Protein AF-0000000077038949 (afdb_homodimer)

Nearest PDB structures (foldseek):
  8rvp-assembly1_C  TM=6.797E-01  e=8.687E-08  Saccharomyces cerevisiae
  8rvl-assembly1_Q  TM=6.737E-01  e=1.239E-07  Saccharomyces cerevisiae
  8g6e-assembly1_S  TM=6.887E-01  e=6.904E-07  Plasmodium falciparum NF54
  8azk-assembly1_S  TM=6.247E-01  e=1.395E-07  Bos taurus
  2j86-assembly2_B  TM=4.706E-01  e=1.847E-01  Synechococcus elongatus

Foldseek 3Di:
DPPDQPCLVQFQQFWKKKWFWADDPPDPPFIWIKIKIFLWAHAPDTDRQHFFKDDALLAFKIKGKTFHPVLQVVLVVQLNVVQVVDVCSNVVVDWVVVSVVVSQVSSLVVLVVPDPPPPDSNPLPRWMKMKMWGAGPVVLGIWIWIWIQDSVVSGTDIDTDPFRMDMDTDPVCRVVLVVQLVVVQVVVVHDSVNHHCSSVLSLVVVQVVCPRVSYHADMWMKMRGSVRHIATAFEFDADPVGDTATHDSRHGDAPVDDDPHAYAYSVVRDRHDDGDDHDD/DPPDQPCLVQFQQFWKKKWFWADDPPDPPFIWIKIKIFLWAHAPDTDRQHFFKDDALLAFKIKGKTFHPVLQVVLVVQLNCVQVVDVCSNVVVDWPVVSVVVSQVSSLVVLVVPDPPPPDSNPPPGWMKMKMWGQGPVVLGIWIWIWIQDSVVSGTDIDTDPFRMDMDTDPVCRVVLVVQLVVVCVVVVHDSVNHHCSSVLSLVVVQVVCPRVSYHADMWMKMRGSVRHIATAFEFDADPVGDTATHDSRHGDAPVDDDPHAYAYSVVRDRHDDGDDHDD

Solvent-accessible surface area (backbone atoms only — not comparable to full-atom values): 29540 Å² total; per-residue (Å²): 132,81,76,75,68,76,77,45,78,79,68,41,50,9,20,44,32,36,42,33,46,21,43,44,80,98,40,87,89,39,60,35,36,39,39,36,27,36,4,22,33,23,57,94,48,48,28,32,44,24,70,36,71,43,70,42,72,53,37,28,33,38,34,34,58,18,16,30,40,63,52,38,48,41,50,51,50,48,41,42,46,57,42,58,37,16,58,60,50,47,62,60,69,49,57,57,66,57,54,52,50,49,42,29,50,51,50,30,57,52,52,71,52,44,46,71,67,79,77,75,62,69,61,76,78,66,52,37,32,35,42,36,38,29,50,27,76,88,74,70,40,78,47,40,36,35,36,38,59,34,76,91,69,65,33,30,53,79,39,80,46,91,54,52,56,50,77,48,45,26,75,81,52,47,62,52,48,54,50,49,38,52,52,52,30,55,75,67,74,44,53,72,88,58,25,50,63,55,68,54,52,40,53,50,50,50,36,70,66,54,80,44,94,37,36,24,60,35,64,30,44,33,36,33,38,83,86,41,39,61,46,62,38,19,27,48,41,78,40,94,88,72,46,56,34,41,18,55,46,32,36,74,48,50,59,84,56,67,61,71,50,43,27,24,30,78,86,80,69,38,65,75,40,77,81,62,88,50,82,117,132,80,77,73,69,75,78,46,80,78,68,42,48,9,19,44,32,36,42,34,43,21,43,44,81,97,41,86,89,40,61,36,37,39,39,35,25,35,4,22,33,23,56,94,49,48,28,32,44,23,72,37,71,44,70,40,72,54,37,28,33,39,33,35,57,18,16,28,41,64,52,38,49,41,50,51,49,49,43,42,47,57,41,58,36,17,59,61,51,47,65,61,71,51,56,57,65,57,54,54,50,49,43,29,51,49,50,30,55,52,53,72,53,44,46,71,66,77,73,78,62,69,62,77,77,64,53,36,34,35,42,36,38,28,49,27,76,87,72,71,40,77,48,40,35,36,35,38,59,34,77,90,70,65,33,29,54,76,39,80,46,91,56,54,55,50,77,49,44,25,76,81,51,47,61,52,48,53,50,48,38,52,51,52,30,54,75,66,75,42,54,72,87,58,27,50,62,54,66,52,51,42,53,50,49,50,36,71,65,53,80,44,93,37,35,24,61,34,63,33,44,34,38,32,37,82,87,41,39,60,47,61,37,19,27,48,42,78,42,95,89,71,45,58,33,41,16,55,46,33,36,74,48,49,59,84,55,66,59,72,50,42,27,22,30,77,86,80,68,39,66,77,40,79,80,62,88,49,83,120

Sequence (560 aa):
MLKKRPDVPRGICMTLAAVFIRRVPNRQNRDELVVVADTTLTGGQRFDQGTKILQLPRGDALFCFAGLTYYAYPLAMQLASAIGSYNRSVEQRHPLRRVVQHASRIFAQSFKLIHHTPSDGLPVDMPASFLFGGFSWHDNDFKIWKIAMDRQGRRFPLEDINRRYAFIGTAEALPEAEERLAAMLNARGKTEQDLDMEPFEVIRDIIRAGKYDDIGGVPQIAKVFRYMTTHFYATLWPCPDGRTRPHAFGRPLHGWEKTSWTMFDPDTLHFNAVRPPDPAMLKKRPDVPRGICMTLAAVFIRRVPNRQNRDELVVVADTTLTGGQRFDQGTKILQLPRGDALFCFAGLTYYAYPLAMQLASAIGSYNRSVEQRHPLRRVVQHASRIFAQSFKLIHHTPSDGLPVDMPASFLFGGFSWHDNDFKIWKIAMDRQGRRFPLEDINRRYAFIGTAEALPEAEERLAAMLNARGKTEQDLDMEPFEVIRDIIRAGKYDDIGGVPQIAKVFRYMTTHFYATLWPCPDGRTRPHAFGRPLHGWEKTSWTMFDPDTLHFNAVRPPDPA

Organism: Burkholderia multivorans (strain ATCC 17616 / 249) (NCBI:txid395019)

Radius of gyration: 23.39 Å; Cα contacts (8 Å, |Δi|>4): 1296; chains: 2; bounding box: 55×74×75 Å

pLDDT: mean 80.93, std 18.29, range [19.62, 98.56]

Structure (mmCIF, N/CA/C/O backbone):
data_AF-0000000077038949-model_v1
#
loop_
_entity.id
_entity.type
_entity.pdbx_description
1 polymer 'Uncharacterized protein'
#
loop_
_atom_site.group_PDB
_atom_site.id
_atom_site.type_symbol
_atom_site.label_atom_id
_atom_site.label_alt_id
_atom_site.label_comp_id
_atom_site.label_asym_id
_atom_site.label_entity_id
_atom_site.label_seq_id
_atom_site.pdbx_PDB_ins_code
_atom_site.Cartn_x
_atom_site.Cartn_y
_atom_site.Cartn_z
_atom_site.occupancy
_atom_site.B_iso_or_equiv
_atom_site.auth_seq_id
_atom_site.auth_comp_id
_atom_site.auth_asym_id
_atom_site.auth_atom_id
_atom_site.pdbx_PDB_model_num
ATOM 1 N N . MET A 1 1 ? 26.031 -23.047 30.188 1 19.62 1 MET A N 1
ATOM 2 C CA . MET A 1 1 ? 24.578 -23 30.297 1 19.62 1 MET A CA 1
ATOM 3 C C . MET A 1 1 ? 24 -22.031 29.266 1 19.62 1 MET A C 1
ATOM 5 O O . MET A 1 1 ? 24.25 -20.828 29.312 1 19.62 1 MET A O 1
ATOM 9 N N . LEU A 1 2 ? 23.828 -22.484 28.062 1 20.73 2 LEU A N 1
ATOM 10 C CA . LEU A 1 2 ? 23.656 -21.734 26.812 1 20.73 2 LEU A CA 1
ATOM 11 C C . LEU A 1 2 ? 22.344 -20.969 26.812 1 20.73 2 LEU A C 1
ATOM 13 O O . LEU A 1 2 ? 21.281 -21.547 26.984 1 20.73 2 LEU A O 1
ATOM 17 N N . LYS A 1 3 ? 22.391 -19.734 27.344 1 23.78 3 LYS A N 1
ATOM 18 C CA . LYS A 1 3 ? 21.219 -18.891 27.547 1 23.78 3 LYS A CA 1
ATOM 19 C C . LYS A 1 3 ? 20.266 -18.969 26.344 1 23.78 3 LYS A C 1
ATOM 21 O O . LYS A 1 3 ? 20.688 -18.797 25.203 1 23.78 3 LYS A O 1
ATOM 26 N N . LYS A 1 4 ? 19.172 -19.672 26.484 1 22.14 4 LYS A N 1
ATOM 27 C CA . LYS A 1 4 ? 18.078 -19.953 25.547 1 22.14 4 LYS A CA 1
ATOM 28 C C . LYS A 1 4 ? 17.625 -18.688 24.828 1 22.14 4 LYS A C 1
ATOM 30 O O . LYS A 1 4 ? 17.328 -17.688 25.469 1 22.14 4 LYS A O 1
ATOM 35 N N . ARG A 1 5 ? 18.188 -18.5 23.734 1 26.69 5 ARG A N 1
ATOM 36 C CA . ARG A 1 5 ? 17.922 -17.375 22.844 1 26.69 5 ARG A CA 1
ATOM 37 C C . ARG A 1 5 ? 16.438 -17.031 22.828 1 26.69 5 ARG A C 1
ATOM 39 O O . ARG A 1 5 ? 15.586 -17.938 22.812 1 26.69 5 ARG A O 1
ATOM 46 N N . PRO A 1 6 ? 16.094 -15.938 23.438 1 29.83 6 PRO A N 1
ATOM 47 C CA . PRO A 1 6 ? 14.656 -15.68 23.547 1 29.83 6 PRO A CA 1
ATOM 48 C C . PRO A 1 6 ? 13.898 -16.031 22.281 1 29.83 6 PRO A C 1
ATOM 50 O O . PRO A 1 6 ? 14.461 -15.992 21.188 1 29.83 6 PRO A O 1
ATOM 53 N N . ASP A 1 7 ? 12.953 -16.969 22.281 1 27.67 7 ASP A N 1
ATOM 54 C CA . ASP A 1 7 ? 12.055 -17.484 21.25 1 27.67 7 ASP A CA 1
ATOM 55 C C . ASP A 1 7 ? 11.609 -16.375 20.312 1 27.67 7 ASP A C 1
ATOM 57 O O . ASP A 1 7 ? 10.938 -15.43 20.734 1 27.67 7 ASP A O 1
ATOM 61 N N . VAL A 1 8 ? 12.516 -15.891 19.594 1 31.3 8 VAL A N 1
ATOM 62 C CA . VAL A 1 8 ? 12.031 -15.094 18.484 1 31.3 8 VAL A CA 1
ATOM 63 C C . VAL A 1 8 ? 10.711 -15.656 17.969 1 31.3 8 VAL A C 1
ATOM 65 O O . VAL A 1 8 ? 10.57 -16.875 17.797 1 31.3 8 VAL A O 1
ATOM 68 N N . PRO A 1 9 ? 9.664 -15.047 18.25 1 33.69 9 PRO A N 1
ATOM 69 C CA . PRO A 1 9 ? 8.484 -15.75 17.734 1 33.69 9 PRO A CA 1
ATOM 70 C C . PRO A 1 9 ? 8.695 -16.312 16.328 1 33.69 9 PRO A C 1
ATOM 72 O O . PRO A 1 9 ? 9.141 -15.594 15.438 1 33.69 9 PRO A O 1
ATOM 75 N N . ARG A 1 10 ? 9.195 -17.469 16.094 1 37.31 10 ARG A N 1
ATOM 76 C CA . ARG A 1 10 ? 9.492 -18.234 14.891 1 37.31 10 ARG A CA 1
ATOM 77 C C . ARG A 1 10 ? 8.734 -17.688 13.68 1 37.31 10 ARG A C 1
ATOM 79 O O . ARG A 1 10 ? 9.219 -17.766 12.555 1 37.31 10 ARG A O 1
ATOM 86 N N . GLY A 1 11 ? 7.457 -17.656 13.492 1 37.97 11 GLY A N 1
ATOM 87 C CA . GLY A 1 11 ? 6.52 -17.734 12.383 1 37.97 11 GLY A CA 1
ATOM 88 C C . GLY A 1 11 ? 6.352 -16.406 11.664 1 37.97 11 GLY A C 1
ATOM 89 O O . GLY A 1 11 ? 5.309 -16.156 11.055 1 37.97 11 GLY A O 1
ATOM 90 N N . ILE A 1 12 ? 7.273 -15.484 11.922 1 40.62 12 ILE A N 1
ATOM 91 C CA . ILE A 1 12 ? 6.746 -14.195 11.461 1 40.62 12 ILE A CA 1
ATOM 92 C C . ILE A 1 12 ? 6.895 -14.094 9.945 1 40.62 12 ILE A C 1
ATOM 94 O O . ILE A 1 12 ? 6.5 -13.086 9.352 1 40.62 12 ILE A O 1
ATOM 98 N N . CYS A 1 13 ? 7.988 -14.836 9.258 1 46.66 13 CYS A N 1
ATOM 99 C CA . CYS A 1 13 ? 8.07 -14.695 7.809 1 46.66 13 CYS A CA 1
ATOM 100 C C . CYS A 1 13 ? 6.855 -15.312 7.129 1 46.66 13 CYS A C 1
ATOM 102 O O . CYS A 1 13 ? 6.555 -16.484 7.344 1 46.66 13 CYS A O 1
ATOM 104 N N . MET A 1 14 ? 5.59 -14.555 6.711 1 57.34 14 MET A N 1
ATOM 105 C CA . MET A 1 14 ? 4.219 -15.047 6.617 1 57.34 14 MET A CA 1
ATOM 106 C C . MET A 1 14 ? 3.713 -14.977 5.18 1 57.34 14 MET A C 1
ATOM 108 O O . MET A 1 14 ? 3.557 -13.883 4.625 1 57.34 14 MET A O 1
ATOM 112 N N . THR A 1 15 ? 4.301 -16.031 4.184 1 80.75 15 THR A N 1
ATOM 113 C CA . THR A 1 15 ? 3.59 -15.945 2.91 1 80.75 15 THR A CA 1
ATOM 114 C C . THR A 1 15 ? 4.18 -16.922 1.895 1 80.75 15 THR A C 1
ATOM 116 O O . THR A 1 15 ? 5.203 -17.547 2.154 1 80.75 15 THR A O 1
ATOM 119 N N . LEU A 1 16 ? 3.494 -17.406 1.03 1 93 16 LEU A N 1
ATOM 120 C CA . LEU A 1 16 ? 3.934 -18.109 -0.168 1 93 16 LEU A CA 1
ATOM 121 C C . LEU A 1 16 ? 3.465 -17.391 -1.428 1 93 16 LEU A C 1
ATOM 123 O O . LEU A 1 16 ? 2.289 -17.047 -1.546 1 93 16 LEU A O 1
ATOM 127 N N . ALA A 1 17 ? 4.402 -17.078 -2.277 1 96 17 ALA A N 1
ATOM 128 C CA . ALA A 1 17 ? 4.117 -16.406 -3.543 1 96 17 ALA A CA 1
ATOM 129 C C . ALA A 1 17 ? 4.977 -16.969 -4.672 1 96 17 ALA A C 1
ATOM 131 O O . ALA A 1 17 ? 5.98 -17.641 -4.418 1 96 17 ALA A O 1
ATOM 132 N N . ALA A 1 18 ? 4.559 -16.75 -5.906 1 98 18 ALA A N 1
ATOM 133 C CA . ALA A 1 18 ? 5.316 -17.203 -7.07 1 98 18 ALA A CA 1
ATOM 134 C C . ALA A 1 18 ? 5.105 -16.281 -8.266 1 98 18 ALA A C 1
ATOM 136 O O . ALA A 1 18 ? 4.051 -15.656 -8.391 1 98 18 ALA A O 1
ATOM 137 N N . VAL A 1 19 ? 6.066 -16.141 -8.984 1 98.38 19 VAL A N 1
ATOM 138 C CA . VAL A 1 19 ? 6.008 -15.562 -10.32 1 98.38 19 VAL A CA 1
ATOM 139 C C . VAL A 1 19 ? 6.43 -16.609 -11.352 1 98.38 19 VAL A C 1
ATOM 141 O O . VAL A 1 19 ? 7.402 -17.328 -11.148 1 98.38 19 VAL A O 1
ATOM 144 N N . PHE A 1 20 ? 5.676 -16.719 -12.445 1 98.5 20 PHE A N 1
ATOM 145 C CA . PHE A 1 20 ? 6.062 -17.703 -13.445 1 98.5 20 PHE A CA 1
ATOM 146 C C . PHE A 1 20 ? 5.59 -17.281 -14.836 1 98.5 20 PHE A C 1
ATOM 148 O O . PHE A 1 20 ? 4.637 -16.5 -14.961 1 98.5 20 PHE A O 1
ATOM 155 N N . ILE A 1 21 ? 6.27 -17.766 -15.766 1 97.12 21 ILE A N 1
ATOM 156 C CA . ILE A 1 21 ? 5.949 -17.547 -17.172 1 97.12 21 ILE A CA 1
ATOM 157 C C . ILE A 1 21 ? 5.277 -18.781 -17.75 1 97.12 21 ILE A C 1
ATOM 159 O O . ILE A 1 21 ? 5.91 -19.844 -17.891 1 97.12 21 ILE A O 1
ATOM 163 N N . ARG A 1 22 ? 4.062 -18.641 -18.031 1 95.75 22 ARG A N 1
ATOM 164 C CA . ARG A 1 22 ? 3.344 -19.812 -18.516 1 95.75 22 ARG A CA 1
ATOM 165 C C . ARG A 1 22 ? 3.271 -19.812 -20.031 1 95.75 22 ARG A C 1
ATOM 167 O O . ARG A 1 22 ? 3.256 -18.75 -20.672 1 95.75 22 ARG A O 1
ATOM 174 N N . ARG A 1 23 ? 3.232 -20.969 -20.578 1 91 23 ARG A N 1
ATOM 175 C CA . ARG A 1 23 ? 2.93 -21.203 -21.984 1 91 23 ARG A CA 1
ATOM 176 C C . ARG A 1 23 ? 1.458 -21.547 -22.172 1 91 23 ARG A C 1
ATOM 178 O O . ARG A 1 23 ? 1.005 -22.609 -21.734 1 91 23 ARG A O 1
ATOM 185 N N . VAL A 1 24 ? 0.749 -20.562 -22.781 1 86.88 24 VAL A N 1
ATOM 186 C CA . VAL A 1 24 ? -0.67 -20.812 -23.016 1 86.88 24 VAL A CA 1
ATOM 187 C C . VAL A 1 24 ? -0.837 -21.938 -24.031 1 86.88 24 VAL A C 1
ATOM 189 O O . VAL A 1 24 ? -0.283 -21.875 -25.141 1 86.88 24 VAL A O 1
ATOM 192 N N . PRO A 1 25 ? -1.621 -22.906 -23.609 1 79 25 PRO A N 1
ATOM 193 C CA . PRO A 1 25 ? -1.766 -24.031 -24.531 1 79 25 PRO A CA 1
ATOM 194 C C . PRO A 1 25 ? -2.42 -23.609 -25.859 1 79 25 PRO A C 1
ATOM 196 O O . PRO A 1 25 ? -3.326 -22.781 -25.859 1 79 25 PRO A O 1
ATOM 199 N N . ASN A 1 26 ? -2.045 -24.219 -26.906 1 70.62 26 ASN A N 1
ATOM 200 C CA . ASN A 1 26 ? -2.625 -24.156 -28.234 1 70.62 26 ASN A CA 1
ATOM 201 C C . ASN A 1 26 ? -2.475 -22.75 -28.844 1 70.62 26 ASN A C 1
ATOM 203 O O . ASN A 1 26 ? -3.223 -22.375 -29.734 1 70.62 26 ASN A O 1
ATOM 207 N N . ARG A 1 27 ? -1.896 -21.922 -28.188 1 67.88 27 ARG A N 1
ATOM 208 C CA . ARG A 1 27 ? -1.625 -20.625 -28.781 1 67.88 27 ARG A CA 1
ATOM 209 C C . ARG A 1 27 ? -0.126 -20.406 -28.969 1 67.88 27 ARG A C 1
ATOM 211 O O . ARG A 1 27 ? 0.65 -20.562 -28.031 1 67.88 27 ARG A O 1
ATOM 218 N N . GLN A 1 28 ? 0.227 -20.328 -30.203 1 62.62 28 GLN A N 1
ATOM 219 C CA . GLN A 1 28 ? 1.638 -20.141 -30.531 1 62.62 28 GLN A CA 1
ATOM 220 C C . GLN A 1 28 ? 2.131 -18.781 -30.031 1 62.62 28 GLN A C 1
ATOM 222 O O . GLN A 1 28 ? 1.454 -17.766 -30.203 1 62.62 28 GLN A O 1
ATOM 227 N N . ASN A 1 29 ? 3.203 -18.734 -29.297 1 62.91 29 ASN A N 1
ATOM 228 C CA . ASN A 1 29 ? 3.979 -17.578 -28.875 1 62.91 29 ASN A CA 1
ATOM 229 C C . ASN A 1 29 ? 3.199 -16.703 -27.891 1 62.91 29 ASN A C 1
ATOM 231 O O . ASN A 1 29 ? 3.242 -15.477 -27.969 1 62.91 29 ASN A O 1
ATOM 235 N N . ARG A 1 30 ? 2.393 -17.516 -27.156 1 82.69 30 ARG A N 1
ATOM 236 C CA . ARG A 1 30 ? 1.665 -16.641 -26.25 1 82.69 30 ARG A CA 1
ATOM 237 C C . ARG A 1 30 ? 2.043 -16.938 -24.797 1 82.69 30 ARG A C 1
ATOM 239 O O . ARG A 1 30 ? 1.381 -17.719 -24.125 1 82.69 30 ARG A O 1
ATOM 246 N N . ASP A 1 31 ? 3.178 -16.484 -24.469 1 90.94 31 ASP A N 1
ATOM 247 C CA . ASP A 1 31 ? 3.59 -16.5 -23.062 1 90.94 31 ASP A CA 1
ATOM 248 C C . ASP A 1 31 ? 2.918 -15.375 -22.281 1 90.94 31 ASP A C 1
ATOM 250 O O . ASP A 1 31 ? 2.58 -14.328 -22.844 1 90.94 31 ASP A O 1
ATOM 254 N N . GLU A 1 32 ? 2.607 -15.734 -21.109 1 93.5 32 GLU A N 1
ATOM 255 C CA . GLU A 1 32 ? 2.123 -14.766 -20.141 1 93.5 32 GLU A CA 1
ATOM 256 C C . GLU A 1 32 ? 2.869 -14.906 -18.812 1 93.5 32 GLU A C 1
ATOM 258 O O . GLU A 1 32 ? 3.369 -15.984 -18.484 1 93.5 32 GLU A O 1
ATOM 263 N N . LEU A 1 33 ? 3.029 -13.828 -18.25 1 97.06 33 LEU A N 1
ATOM 264 C CA . LEU A 1 33 ? 3.59 -13.875 -16.906 1 97.06 33 LEU A CA 1
ATOM 265 C C . LEU A 1 33 ? 2.484 -13.828 -15.852 1 97.06 33 LEU A C 1
ATOM 267 O O . LEU A 1 33 ? 1.565 -13.008 -15.953 1 97.06 33 LEU A O 1
ATOM 271 N N . VAL A 1 34 ? 2.555 -14.758 -14.906 1 97.94 34 VAL A N 1
ATOM 272 C CA . VAL A 1 34 ? 1.533 -14.875 -13.875 1 97.94 34 VAL A CA 1
ATOM 273 C C . VAL A 1 34 ? 2.168 -14.688 -12.5 1 97.94 34 VAL A C 1
ATOM 275 O O . VAL A 1 34 ? 3.256 -15.203 -12.234 1 97.94 34 VAL A O 1
ATOM 278 N N . VAL A 1 35 ? 1.562 -13.875 -11.68 1 97.94 35 VAL A N 1
ATOM 279 C CA . VAL A 1 35 ? 1.938 -13.703 -10.281 1 97.94 35 VAL A CA 1
ATOM 280 C C . VAL A 1 35 ? 0.831 -14.242 -9.375 1 97.94 35 VAL A C 1
ATOM 282 O O . VAL A 1 35 ? -0.349 -13.953 -9.586 1 97.94 35 VAL A O 1
ATOM 285 N N . VAL A 1 36 ? 1.241 -15.078 -8.43 1 98 36 VAL A N 1
ATOM 286 C CA . VAL A 1 36 ? 0.285 -15.648 -7.484 1 98 36 VAL A CA 1
ATOM 287 C C . VAL A 1 36 ? 0.824 -15.516 -6.062 1 98 36 VAL A C 1
ATOM 289 O O . VAL A 1 36 ? 2.033 -15.617 -5.836 1 98 36 VAL A O 1
ATOM 292 N N . ALA A 1 37 ? -0.059 -15.242 -5.129 1 96.19 37 ALA A N 1
ATOM 293 C CA . ALA A 1 37 ? 0.32 -15.148 -3.723 1 96.19 37 ALA A CA 1
ATOM 294 C C . ALA A 1 37 ? -0.858 -15.492 -2.814 1 96.19 37 ALA A C 1
ATOM 296 O O . ALA A 1 37 ? -2.018 -15.32 -3.199 1 96.19 37 ALA A O 1
ATOM 297 N N . ASP A 1 38 ? -0.554 -16.062 -1.716 1 94.44 38 ASP A N 1
ATOM 298 C CA . ASP A 1 38 ? -1.595 -16.172 -0.699 1 94.44 38 ASP A CA 1
ATOM 299 C C . ASP A 1 38 ? -1.956 -14.805 -0.125 1 94.44 38 ASP A C 1
ATOM 301 O O . ASP A 1 38 ? -1.354 -13.797 -0.492 1 94.44 38 ASP A O 1
ATOM 305 N N . THR A 1 39 ? -2.994 -14.734 0.731 1 89.81 39 THR A N 1
ATOM 306 C CA . THR A 1 39 ? -3.428 -13.422 1.205 1 89.81 39 THR A CA 1
ATOM 307 C C . THR A 1 39 ? -3.262 -13.312 2.719 1 89.81 39 THR A C 1
ATOM 309 O O . THR A 1 39 ? -3.705 -12.336 3.328 1 89.81 39 THR A O 1
ATOM 312 N N . THR A 1 40 ? -2.596 -14.25 3.311 1 86.06 40 THR A N 1
ATOM 313 C CA . THR A 1 40 ? -2.426 -14.219 4.758 1 86.06 40 THR A CA 1
ATOM 314 C C . THR A 1 40 ? -1.263 -13.312 5.148 1 86.06 40 THR A C 1
ATOM 316 O O . THR A 1 40 ? -0.167 -13.422 4.598 1 86.06 40 THR A O 1
ATOM 319 N N . LEU A 1 41 ? -1.561 -12.352 5.969 1 77.69 41 LEU A N 1
ATOM 320 C CA . LEU A 1 41 ? -0.532 -11.523 6.598 1 77.69 41 LEU A CA 1
ATOM 321 C C . LEU A 1 41 ? -0.347 -11.914 8.062 1 77.69 41 LEU A C 1
ATOM 323 O O . LEU A 1 41 ? -1.313 -12.266 8.742 1 77.69 41 LEU A O 1
ATOM 327 N N . THR A 1 42 ? 0.977 -11.875 8.398 1 66.69 42 THR A N 1
ATOM 328 C CA . THR A 1 42 ? 1.247 -12.141 9.805 1 66.69 42 THR A CA 1
ATOM 329 C C . THR A 1 42 ? 2.098 -11.031 10.414 1 66.69 42 THR A C 1
ATOM 331 O O . THR A 1 42 ? 2.875 -10.383 9.711 1 66.69 42 THR A O 1
ATOM 334 N N . GLY A 1 43 ? 1.824 -10.336 11.359 1 59.44 43 GLY A N 1
ATOM 335 C CA . GLY A 1 43 ? 2.541 -9.281 12.062 1 59.44 43 GLY A CA 1
ATOM 336 C C . GLY A 1 43 ? 1.991 -9.008 13.445 1 59.44 43 GLY A C 1
ATOM 337 O O . GLY A 1 43 ? 1.821 -7.848 13.836 1 59.44 43 GLY A O 1
ATOM 338 N N . GLY A 1 44 ? 1.805 -10 14.109 1 56.03 44 GLY A N 1
ATOM 339 C CA . GLY A 1 44 ? 1.154 -9.984 15.414 1 56.03 44 GLY A CA 1
ATOM 340 C C . GLY A 1 44 ? -0.169 -10.727 15.422 1 56.03 44 GLY A C 1
ATOM 341 O O . GLY A 1 44 ? -0.46 -11.469 16.359 1 56.03 44 GLY A O 1
ATOM 342 N N . GLN A 1 45 ? -0.918 -10.414 14.266 1 62.66 45 GLN A N 1
ATOM 343 C CA . GLN A 1 45 ? -2.166 -11.141 14.047 1 62.66 45 GLN A CA 1
ATOM 344 C C . GLN A 1 45 ? -2.242 -11.68 12.617 1 62.66 45 GLN A C 1
ATOM 346 O O . GLN A 1 45 ? -1.526 -11.211 11.734 1 62.66 45 GLN A O 1
ATOM 351 N N . ARG A 1 46 ? -3.033 -12.727 12.664 1 71.44 46 ARG A N 1
ATOM 352 C CA . ARG A 1 46 ? -3.27 -13.297 11.344 1 71.44 46 ARG A CA 1
ATOM 353 C C . ARG A 1 46 ? -4.387 -12.555 10.617 1 71.44 46 ARG A C 1
ATOM 355 O O . ARG A 1 46 ? -5.434 -12.266 11.211 1 71.44 46 ARG A O 1
ATOM 362 N N . PHE A 1 47 ? -4.078 -12.109 9.438 1 77.44 47 PHE A N 1
ATOM 363 C CA . PHE A 1 47 ? -5.023 -11.43 8.555 1 77.44 47 PHE A CA 1
ATOM 364 C C . PHE A 1 47 ? -5.027 -12.078 7.176 1 77.44 47 PHE A C 1
ATOM 366 O O . PHE A 1 47 ? -4.023 -12.031 6.461 1 77.44 47 PHE A O 1
ATOM 373 N N . ASP A 1 48 ? -6.18 -12.648 6.738 1 81.19 48 ASP A N 1
ATOM 374 C CA . ASP A 1 48 ? -6.223 -13.453 5.523 1 81.19 48 ASP A CA 1
ATOM 375 C C . ASP A 1 48 ? -6.641 -12.609 4.32 1 81.19 48 ASP A C 1
ATOM 377 O O . ASP A 1 48 ? -6.961 -13.148 3.258 1 81.19 48 ASP A O 1
ATOM 381 N N . GLN A 1 49 ? -6.605 -11.289 4.465 1 82.88 49 GLN A N 1
ATOM 382 C CA . GLN A 1 49 ? -7.027 -10.43 3.367 1 82.88 49 GLN A CA 1
ATOM 383 C C . GLN A 1 49 ? -5.945 -9.406 3.023 1 82.88 49 GLN A C 1
ATOM 385 O O . GLN A 1 49 ? -6.242 -8.234 2.801 1 82.88 49 GLN A O 1
ATOM 390 N N . GLY A 1 50 ? -4.797 -9.898 3.025 1 83.5 50 GLY A N 1
ATOM 391 C CA . GLY A 1 50 ? -3.672 -9.023 2.717 1 83.5 50 GLY A CA 1
ATOM 392 C C . GLY A 1 50 ? -3.328 -8.992 1.24 1 83.5 50 GLY A C 1
ATOM 393 O O . GLY A 1 50 ? -3.307 -10.039 0.581 1 83.5 50 GLY A O 1
ATOM 394 N N . THR A 1 51 ? -3.184 -7.797 0.737 1 85.31 51 THR A N 1
ATOM 395 C CA . THR A 1 51 ? -2.682 -7.637 -0.623 1 85.31 51 THR A CA 1
ATOM 396 C C . THR A 1 51 ? -1.189 -7.949 -0.69 1 85.31 51 THR A C 1
ATOM 398 O O . THR A 1 51 ? -0.391 -7.348 0.03 1 85.31 51 THR A O 1
ATOM 401 N N . LYS A 1 52 ? -0.86 -8.875 -1.573 1 89.19 52 LYS A N 1
ATOM 402 C CA . LYS A 1 52 ? 0.55 -9.242 -1.66 1 89.19 52 LYS A CA 1
ATOM 403 C C . LYS A 1 52 ? 1.076 -9.07 -3.082 1 89.19 52 LYS A C 1
ATOM 405 O O . LYS A 1 52 ? 2.27 -9.25 -3.334 1 89.19 52 LYS A O 1
ATOM 410 N N . ILE A 1 53 ? 0.215 -8.852 -3.971 1 91.88 53 ILE A N 1
ATOM 411 C CA . ILE A 1 53 ? 0.599 -8.555 -5.348 1 91.88 53 ILE A CA 1
ATOM 412 C C . ILE A 1 53 ? 0.336 -7.078 -5.648 1 91.88 53 ILE A C 1
ATOM 414 O O . ILE A 1 53 ? -0.766 -6.574 -5.41 1 91.88 53 ILE A O 1
ATOM 418 N N . LEU A 1 54 ? 1.321 -6.469 -6.117 1 88.88 54 LEU A N 1
ATOM 419 C CA . LEU A 1 54 ? 1.191 -5.047 -6.43 1 88.88 54 LEU A CA 1
ATOM 420 C C . LEU A 1 54 ? 1.688 -4.754 -7.84 1 88.88 54 LEU A C 1
ATOM 422 O O . LEU A 1 54 ? 2.568 -5.449 -8.352 1 88.88 54 LEU A O 1
ATOM 426 N N . GLN A 1 55 ? 1.091 -3.748 -8.367 1 87.44 55 GLN A N 1
ATOM 427 C CA . GLN A 1 55 ? 1.505 -3.281 -9.688 1 87.44 55 GLN A CA 1
ATOM 428 C C . GLN A 1 55 ? 2.514 -2.141 -9.57 1 87.44 55 GLN A C 1
ATOM 430 O O . GLN A 1 55 ? 2.361 -1.251 -8.734 1 87.44 55 GLN A O 1
ATOM 435 N N . LEU A 1 56 ? 3.518 -2.244 -10.352 1 81.94 56 LEU A N 1
ATOM 436 C CA . LEU A 1 56 ? 4.379 -1.072 -10.477 1 81.94 56 LEU A CA 1
ATOM 437 C C . LEU A 1 56 ? 3.654 0.057 -11.203 1 81.94 56 LEU A C 1
ATOM 439 O O . LEU A 1 56 ? 2.91 -0.187 -12.156 1 81.94 56 LEU A O 1
ATOM 443 N N . PRO A 1 57 ? 3.91 1.274 -10.781 1 74.88 57 PRO A N 1
ATOM 444 C CA . PRO A 1 57 ? 3.188 2.408 -11.367 1 74.88 57 PRO A CA 1
ATOM 445 C C . PRO A 1 57 ? 3.381 2.52 -12.875 1 74.88 57 PRO A C 1
ATOM 447 O O . PRO A 1 57 ? 2.59 3.176 -13.555 1 74.88 57 PRO A O 1
ATOM 450 N N . ARG A 1 58 ? 4.215 1.887 -13.477 1 75 58 ARG A N 1
ATOM 451 C CA . ARG A 1 58 ? 4.43 1.961 -14.914 1 75 58 ARG A CA 1
ATOM 452 C C . ARG A 1 58 ? 3.516 0.994 -15.656 1 75 58 ARG A C 1
ATOM 454 O O . ARG A 1 58 ? 3.422 1.038 -16.891 1 75 58 ARG A O 1
ATOM 461 N N . GLY A 1 59 ? 2.9 0.016 -15.062 1 76.19 59 GLY A N 1
ATOM 462 C CA . GLY A 1 59 ? 1.814 -0.791 -15.594 1 76.19 59 GLY A CA 1
ATOM 463 C C . GLY A 1 59 ? 2.293 -2.059 -16.281 1 76.19 59 GLY A C 1
ATOM 464 O O . GLY A 1 59 ? 1.487 -2.92 -16.641 1 76.19 59 GLY A O 1
ATOM 465 N N . ASP A 1 60 ? 3.578 -2.25 -16.484 1 83.25 60 ASP A N 1
ATOM 466 C CA . ASP A 1 60 ? 4.066 -3.385 -17.266 1 83.25 60 ASP A CA 1
ATOM 467 C C . ASP A 1 60 ? 4.746 -4.414 -16.375 1 83.25 60 ASP A C 1
ATOM 469 O O . ASP A 1 60 ? 5.426 -5.32 -16.859 1 83.25 60 ASP A O 1
ATOM 473 N N . ALA A 1 61 ? 4.594 -4.215 -15.078 1 90.75 61 ALA A N 1
ATOM 474 C CA . ALA A 1 61 ? 5.254 -5.145 -14.164 1 90.75 61 ALA A CA 1
ATOM 475 C C . ALA A 1 61 ? 4.469 -5.293 -12.867 1 90.75 61 ALA A C 1
ATOM 477 O O . ALA A 1 61 ? 3.758 -4.375 -12.453 1 90.75 61 ALA A O 1
ATOM 478 N N . LEU A 1 62 ? 4.562 -6.422 -12.367 1 94 62 LEU A N 1
ATOM 479 C CA . LEU A 1 62 ? 3.996 -6.758 -11.062 1 94 62 LEU A CA 1
ATOM 480 C C . LEU A 1 62 ? 5.09 -7.207 -10.102 1 94 62 LEU A C 1
ATOM 482 O O . LEU A 1 62 ? 6.156 -7.648 -10.523 1 94 62 LEU A O 1
ATOM 486 N N . PHE A 1 63 ? 4.84 -7.07 -8.875 1 92.44 63 PHE A N 1
ATOM 487 C CA . PHE A 1 63 ? 5.723 -7.676 -7.883 1 92.44 63 PHE A CA 1
ATOM 488 C C . PHE A 1 63 ? 4.926 -8.203 -6.695 1 92.44 63 PHE A C 1
ATOM 490 O O . PHE A 1 63 ? 3.787 -7.781 -6.473 1 92.44 63 PHE A O 1
ATOM 497 N N . CYS A 1 64 ? 5.414 -9.156 -6.066 1 92.81 64 CYS A N 1
ATOM 498 C CA . CYS A 1 64 ? 4.867 -9.727 -4.84 1 92.81 64 CYS A CA 1
ATOM 499 C C . CYS A 1 64 ? 5.941 -9.844 -3.766 1 92.81 64 CYS A C 1
ATOM 501 O O . CYS A 1 64 ? 7.133 -9.719 -4.055 1 92.81 64 CYS A O 1
ATOM 503 N N . PHE A 1 65 ? 5.469 -9.953 -2.562 1 89.19 65 PHE A N 1
ATOM 504 C CA . PHE A 1 65 ? 6.445 -9.969 -1.479 1 89.19 65 PHE A CA 1
ATOM 505 C C . PHE A 1 65 ? 6.098 -11.031 -0.448 1 89.19 65 PHE A C 1
ATOM 507 O O . PHE A 1 65 ? 4.961 -11.508 -0.397 1 89.19 65 PHE A O 1
ATOM 514 N N . ALA A 1 66 ? 7.109 -11.461 0.186 1 85.12 66 ALA A N 1
ATOM 515 C CA . ALA A 1 66 ? 7.031 -12.328 1.359 1 85.12 66 ALA A CA 1
ATOM 516 C C . ALA A 1 66 ? 7.867 -11.773 2.508 1 85.12 66 ALA A C 1
ATOM 518 O O . ALA A 1 66 ? 8.953 -11.234 2.287 1 85.12 66 ALA A O 1
ATOM 519 N N . GLY A 1 67 ? 7.316 -11.836 3.645 1 77.75 67 GLY A N 1
ATOM 520 C CA . GLY A 1 67 ? 8.031 -11.352 4.812 1 77.75 67 GLY A CA 1
ATOM 521 C C . GLY A 1 67 ? 7.121 -10.742 5.859 1 77.75 67 GLY A C 1
ATOM 522 O O . GLY A 1 67 ? 5.898 -10.828 5.754 1 77.75 67 GLY A O 1
ATOM 523 N N . LEU A 1 68 ? 7.707 -10.148 6.77 1 71.25 68 LEU A N 1
ATOM 524 C CA . LEU A 1 68 ? 6.945 -9.516 7.844 1 71.25 68 LEU A CA 1
ATOM 525 C C . LEU A 1 68 ? 6.238 -8.258 7.348 1 71.25 68 LEU A C 1
ATOM 527 O O . LEU A 1 68 ? 6.855 -7.41 6.695 1 71.25 68 LEU A O 1
ATOM 531 N N . THR A 1 69 ? 4.969 -8.258 7.695 1 69.25 69 THR A N 1
ATOM 532 C CA . THR A 1 69 ? 4.098 -7.195 7.199 1 69.25 69 THR A CA 1
ATOM 533 C C . THR A 1 69 ? 4.672 -5.824 7.539 1 69.25 69 THR A C 1
ATOM 535 O O . THR A 1 69 ? 4.641 -4.91 6.711 1 69.25 69 THR A O 1
ATOM 538 N N . TYR A 1 70 ? 5.242 -5.719 8.68 1 67.81 70 TYR A N 1
ATOM 539 C CA . TYR A 1 70 ? 5.676 -4.406 9.141 1 67.81 70 TYR A CA 1
ATOM 540 C C . TYR A 1 70 ? 6.895 -3.928 8.367 1 67.81 70 TYR A C 1
ATOM 542 O O . TYR A 1 70 ? 7.246 -2.746 8.414 1 67.81 70 TYR A O 1
ATOM 550 N N . TYR A 1 71 ? 7.496 -4.836 7.578 1 71.44 71 TYR A N 1
ATOM 551 C CA . TYR A 1 71 ? 8.633 -4.461 6.742 1 71.44 71 TYR A CA 1
ATOM 552 C C . TYR A 1 71 ? 8.234 -4.426 5.27 1 71.44 71 TYR A C 1
ATOM 554 O O . TYR A 1 71 ? 8.562 -3.473 4.559 1 71.44 71 TYR A O 1
ATOM 562 N N . ALA A 1 72 ? 7.543 -5.398 4.977 1 76.31 72 ALA A N 1
ATOM 563 C CA . ALA A 1 72 ? 7.285 -5.602 3.551 1 76.31 72 ALA A CA 1
ATOM 564 C C . ALA A 1 72 ? 6.387 -4.504 2.992 1 76.31 72 ALA A C 1
ATOM 566 O O . ALA A 1 72 ? 6.641 -3.98 1.905 1 76.31 72 ALA A O 1
ATOM 567 N N . TYR A 1 73 ? 5.395 -4.102 3.77 1 77.69 73 TYR A N 1
ATOM 568 C CA . TYR A 1 73 ? 4.445 -3.119 3.254 1 77.69 73 TYR A CA 1
ATOM 569 C C . TYR A 1 73 ? 5.09 -1.744 3.141 1 77.69 73 TYR A C 1
ATOM 571 O O . TYR A 1 73 ? 5.004 -1.094 2.098 1 77.69 73 TYR A O 1
ATOM 579 N N . PRO A 1 74 ? 5.754 -1.34 4.191 1 77.88 74 PRO A N 1
ATOM 580 C CA . PRO A 1 74 ? 6.418 -0.043 4.039 1 77.88 74 PRO A CA 1
ATOM 581 C C . PRO A 1 74 ? 7.406 -0.016 2.875 1 77.88 74 PRO A C 1
ATOM 583 O O . PRO A 1 74 ? 7.473 0.973 2.143 1 77.88 74 PRO A O 1
ATOM 586 N N . LEU A 1 75 ? 8.125 -1.09 2.674 1 79.75 75 LEU A N 1
ATOM 587 C CA . LEU A 1 75 ? 9.078 -1.157 1.57 1 79.75 75 LEU A CA 1
ATOM 588 C C . LEU A 1 75 ? 8.359 -1.149 0.227 1 79.75 75 LEU A C 1
ATOM 590 O O . LEU A 1 75 ? 8.789 -0.469 -0.708 1 79.75 75 LEU A O 1
ATOM 594 N N . ALA A 1 76 ? 7.285 -1.894 0.233 1 80.44 76 ALA A N 1
ATOM 595 C CA . ALA A 1 76 ? 6.492 -1.929 -0.995 1 80.44 76 ALA A CA 1
ATOM 596 C C . ALA A 1 76 ? 5.941 -0.547 -1.332 1 80.44 76 ALA A C 1
ATOM 598 O O . ALA A 1 76 ? 5.949 -0.134 -2.494 1 80.44 76 ALA A O 1
ATOM 599 N N . MET A 1 77 ? 5.52 0.121 -0.349 1 78.75 77 MET A N 1
ATOM 600 C CA . MET A 1 77 ? 4.965 1.456 -0.55 1 78.75 77 MET A CA 1
ATOM 601 C C . MET A 1 77 ? 6.055 2.443 -0.957 1 78.75 77 MET A C 1
ATOM 603 O O . MET A 1 77 ? 5.824 3.316 -1.795 1 78.75 77 MET A O 1
ATOM 607 N N . GLN A 1 78 ? 7.191 2.301 -0.391 1 78.06 78 GLN A N 1
ATOM 608 C CA . GLN A 1 78 ? 8.32 3.143 -0.773 1 78.06 78 GLN A CA 1
ATOM 609 C C . GLN A 1 78 ? 8.695 2.926 -2.236 1 78.06 78 GLN A C 1
ATOM 611 O O . GLN A 1 78 ? 8.984 3.885 -2.955 1 78.06 78 GLN A O 1
ATOM 616 N N . LEU A 1 79 ? 8.641 1.731 -2.553 1 80.5 79 LEU A N 1
ATOM 617 C CA . LEU A 1 79 ? 8.938 1.401 -3.941 1 80.5 79 LEU A CA 1
ATOM 618 C C . LEU A 1 79 ? 7.926 2.041 -4.883 1 80.5 79 LEU A C 1
ATOM 620 O O . LEU A 1 79 ? 8.305 2.664 -5.879 1 80.5 79 LEU A O 1
ATOM 624 N N . ALA A 1 80 ? 6.723 1.858 -4.562 1 73.38 80 ALA A N 1
ATOM 625 C CA . ALA A 1 80 ? 5.66 2.432 -5.387 1 73.38 80 ALA A CA 1
ATOM 626 C C . ALA A 1 80 ? 5.812 3.945 -5.5 1 73.38 80 ALA A C 1
ATOM 628 O O . ALA A 1 80 ? 5.656 4.512 -6.586 1 73.38 80 ALA A O 1
ATOM 629 N N . SER A 1 81 ? 6.148 4.508 -4.469 1 70.31 81 SER A N 1
ATOM 630 C CA . SER A 1 81 ? 6.324 5.953 -4.438 1 70.31 81 SER A CA 1
ATOM 631 C C . SER A 1 81 ? 7.543 6.387 -5.246 1 70.31 81 SER A C 1
ATOM 633 O O . SER A 1 81 ? 7.48 7.363 -5.996 1 70.31 81 SER A O 1
ATOM 635 N N . ALA A 1 82 ? 8.586 5.707 -5.07 1 72.56 82 ALA A N 1
ATOM 636 C CA . ALA A 1 82 ? 9.836 6.039 -5.754 1 72.56 82 ALA A CA 1
ATOM 637 C C . ALA A 1 82 ? 9.68 5.922 -7.27 1 72.56 82 ALA A C 1
ATOM 639 O O . ALA A 1 82 ? 10.18 6.766 -8.016 1 72.56 82 ALA A O 1
ATOM 640 N N . ILE A 1 83 ? 8.969 4.98 -7.609 1 74.12 83 ILE A N 1
ATOM 641 C CA . ILE A 1 83 ? 8.758 4.773 -9.039 1 74.12 83 ILE A CA 1
ATOM 642 C C . ILE A 1 83 ? 7.738 5.785 -9.562 1 74.12 83 ILE A C 1
ATOM 644 O O . ILE A 1 83 ? 7.906 6.34 -10.648 1 74.12 83 ILE A O 1
ATOM 648 N N . GLY A 1 84 ? 6.746 6.035 -8.766 1 70.88 84 GLY A N 1
ATOM 649 C CA . GLY A 1 84 ? 5.691 6.953 -9.172 1 70.88 84 GLY A CA 1
ATOM 650 C C . GLY A 1 84 ? 6.152 8.398 -9.242 1 70.88 84 GLY A C 1
ATOM 651 O O . GLY A 1 84 ? 5.59 9.195 -9.992 1 70.88 84 GLY A O 1
ATOM 652 N N . SER A 1 85 ? 7.086 8.719 -8.453 1 66.69 85 SER A N 1
ATOM 653 C CA . SER A 1 85 ? 7.555 10.102 -8.406 1 66.69 85 SER A CA 1
ATOM 654 C C . SER A 1 85 ? 8.617 10.359 -9.461 1 66.69 85 SER A C 1
ATOM 656 O O . SER A 1 85 ? 9.055 11.5 -9.641 1 66.69 85 SER A O 1
ATOM 658 N N . TYR A 1 86 ? 9.039 9.32 -10 1 61.31 86 TYR A N 1
ATOM 659 C CA . TYR A 1 86 ? 10.078 9.445 -11.016 1 61.31 86 TYR A CA 1
ATOM 660 C C . TYR A 1 86 ? 9.477 9.461 -12.414 1 61.31 86 TYR A C 1
ATOM 662 O O . TYR A 1 86 ? 9.047 8.422 -12.93 1 61.31 86 TYR A O 1
ATOM 670 N N . ASN A 1 87 ? 9.266 10.648 -12.961 1 55.41 87 ASN A N 1
ATOM 671 C CA . ASN A 1 87 ? 8.641 10.805 -14.273 1 55.41 87 ASN A CA 1
ATOM 672 C C . ASN A 1 87 ? 9.219 9.836 -15.297 1 55.41 87 ASN A C 1
ATOM 674 O O . ASN A 1 87 ? 8.484 9.242 -16.078 1 55.41 87 ASN A O 1
ATOM 678 N N . ARG A 1 88 ? 10.516 9.773 -15.352 1 47.75 88 ARG A N 1
ATOM 679 C CA . ARG A 1 88 ? 11.133 8.977 -16.406 1 47.75 88 ARG A CA 1
ATOM 680 C C . ARG A 1 88 ? 10.758 7.504 -16.266 1 47.75 88 ARG A C 1
ATOM 682 O O . ARG A 1 88 ? 10.711 6.773 -17.25 1 47.75 88 ARG A O 1
ATOM 689 N N . SER A 1 89 ? 10.523 7.109 -15.055 1 47.91 89 SER A N 1
ATOM 690 C CA . SER A 1 89 ? 10.164 5.715 -14.812 1 47.91 89 SER A CA 1
ATOM 691 C C . SER A 1 89 ? 8.727 5.434 -15.242 1 47.91 89 SER A C 1
ATOM 693 O O . SER A 1 89 ? 8.438 4.387 -15.828 1 47.91 89 SER A O 1
ATOM 695 N N . VAL A 1 90 ? 7.887 6.422 -15.133 1 51.59 90 VAL A N 1
ATOM 696 C CA . VAL A 1 90 ? 6.477 6.254 -15.461 1 51.59 90 VAL A CA 1
ATOM 697 C C . VAL A 1 90 ? 6.297 6.188 -16.969 1 51.59 90 VAL A C 1
ATOM 699 O O . VAL A 1 90 ? 5.434 5.465 -17.469 1 51.59 90 VAL A O 1
ATOM 702 N N . GLU A 1 91 ? 7.242 6.812 -17.625 1 54.16 91 GLU A N 1
ATOM 703 C CA . GLU A 1 91 ? 7.066 6.859 -19.078 1 54.16 91 GLU A CA 1
ATOM 704 C C . GLU A 1 91 ? 7.711 5.656 -19.75 1 54.16 91 GLU A C 1
ATOM 706 O O . GLU A 1 91 ? 7.887 5.641 -20.969 1 54.16 91 GLU A O 1
ATOM 711 N N . GLN A 1 92 ? 7.938 4.648 -19.125 1 55.81 92 GLN A N 1
ATOM 712 C CA . GLN A 1 92 ? 8.453 3.391 -19.656 1 55.81 92 GLN A CA 1
ATOM 713 C C . GLN A 1 92 ? 9.719 3.617 -20.484 1 55.81 92 GLN A C 1
ATOM 715 O O . GLN A 1 92 ? 10.031 2.834 -21.375 1 55.81 92 GLN A O 1
ATOM 720 N N . ARG A 1 93 ? 10.305 4.684 -20.219 1 60.22 93 ARG A N 1
ATOM 721 C CA . ARG A 1 93 ? 11.492 4.949 -21.031 1 60.22 93 ARG A CA 1
ATOM 722 C C . ARG A 1 93 ? 12.695 4.156 -20.516 1 60.22 93 ARG A C 1
ATOM 724 O O . ARG A 1 93 ? 13.625 3.873 -21.266 1 60.22 93 ARG A O 1
ATOM 731 N N . HIS A 1 94 ? 12.555 3.742 -19.391 1 72.5 94 HIS A N 1
ATOM 732 C CA . HIS A 1 94 ? 13.641 2.953 -18.828 1 72.5 94 HIS A CA 1
ATOM 733 C C . HIS A 1 94 ? 13.32 1.462 -18.875 1 72.5 94 HIS A C 1
ATOM 735 O O . HIS A 1 94 ? 12.18 1.059 -18.656 1 72.5 94 HIS A O 1
ATOM 741 N N . PRO A 1 95 ? 14.406 0.725 -19.312 1 82.81 95 PRO A N 1
ATOM 742 C CA . PRO A 1 95 ? 14.219 -0.725 -19.219 1 82.81 95 PRO A CA 1
ATOM 743 C C . PRO A 1 95 ? 13.797 -1.172 -17.812 1 82.81 95 PRO A C 1
ATOM 745 O O . PRO A 1 95 ? 14.203 -0.563 -16.828 1 82.81 95 PRO A O 1
ATOM 748 N N . LEU A 1 96 ? 12.961 -2.139 -17.781 1 85.06 96 LEU A N 1
ATOM 749 C CA . LEU A 1 96 ? 12.398 -2.639 -16.531 1 85.06 96 LEU A CA 1
ATOM 750 C C . LEU A 1 96 ? 13.5 -3.025 -15.555 1 85.06 96 LEU A C 1
ATOM 752 O O . LEU A 1 96 ? 13.367 -2.824 -14.344 1 85.06 96 LEU A O 1
ATOM 756 N N . ARG A 1 97 ? 14.57 -3.523 -16.078 1 87.38 97 ARG A N 1
ATOM 757 C CA . ARG A 1 97 ? 15.672 -3.93 -15.203 1 87.38 97 ARG A CA 1
ATOM 758 C C . ARG A 1 97 ? 16.203 -2.744 -14.406 1 87.38 97 ARG A C 1
ATOM 760 O O . ARG A 1 97 ? 16.578 -2.891 -13.242 1 87.38 97 ARG A O 1
ATOM 767 N N . ARG A 1 98 ? 16.266 -1.671 -15.016 1 85.19 98 ARG A N 1
ATOM 768 C CA . ARG A 1 98 ? 16.75 -0.469 -14.344 1 85.19 98 ARG A CA 1
ATOM 769 C C . ARG A 1 98 ? 15.797 -0.05 -13.227 1 85.19 98 ARG A C 1
ATOM 771 O O . ARG A 1 98 ? 16.234 0.443 -12.18 1 85.19 98 ARG A O 1
ATOM 778 N N . VAL A 1 99 ? 14.578 -0.245 -13.5 1 83.12 99 VAL A N 1
ATOM 779 C CA . VAL A 1 99 ? 13.57 0.086 -12.5 1 83.12 99 VAL A CA 1
ATOM 780 C C . VAL A 1 99 ? 13.727 -0.834 -11.289 1 83.12 99 VAL A C 1
ATOM 782 O O . VAL A 1 99 ? 13.688 -0.377 -10.141 1 83.12 99 VAL A O 1
ATOM 785 N N . VAL A 1 100 ? 13.906 -2.049 -11.547 1 88.12 100 VAL A N 1
ATOM 786 C CA . VAL A 1 100 ? 14.062 -3.02 -10.469 1 88.12 100 VAL A CA 1
ATOM 787 C C . VAL A 1 100 ? 15.375 -2.758 -9.727 1 88.12 100 VAL A C 1
ATOM 789 O O . VAL A 1 100 ? 15.445 -2.928 -8.508 1 88.12 100 VAL A O 1
ATOM 792 N N . GLN A 1 101 ? 16.344 -2.383 -10.438 1 87.44 101 GLN A N 1
ATOM 793 C CA . GLN A 1 101 ? 17.609 -2.008 -9.812 1 87.44 101 GLN A CA 1
ATOM 794 C C . GLN A 1 101 ? 17.438 -0.811 -8.883 1 87.44 101 GLN A C 1
ATOM 796 O O . GLN A 1 101 ? 18.031 -0.759 -7.805 1 87.44 101 GLN A O 1
ATOM 801 N N . HIS A 1 102 ? 16.719 0.049 -9.391 1 82.62 102 HIS A N 1
ATOM 802 C CA . HIS A 1 102 ? 16.406 1.206 -8.57 1 82.62 102 HIS A CA 1
ATOM 803 C C . HIS A 1 102 ? 15.672 0.789 -7.297 1 82.62 102 HIS A C 1
ATOM 805 O O . HIS A 1 102 ? 15.922 1.331 -6.219 1 82.62 102 HIS A O 1
ATOM 811 N N . ALA A 1 103 ? 14.758 -0.115 -7.426 1 84.06 103 ALA A N 1
ATOM 812 C CA . ALA A 1 103 ? 14.047 -0.647 -6.27 1 84.06 103 ALA A CA 1
ATOM 813 C C . ALA A 1 103 ? 15.016 -1.224 -5.242 1 84.06 103 ALA A C 1
ATOM 815 O O . ALA A 1 103 ? 14.875 -0.976 -4.043 1 84.06 103 ALA A O 1
ATOM 816 N N . SER A 1 104 ? 15.938 -1.944 -5.699 1 86.25 104 SER A N 1
ATOM 817 C CA . SER A 1 104 ? 16.938 -2.541 -4.828 1 86.25 104 SER A CA 1
ATOM 818 C C . SER A 1 104 ? 17.688 -1.473 -4.039 1 86.25 104 SER A C 1
ATOM 820 O O . SER A 1 104 ? 17.938 -1.637 -2.84 1 86.25 104 SER A O 1
ATOM 822 N N . ARG A 1 105 ? 17.969 -0.439 -4.68 1 82.06 105 ARG A N 1
ATOM 823 C CA . ARG A 1 105 ? 18.688 0.657 -4.035 1 82.06 105 ARG A CA 1
ATOM 824 C C . ARG A 1 105 ? 17.812 1.338 -2.984 1 82.06 105 ARG A C 1
ATOM 826 O O . ARG A 1 105 ? 18.297 1.672 -1.896 1 82.06 105 ARG A O 1
ATOM 833 N N . ILE A 1 106 ? 16.656 1.533 -3.381 1 79.81 106 ILE A N 1
ATOM 834 C CA . ILE A 1 106 ? 15.703 2.164 -2.471 1 79.81 106 ILE A CA 1
ATOM 835 C C . ILE A 1 106 ? 15.539 1.307 -1.217 1 79.81 106 ILE A C 1
ATOM 837 O O . ILE A 1 106 ? 15.516 1.827 -0.099 1 79.81 106 ILE A O 1
ATOM 841 N N . PHE A 1 107 ? 15.422 0.026 -1.407 1 81.44 107 PHE A N 1
ATOM 842 C CA . PHE A 1 107 ? 15.273 -0.875 -0.269 1 81.44 107 PHE A CA 1
ATOM 843 C C . PHE A 1 107 ? 16.5 -0.798 0.637 1 81.44 107 PHE A C 1
ATOM 845 O O . PHE A 1 107 ? 16.375 -0.746 1.861 1 81.44 107 PHE A O 1
ATOM 852 N N . ALA A 1 108 ? 17.578 -0.762 0.032 1 79.31 108 ALA A N 1
ATOM 853 C CA . ALA A 1 108 ? 18.828 -0.695 0.792 1 79.31 108 ALA A CA 1
ATOM 854 C C . ALA A 1 108 ? 18.906 0.591 1.61 1 79.31 108 ALA A C 1
ATOM 856 O O . ALA A 1 108 ? 19.312 0.569 2.777 1 79.31 108 ALA A O 1
ATOM 857 N N . GLN A 1 109 ? 18.516 1.665 1.029 1 76.12 109 GLN A N 1
ATOM 858 C CA . GLN A 1 109 ? 18.531 2.957 1.705 1 76.12 109 GLN A CA 1
ATOM 859 C C . GLN A 1 109 ? 17.516 3.002 2.844 1 76.12 109 GLN A C 1
ATOM 861 O O . GLN A 1 109 ? 17.812 3.529 3.92 1 76.12 109 GLN A O 1
ATOM 866 N N . SER A 1 110 ? 16.359 2.521 2.561 1 74.19 110 SER A N 1
ATOM 867 C CA . SER A 1 110 ? 15.289 2.529 3.561 1 74.19 110 SER A CA 1
ATOM 868 C C . SER A 1 110 ? 15.648 1.65 4.754 1 74.19 110 SER A C 1
ATOM 870 O O . SER A 1 110 ? 15.312 1.977 5.895 1 74.19 110 SER A O 1
ATOM 872 N N . PHE A 1 111 ? 16.297 0.633 4.477 1 68.75 111 PHE A N 1
ATOM 873 C CA . PHE A 1 111 ? 16.672 -0.301 5.535 1 68.75 111 PHE A CA 1
ATOM 874 C C . PHE A 1 111 ? 17.656 0.34 6.5 1 68.75 111 PHE A C 1
ATOM 876 O O . PHE A 1 111 ? 17.641 0.051 7.699 1 68.75 111 PHE A O 1
ATOM 883 N N . LYS A 1 112 ? 18.484 1.125 5.941 1 67.69 112 LYS A N 1
ATOM 884 C CA . LYS A 1 112 ? 19.453 1.81 6.785 1 67.69 112 LYS A CA 1
ATOM 885 C C . LYS A 1 112 ? 18.75 2.717 7.797 1 67.69 112 LYS A C 1
ATOM 887 O O . LYS A 1 112 ? 19.312 3.029 8.852 1 67.69 112 LYS A O 1
ATOM 892 N N . LEU A 1 113 ? 17.562 3.039 7.453 1 62.09 113 LEU A N 1
ATOM 893 C CA . LEU A 1 113 ? 16.859 4.008 8.281 1 62.09 113 LEU A CA 1
ATOM 894 C C . LEU A 1 113 ? 15.914 3.303 9.25 1 62.09 113 LEU A C 1
ATOM 896 O O . LEU A 1 113 ? 15.266 3.951 10.07 1 62.09 113 LEU A O 1
ATOM 900 N N . ILE A 1 114 ? 15.734 2.031 8.969 1 59.19 114 ILE A N 1
ATOM 901 C CA . ILE A 1 114 ? 14.969 1.271 9.945 1 59.19 114 ILE A CA 1
ATOM 902 C C . ILE A 1 114 ? 15.766 1.145 11.242 1 59.19 114 ILE A C 1
ATOM 904 O O . ILE A 1 114 ? 16.875 0.616 11.242 1 59.19 114 ILE A O 1
ATOM 908 N N . HIS A 1 115 ? 15.602 2.094 12.242 1 53.53 115 HIS A N 1
ATOM 909 C CA . HIS A 1 115 ? 16.312 2.104 13.523 1 53.53 115 HIS A CA 1
ATOM 910 C C . HIS A 1 115 ? 15.75 1.044 14.469 1 53.53 115 HIS A C 1
ATOM 912 O O . HIS A 1 115 ? 14.531 0.879 14.578 1 53.53 115 HIS A O 1
ATOM 918 N N . HIS A 1 116 ? 16.578 -0.036 14.617 1 47.09 116 HIS A N 1
ATOM 919 C CA . HIS A 1 116 ? 16.297 -1.007 15.664 1 47.09 116 HIS A CA 1
ATOM 920 C C . HIS A 1 116 ? 16.25 -0.34 17.031 1 47.09 116 HIS A C 1
ATOM 922 O O . HIS A 1 116 ? 17.062 0.547 17.328 1 47.09 116 HIS A O 1
ATOM 928 N N . THR A 1 117 ? 15.195 -0.013 17.531 1 41.31 117 THR A N 1
ATOM 929 C CA . THR A 1 117 ? 15.43 0.097 18.953 1 41.31 117 THR A CA 1
ATOM 930 C C . THR A 1 117 ? 16.125 -1.154 19.484 1 41.31 117 THR A C 1
ATOM 932 O O . THR A 1 117 ? 15.695 -2.275 19.203 1 41.31 117 THR A O 1
ATOM 935 N N . PRO A 1 118 ? 17.312 -1.027 19.969 1 37.12 118 PRO A N 1
ATOM 936 C CA . PRO A 1 118 ? 18.078 -2.086 20.625 1 37.12 118 PRO A CA 1
ATOM 937 C C . PRO A 1 118 ? 17.203 -3.098 21.344 1 37.12 118 PRO A C 1
ATOM 939 O O . PRO A 1 118 ? 17.562 -4.273 21.453 1 37.12 118 PRO A O 1
ATOM 942 N N . SER A 1 119 ? 16.344 -2.598 22.203 1 34.25 119 SER A N 1
ATOM 943 C CA . SER A 1 119 ? 16.016 -3.488 23.312 1 34.25 119 SER A CA 1
ATOM 944 C C . SER A 1 119 ? 15.453 -4.816 22.812 1 34.25 119 SER A C 1
ATOM 946 O O . SER A 1 119 ? 15.586 -5.844 23.484 1 34.25 119 SER A O 1
ATOM 948 N N . ASP A 1 120 ? 14.289 -4.801 22.266 1 36.34 120 ASP A N 1
ATOM 949 C CA . ASP A 1 120 ? 13.453 -5.969 22.5 1 36.34 120 ASP A CA 1
ATOM 950 C C . ASP A 1 120 ? 13.711 -7.055 21.453 1 36.34 120 ASP A C 1
ATOM 952 O O . ASP A 1 120 ? 12.922 -7.996 21.328 1 36.34 120 ASP A O 1
ATOM 956 N N . GLY A 1 121 ? 15 -7.445 21.203 1 36.44 121 GLY A N 1
ATOM 957 C CA . GLY A 1 121 ? 15.273 -8.742 20.609 1 36.44 121 GLY A CA 1
ATOM 958 C C . GLY A 1 121 ? 14.586 -8.945 19.281 1 36.44 121 GLY A C 1
ATOM 959 O O . GLY A 1 121 ? 14.297 -10.078 18.891 1 36.44 121 GLY A O 1
ATOM 960 N N . LEU A 1 122 ? 13.953 -8.023 18.906 1 41.19 122 LEU A N 1
ATOM 961 C CA . LEU A 1 122 ? 13.227 -8.414 17.703 1 41.19 122 LEU A CA 1
ATOM 962 C C . LEU A 1 122 ? 14.156 -9.047 16.688 1 41.19 122 LEU A C 1
ATOM 964 O O . LEU A 1 122 ? 15.273 -8.555 16.469 1 41.19 122 LEU A O 1
ATOM 968 N N . PRO A 1 123 ? 13.992 -10.273 16.484 1 39.62 123 PRO A N 1
ATOM 969 C CA . PRO A 1 123 ? 14.766 -11.086 15.547 1 39.62 123 PRO A CA 1
ATOM 970 C C . PRO A 1 123 ? 15.078 -10.352 14.242 1 39.62 123 PRO A C 1
ATOM 972 O O . PRO A 1 123 ? 14.203 -9.688 13.68 1 39.62 123 PRO A O 1
ATOM 975 N N . VAL A 1 124 ? 16.234 -9.703 14.086 1 42.72 124 VAL A N 1
ATOM 976 C CA . VAL A 1 124 ? 16.938 -9.305 12.867 1 42.72 124 VAL A CA 1
ATOM 977 C C . VAL A 1 124 ? 16.406 -10.102 11.68 1 42.72 124 VAL A C 1
ATOM 979 O O . VAL A 1 124 ? 16.75 -9.82 10.531 1 42.72 124 VAL A O 1
ATOM 982 N N . ASP A 1 125 ? 16.031 -11.203 11.938 1 44.62 125 ASP A N 1
ATOM 983 C CA . ASP A 1 125 ? 15.781 -11.984 10.734 1 44.62 125 ASP A CA 1
ATOM 984 C C . ASP A 1 125 ? 14.555 -11.461 9.992 1 44.62 125 ASP A C 1
ATOM 986 O O . ASP A 1 125 ? 13.43 -11.891 10.258 1 44.62 125 ASP A O 1
ATOM 990 N N . MET A 1 126 ? 14.547 -10.125 9.773 1 50.62 126 MET A N 1
ATOM 991 C CA . MET A 1 126 ? 13.461 -9.438 9.086 1 50.62 126 MET A CA 1
ATOM 992 C C . MET A 1 126 ? 13.383 -9.867 7.629 1 50.62 126 MET A C 1
ATOM 994 O O . MET A 1 126 ? 13.969 -9.227 6.758 1 50.62 126 MET A O 1
ATOM 998 N N . PRO A 1 127 ? 13.078 -11.156 7.277 1 59.84 127 PRO A N 1
ATOM 999 C CA . PRO A 1 127 ? 13.219 -11.578 5.883 1 59.84 127 PRO A CA 1
ATOM 1000 C C . PRO A 1 127 ? 12.109 -11.039 4.988 1 59.84 127 PRO A C 1
ATOM 1002 O O . PRO A 1 127 ? 10.922 -11.211 5.297 1 59.84 127 PRO A O 1
ATOM 1005 N N . ALA A 1 128 ? 12.32 -9.711 4.316 1 76.94 128 ALA A N 1
ATOM 1006 C CA . ALA A 1 128 ? 11.406 -9.422 3.211 1 76.94 128 ALA A CA 1
ATOM 1007 C C . ALA A 1 128 ? 12.039 -9.781 1.87 1 76.94 128 ALA A C 1
ATOM 1009 O O . ALA A 1 128 ? 13.234 -9.562 1.66 1 76.94 128 ALA A O 1
ATOM 1010 N N . SER A 1 129 ? 11.352 -10.562 1.166 1 87.19 129 SER A N 1
ATOM 1011 C CA . SER A 1 129 ? 11.758 -10.891 -0.198 1 87.19 129 SER A CA 1
ATOM 1012 C C . SER A 1 129 ? 10.695 -10.453 -1.205 1 87.19 129 SER A C 1
ATOM 1014 O O . SER A 1 129 ? 9.5 -10.469 -0.904 1 87.19 129 SER A O 1
ATOM 1016 N N . PHE A 1 130 ? 11.219 -10.094 -2.336 1 91.5 130 PHE A N 1
ATOM 1017 C CA . PHE A 1 130 ? 10.336 -9.602 -3.383 1 91.5 130 PHE A CA 1
ATOM 1018 C C . PHE A 1 130 ? 10.617 -10.305 -4.703 1 91.5 130 PHE A C 1
ATOM 1020 O O . PHE A 1 130 ? 11.773 -10.555 -5.051 1 91.5 130 PHE A O 1
ATOM 1027 N N . LEU A 1 131 ? 9.594 -10.656 -5.355 1 95.06 131 LEU A N 1
ATOM 1028 C CA . LEU A 1 131 ? 9.688 -11.102 -6.742 1 95.06 131 LEU A CA 1
ATOM 1029 C C . LEU A 1 131 ? 9.078 -10.062 -7.688 1 95.06 131 LEU A C 1
ATOM 1031 O O . LEU A 1 131 ? 7.98 -9.562 -7.441 1 95.06 131 LEU A O 1
ATOM 1035 N N . PHE A 1 132 ? 9.836 -9.781 -8.672 1 94.94 132 PHE A N 1
ATOM 1036 C CA . PHE A 1 132 ? 9.367 -8.906 -9.734 1 94.94 132 PHE A CA 1
ATOM 1037 C C . PHE A 1 132 ? 9.203 -9.672 -11.039 1 94.94 132 PHE A C 1
ATOM 1039 O O . PHE A 1 132 ? 10.016 -10.539 -11.359 1 94.94 132 PHE A O 1
ATOM 1046 N N . GLY A 1 133 ? 8.195 -9.352 -11.742 1 95.94 133 GLY A N 1
ATOM 1047 C CA . GLY A 1 133 ? 7.973 -9.906 -13.07 1 95.94 133 GLY A CA 1
ATOM 1048 C C . GLY A 1 133 ? 7.359 -8.914 -14.031 1 95.94 133 GLY A C 1
ATOM 1049 O O . GLY A 1 133 ? 6.473 -8.141 -13.664 1 95.94 133 GLY A O 1
ATOM 1050 N N . GLY A 1 134 ? 7.863 -8.914 -15.188 1 94.38 134 GLY A N 1
ATOM 1051 C CA . GLY A 1 134 ? 7.336 -8.016 -16.203 1 94.38 134 GLY A CA 1
ATOM 1052 C C . GLY A 1 134 ? 7.844 -8.336 -17.594 1 94.38 134 GLY A C 1
ATOM 1053 O O . GLY A 1 134 ? 8.602 -9.289 -17.781 1 94.38 134 GLY A O 1
ATOM 1054 N N . PHE A 1 135 ? 7.273 -7.582 -18.531 1 91.31 135 PHE A N 1
ATOM 1055 C CA . PHE A 1 135 ? 7.699 -7.711 -19.906 1 91.31 135 PHE A CA 1
ATOM 1056 C C . PHE A 1 135 ? 8.734 -6.652 -20.266 1 91.31 135 PHE A C 1
ATOM 1058 O O . PHE A 1 135 ? 8.461 -5.453 -20.172 1 91.31 135 PHE A O 1
ATOM 1065 N N . SER A 1 136 ? 9.914 -7.113 -20.594 1 88.44 136 SER A N 1
ATOM 1066 C CA . SER A 1 136 ? 10.977 -6.219 -21.047 1 88.44 136 SER A CA 1
ATOM 1067 C C . SER A 1 136 ? 10.898 -5.98 -22.547 1 88.44 136 SER A C 1
ATOM 1069 O O . SER A 1 136 ? 11.234 -6.863 -23.344 1 88.44 136 SER A O 1
ATOM 1071 N N . TRP A 1 137 ? 10.5 -4.832 -22.844 1 83.56 137 TRP A N 1
ATOM 1072 C CA . TRP A 1 137 ? 10.453 -4.523 -24.281 1 83.56 137 TRP A CA 1
ATOM 1073 C C . TRP A 1 137 ? 11.859 -4.527 -24.875 1 83.56 137 TRP A C 1
ATOM 1075 O O . TRP A 1 137 ? 12.031 -4.824 -26.062 1 83.56 137 TRP A O 1
ATOM 1085 N N . HIS A 1 138 ? 12.859 -4.188 -24.078 1 83.88 138 HIS A N 1
ATOM 1086 C CA . HIS A 1 138 ? 14.258 -4.191 -24.516 1 83.88 138 HIS A CA 1
ATOM 1087 C C . HIS A 1 138 ? 14.703 -5.598 -24.906 1 83.88 138 HIS A C 1
ATOM 1089 O O . HIS A 1 138 ? 15.398 -5.773 -25.906 1 83.88 138 HIS A O 1
ATOM 1095 N N . ASP A 1 139 ? 14.281 -6.527 -24.188 1 86.75 139 ASP A N 1
ATOM 1096 C CA . ASP A 1 139 ? 14.672 -7.914 -24.438 1 86.75 139 ASP A CA 1
ATOM 1097 C C . ASP A 1 139 ? 13.57 -8.672 -25.172 1 86.75 139 ASP A C 1
ATOM 1099 O O . ASP A 1 139 ? 13.773 -9.812 -25.594 1 86.75 139 ASP A O 1
ATOM 1103 N N . ASN A 1 140 ? 12.438 -8.039 -25.344 1 88.81 140 ASN A N 1
ATOM 1104 C CA . ASN A 1 140 ? 11.258 -8.641 -25.938 1 88.81 140 ASN A CA 1
ATOM 1105 C C . ASN A 1 140 ? 10.922 -9.984 -25.297 1 88.81 140 ASN A C 1
ATOM 1107 O O . ASN A 1 140 ? 10.742 -10.984 -25.984 1 88.81 140 ASN A O 1
ATOM 1111 N N . ASP A 1 141 ? 10.984 -9.938 -24 1 91.69 141 ASP A N 1
ATOM 1112 C CA . ASP A 1 141 ? 10.734 -11.164 -23.25 1 91.69 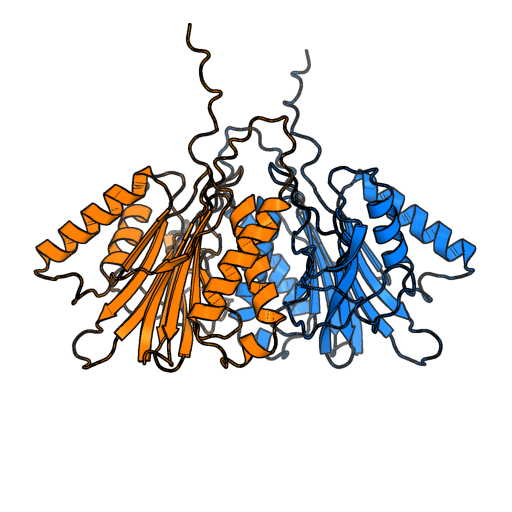141 ASP A CA 1
ATOM 1113 C C . ASP A 1 141 ? 10.289 -10.852 -21.828 1 91.69 141 ASP A C 1
ATOM 1115 O O . ASP A 1 141 ? 10.484 -9.734 -21.344 1 91.69 141 ASP A O 1
ATOM 1119 N N . PHE A 1 142 ? 9.633 -11.883 -21.266 1 94.5 142 PHE A N 1
ATOM 1120 C CA . PHE A 1 142 ? 9.297 -11.773 -19.844 1 94.5 142 PHE A CA 1
ATOM 1121 C C . PHE A 1 142 ? 10.523 -12.031 -18.984 1 94.5 142 PHE A C 1
ATOM 1123 O O . PHE A 1 142 ? 11.352 -12.883 -19.312 1 94.5 142 PHE A O 1
ATOM 1130 N N . LYS A 1 143 ? 10.625 -11.258 -17.938 1 95.75 143 LYS A N 1
ATOM 1131 C CA . LYS A 1 143 ? 11.742 -11.406 -17 1 95.75 143 LYS A CA 1
ATOM 1132 C C . LYS A 1 143 ? 11.234 -11.484 -15.57 1 95.75 143 LYS A C 1
ATOM 1134 O O . LYS A 1 143 ? 10.219 -10.883 -15.227 1 95.75 143 LYS A O 1
ATOM 1139 N N . ILE A 1 144 ? 11.961 -12.258 -14.797 1 97.25 144 ILE A N 1
ATOM 1140 C CA . ILE A 1 144 ? 11.703 -12.383 -13.367 1 97.25 144 ILE A CA 1
ATOM 1141 C C . ILE A 1 144 ? 12.945 -11.969 -12.578 1 97.25 144 ILE A C 1
ATOM 1143 O O . ILE A 1 144 ? 14.062 -12.344 -12.922 1 97.25 144 ILE A O 1
ATOM 1147 N N . TRP A 1 145 ? 12.758 -11.172 -11.57 1 96.75 145 TRP A N 1
ATOM 1148 C CA . TRP A 1 145 ? 13.828 -10.758 -10.672 1 96.75 145 TRP A CA 1
ATOM 1149 C C . TRP A 1 145 ? 13.453 -11.008 -9.219 1 96.75 145 TRP A C 1
ATOM 1151 O O . TRP A 1 145 ? 12.273 -11 -8.867 1 96.75 145 TRP A O 1
ATOM 1161 N N . LYS A 1 146 ? 14.477 -11.234 -8.484 1 94.88 146 LYS A N 1
ATOM 1162 C CA . LYS A 1 146 ? 14.297 -11.406 -7.047 1 94.88 146 LYS A CA 1
ATOM 1163 C C . LYS A 1 146 ? 15.172 -10.43 -6.266 1 94.88 146 LYS A C 1
ATOM 1165 O O . LYS A 1 146 ? 16.328 -10.188 -6.629 1 94.88 146 LYS A O 1
ATOM 1170 N N . ILE A 1 147 ? 14.555 -9.75 -5.344 1 91.12 147 ILE A N 1
ATOM 1171 C CA . ILE A 1 147 ? 15.281 -8.945 -4.363 1 91.12 147 ILE A CA 1
ATOM 1172 C C . ILE A 1 147 ? 15.047 -9.508 -2.961 1 91.12 147 ILE A C 1
ATOM 1174 O O . ILE A 1 147 ? 13.906 -9.594 -2.502 1 91.12 147 ILE A O 1
ATOM 1178 N N . ALA A 1 148 ? 16.047 -9.953 -2.354 1 85.06 148 ALA A N 1
ATOM 1179 C CA . ALA A 1 148 ? 15.953 -10.469 -0.989 1 85.06 148 ALA A CA 1
ATOM 1180 C C . ALA A 1 148 ? 17 -9.828 -0.091 1 85.06 148 ALA A C 1
ATOM 1182 O O . ALA A 1 148 ? 18.141 -9.617 -0.513 1 85.06 148 ALA A O 1
ATOM 1183 N N . MET A 1 149 ? 16.531 -9.562 1.024 1 76.44 149 MET A N 1
ATOM 1184 C CA . MET A 1 149 ? 17.438 -8.945 1.981 1 76.44 149 MET A CA 1
ATOM 1185 C C . MET A 1 149 ? 18.594 -9.883 2.326 1 76.44 149 MET A C 1
ATOM 1187 O O . MET A 1 149 ? 18.375 -11.07 2.58 1 76.44 149 MET A O 1
ATOM 1191 N N . ASP A 1 150 ? 19.812 -9.328 2.158 1 72.75 150 ASP A N 1
ATOM 1192 C CA . ASP A 1 150 ? 21 -9.969 2.693 1 72.75 150 ASP A CA 1
ATOM 1193 C C . ASP A 1 150 ? 21.328 -9.445 4.094 1 72.75 150 ASP A C 1
ATOM 1195 O O . ASP A 1 150 ? 21.828 -8.336 4.246 1 72.75 150 ASP A O 1
ATOM 1199 N N . ARG A 1 151 ? 21.078 -10.203 5.055 1 63.84 151 ARG A N 1
ATOM 1200 C CA . ARG A 1 151 ? 21.188 -9.781 6.449 1 63.84 151 ARG A CA 1
ATOM 1201 C C . ARG A 1 151 ? 22.609 -9.352 6.797 1 63.84 151 ARG A C 1
ATOM 1203 O O . ARG A 1 151 ? 22.797 -8.352 7.488 1 63.84 151 ARG A O 1
ATOM 1210 N N . GLN A 1 152 ? 23.438 -10.188 6.402 1 62.56 152 GLN A N 1
ATOM 1211 C CA . GLN A 1 152 ? 24.828 -9.953 6.77 1 62.56 152 GLN A CA 1
ATOM 1212 C C . GLN A 1 152 ? 25.344 -8.664 6.129 1 62.56 152 GLN A C 1
ATOM 1214 O O . GLN A 1 152 ? 26.062 -7.898 6.77 1 62.56 152 GLN A O 1
ATOM 1219 N N . GLY A 1 153 ? 24.875 -8.43 4.996 1 61.41 153 GLY A N 1
ATOM 1220 C CA . GLY A 1 153 ? 25.406 -7.309 4.246 1 61.41 153 GLY A CA 1
ATOM 1221 C C . GLY A 1 153 ? 24.531 -6.078 4.297 1 61.41 153 GLY A C 1
ATOM 1222 O O . GLY A 1 153 ? 24.891 -5.023 3.775 1 61.41 153 GLY A O 1
ATOM 1223 N N . ARG A 1 154 ? 23.375 -6.234 5.004 1 65.25 154 ARG A N 1
ATOM 1224 C CA . ARG A 1 154 ? 22.406 -5.133 5.031 1 65.25 154 ARG A CA 1
ATOM 1225 C C . ARG A 1 154 ? 22.141 -4.613 3.623 1 65.25 154 ARG A C 1
ATOM 1227 O O . ARG A 1 154 ? 22.141 -3.4 3.395 1 65.25 154 ARG A O 1
ATOM 1234 N N . ARG A 1 155 ? 22.109 -5.555 2.738 1 75.06 155 ARG A N 1
ATOM 1235 C CA . ARG A 1 155 ? 21.906 -5.227 1.33 1 75.06 155 ARG A CA 1
ATOM 1236 C C . ARG A 1 155 ? 20.703 -5.961 0.766 1 75.06 155 ARG A C 1
ATOM 1238 O O . ARG A 1 155 ? 20.203 -6.918 1.37 1 75.06 155 ARG A O 1
ATOM 1245 N N . PHE A 1 156 ? 20.219 -5.391 -0.331 1 83.88 156 PHE A N 1
ATOM 1246 C CA . PHE A 1 156 ? 19.141 -5.996 -1.098 1 83.88 156 PHE A CA 1
ATOM 1247 C C . PHE A 1 156 ? 19.578 -6.305 -2.521 1 83.88 156 PHE A C 1
ATOM 1249 O O . PHE A 1 156 ? 19.188 -5.613 -3.463 1 83.88 156 PHE A O 1
ATOM 1256 N N . PRO A 1 157 ? 20.312 -7.391 -2.576 1 87.81 157 PRO A N 1
ATOM 1257 C CA . PRO A 1 157 ? 20.812 -7.691 -3.916 1 87.81 157 PRO A CA 1
ATOM 1258 C C . PRO A 1 157 ? 19.719 -8.07 -4.895 1 87.81 157 PRO A C 1
ATOM 1260 O O . PRO A 1 157 ? 18.75 -8.75 -4.516 1 87.81 157 PRO A O 1
ATOM 1263 N N . LEU A 1 158 ? 19.969 -7.613 -6.094 1 92.56 158 LEU A N 1
ATOM 1264 C CA . LEU A 1 158 ? 19.094 -7.992 -7.203 1 92.56 158 LEU A CA 1
ATOM 1265 C C . LEU A 1 158 ? 19.594 -9.273 -7.867 1 92.56 158 LEU A C 1
ATOM 1267 O O . LEU A 1 158 ? 20.766 -9.375 -8.242 1 92.56 158 LEU A O 1
ATOM 1271 N N . GLU A 1 159 ? 18.734 -10.211 -7.945 1 94.62 159 GLU A N 1
ATOM 1272 C CA . GLU A 1 159 ? 19.047 -11.477 -8.594 1 94.62 159 GLU A CA 1
ATOM 1273 C C . GLU A 1 159 ? 18.203 -11.68 -9.852 1 94.62 159 GLU A C 1
ATOM 1275 O O . GLU A 1 159 ? 16.984 -11.555 -9.797 1 94.62 159 GLU A O 1
ATOM 1280 N N . ASP A 1 160 ? 18.859 -11.961 -10.906 1 95.19 160 ASP A N 1
ATOM 1281 C CA . ASP A 1 160 ? 18.156 -12.367 -12.117 1 95.19 160 ASP A CA 1
ATOM 1282 C C . ASP A 1 160 ? 17.734 -13.836 -12.031 1 95.19 160 ASP A C 1
ATOM 1284 O O . ASP A 1 160 ? 18.562 -14.711 -11.797 1 95.19 160 ASP A O 1
ATOM 1288 N N . ILE A 1 161 ? 16.453 -14.031 -12.234 1 96.81 161 ILE A N 1
ATOM 1289 C CA . ILE A 1 161 ? 15.969 -15.406 -12.234 1 96.81 161 ILE A CA 1
ATOM 1290 C C . ILE A 1 161 ? 15.961 -15.953 -13.656 1 96.81 161 ILE A C 1
ATOM 1292 O O . ILE A 1 161 ? 15.203 -15.484 -14.508 1 96.81 161 ILE A O 1
ATOM 1296 N N . ASN A 1 162 ? 16.812 -16.891 -13.906 1 93.69 162 ASN A N 1
ATOM 1297 C CA . ASN A 1 162 ? 16.922 -17.469 -15.242 1 93.69 162 ASN A CA 1
ATOM 1298 C C . ASN A 1 162 ? 16.016 -18.688 -15.414 1 93.69 162 ASN A C 1
ATOM 1300 O O . ASN A 1 162 ? 16.156 -19.453 -16.359 1 93.69 162 ASN A O 1
ATOM 1304 N N . ARG A 1 163 ? 15.133 -18.875 -14.578 1 95.44 163 ARG A N 1
ATOM 1305 C CA . ARG A 1 163 ? 14.086 -19.891 -14.641 1 95.44 163 ARG A CA 1
ATOM 1306 C C . ARG A 1 163 ? 12.75 -19.266 -15.031 1 95.44 163 ARG A C 1
ATOM 1308 O O . ARG A 1 163 ? 12.617 -18.047 -15.086 1 95.44 163 ARG A O 1
ATOM 1315 N N . ARG A 1 164 ? 11.844 -20.156 -15.391 1 96.94 164 ARG A N 1
ATOM 1316 C CA . ARG A 1 164 ? 10.531 -19.672 -15.805 1 96.94 164 ARG A CA 1
ATOM 1317 C C . ARG A 1 164 ? 9.625 -19.438 -14.602 1 96.94 164 ARG A C 1
ATOM 1319 O O . ARG A 1 164 ? 8.477 -19.031 -14.758 1 96.94 164 ARG A O 1
ATOM 1326 N N . TYR A 1 165 ? 10.188 -19.75 -13.43 1 98.06 165 TYR A N 1
ATOM 1327 C CA . TYR A 1 165 ? 9.398 -19.5 -12.219 1 98.06 165 TYR A CA 1
ATOM 1328 C C . TYR A 1 165 ? 10.305 -19.25 -11.023 1 98.06 165 TYR A C 1
ATOM 1330 O O . TYR A 1 165 ? 11.5 -19.562 -11.055 1 98.06 165 TYR A O 1
ATOM 1338 N N . ALA A 1 166 ? 9.758 -18.656 -10.008 1 97.75 166 ALA A N 1
ATOM 1339 C CA . ALA A 1 166 ? 10.406 -18.484 -8.711 1 97.75 166 ALA A CA 1
ATOM 1340 C C . ALA A 1 166 ? 9.367 -18.453 -7.586 1 97.75 166 ALA A C 1
ATOM 1342 O O . ALA A 1 166 ? 8.289 -17.875 -7.754 1 97.75 166 ALA A O 1
ATOM 1343 N N . PHE A 1 167 ? 9.734 -19.125 -6.496 1 96.88 167 PHE A N 1
ATOM 1344 C CA . PHE A 1 167 ? 8.93 -19.078 -5.281 1 96.88 167 PHE A CA 1
ATOM 1345 C C . PHE A 1 167 ? 9.625 -18.234 -4.211 1 96.88 167 PHE A C 1
ATOM 1347 O O . PHE A 1 167 ? 10.852 -18.234 -4.113 1 96.88 167 PHE A O 1
ATOM 1354 N N . ILE A 1 168 ? 8.82 -17.484 -3.434 1 93.06 168 ILE A N 1
ATOM 1355 C CA . ILE A 1 168 ? 9.289 -16.875 -2.193 1 93.06 168 ILE A CA 1
ATOM 1356 C C . ILE A 1 168 ? 8.273 -17.125 -1.079 1 93.06 168 ILE A C 1
ATOM 1358 O O . ILE A 1 168 ? 7.098 -17.391 -1.346 1 93.06 168 ILE A O 1
ATOM 1362 N N . GLY A 1 169 ? 8.758 -17.109 0.11 1 89.62 169 GLY A N 1
ATOM 1363 C CA . GLY A 1 169 ? 7.84 -17.328 1.22 1 89.62 169 GLY A CA 1
ATOM 1364 C C . GLY A 1 169 ? 8.508 -17.938 2.434 1 89.62 169 GLY A C 1
ATOM 1365 O O . GLY A 1 169 ? 9.711 -17.766 2.646 1 89.62 169 GLY A O 1
ATOM 1366 N N . THR A 1 170 ? 7.641 -18.547 3.211 1 84.94 170 THR A N 1
ATOM 1367 C CA . THR A 1 170 ? 8.07 -19.234 4.426 1 84.94 170 THR A CA 1
ATOM 1368 C C . THR A 1 170 ? 9.094 -20.312 4.109 1 84.94 170 THR A C 1
ATOM 1370 O O . THR A 1 170 ? 8.875 -21.141 3.221 1 84.94 170 THR A O 1
ATOM 1373 N N . ALA A 1 171 ? 10.117 -20.312 4.863 1 84.31 171 ALA A N 1
ATOM 1374 C CA . ALA A 1 171 ? 11.258 -21.188 4.602 1 84.31 171 ALA A CA 1
ATOM 1375 C C . ALA A 1 171 ? 10.836 -22.656 4.613 1 84.31 171 ALA A C 1
ATOM 1377 O O . ALA A 1 171 ? 11.312 -23.453 3.805 1 84.31 171 ALA A O 1
ATOM 1378 N N . GLU A 1 172 ? 9.938 -23.016 5.426 1 87.81 172 GLU A N 1
ATOM 1379 C CA . GLU A 1 172 ? 9.508 -24.406 5.574 1 87.81 172 GLU A CA 1
ATOM 1380 C C . GLU A 1 172 ? 8.625 -24.828 4.406 1 87.81 172 GLU A C 1
ATOM 1382 O O . GLU A 1 172 ? 8.547 -26.016 4.082 1 87.81 172 GLU A O 1
ATOM 1387 N N . ALA A 1 173 ? 8.016 -23.875 3.822 1 92.56 173 ALA A N 1
ATOM 1388 C CA . ALA A 1 173 ? 7.051 -24.203 2.775 1 92.56 173 ALA A CA 1
ATOM 1389 C C . ALA A 1 173 ? 7.723 -24.25 1.404 1 92.56 173 ALA A C 1
ATOM 1391 O O . ALA A 1 173 ? 7.203 -24.875 0.475 1 92.56 173 ALA A O 1
ATOM 1392 N N . LEU A 1 174 ? 8.852 -23.641 1.286 1 94.06 174 LEU A N 1
ATOM 1393 C CA . LEU A 1 174 ? 9.484 -23.469 -0.017 1 94.06 174 LEU A CA 1
ATOM 1394 C C . LEU A 1 174 ? 9.938 -24.797 -0.589 1 94.06 174 LEU A C 1
ATOM 1396 O O . LEU A 1 174 ? 9.656 -25.109 -1.75 1 94.06 174 LEU A O 1
ATOM 1400 N N . PRO A 1 175 ? 10.586 -25.641 0.22 1 95.94 175 PRO A N 1
ATOM 1401 C CA . PRO A 1 175 ? 10.953 -26.938 -0.323 1 95.94 175 PRO A CA 1
ATOM 1402 C C . PRO A 1 175 ? 9.742 -27.766 -0.756 1 95.94 175 PRO A C 1
ATOM 1404 O O . PRO A 1 175 ? 9.789 -28.438 -1.786 1 95.94 175 PRO A O 1
ATOM 1407 N N . GLU A 1 176 ? 8.742 -27.672 -0.011 1 96.69 176 GLU A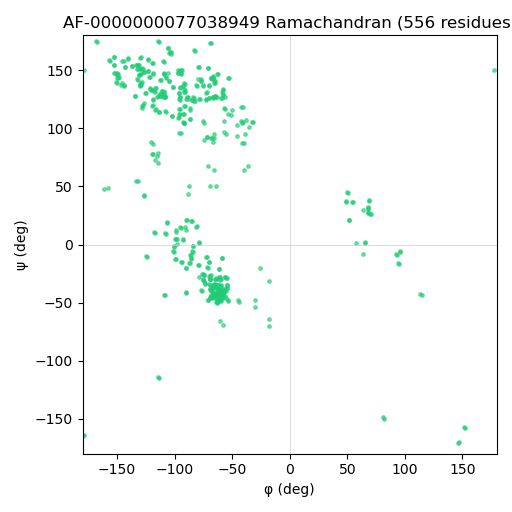 N 1
ATOM 1408 C CA . GLU A 1 176 ? 7.527 -28.391 -0.376 1 96.69 176 GLU A CA 1
ATOM 1409 C C . GLU A 1 176 ? 6.957 -27.891 -1.696 1 96.69 176 GLU A C 1
ATOM 1411 O O . GLU A 1 176 ? 6.512 -28.672 -2.533 1 96.69 176 GLU A O 1
ATOM 1416 N N . ALA A 1 177 ? 6.926 -26.609 -1.877 1 97.62 177 ALA A N 1
ATOM 1417 C CA . ALA A 1 177 ? 6.422 -26.031 -3.113 1 97.62 177 ALA A CA 1
ATOM 1418 C C . ALA A 1 177 ? 7.219 -26.516 -4.32 1 97.62 177 ALA A C 1
ATOM 1420 O O . ALA A 1 177 ? 6.641 -26.891 -5.34 1 97.62 177 ALA A O 1
ATOM 1421 N N . GLU A 1 178 ? 8.508 -26.531 -4.148 1 97.75 178 GLU A N 1
ATOM 1422 C CA . GLU A 1 178 ? 9.383 -26.984 -5.223 1 97.75 178 GLU A CA 1
ATOM 1423 C C . GLU A 1 178 ? 9.148 -28.453 -5.539 1 97.75 178 GLU A C 1
ATOM 1425 O O . GLU A 1 178 ? 9.078 -28.844 -6.707 1 97.75 178 GLU A O 1
ATOM 1430 N N . GLU A 1 179 ? 9.023 -29.203 -4.52 1 98.19 179 GLU A N 1
ATOM 1431 C CA . GLU A 1 179 ? 8.812 -30.641 -4.68 1 98.19 179 GLU A CA 1
ATOM 1432 C C . GLU A 1 179 ? 7.469 -30.938 -5.34 1 98.19 179 GLU A C 1
ATOM 1434 O O . GLU A 1 179 ? 7.379 -31.766 -6.234 1 98.19 179 GLU A O 1
ATOM 1439 N N . ARG A 1 180 ? 6.496 -30.281 -4.898 1 98.19 180 ARG A N 1
ATOM 1440 C CA . ARG A 1 180 ? 5.164 -30.469 -5.473 1 98.19 180 ARG A CA 1
ATOM 1441 C C . ARG A 1 180 ? 5.148 -30.062 -6.945 1 98.19 180 ARG A C 1
ATOM 1443 O O . ARG A 1 180 ? 4.516 -30.734 -7.766 1 98.19 180 ARG A O 1
ATOM 1450 N N . LEU A 1 181 ? 5.809 -28.984 -7.238 1 98.44 181 LEU A N 1
ATOM 1451 C CA . LEU A 1 181 ? 5.848 -28.547 -8.625 1 98.44 181 LEU A CA 1
ATOM 1452 C C . LEU A 1 181 ? 6.555 -29.578 -9.508 1 98.44 181 LEU A C 1
ATOM 1454 O O . LEU A 1 181 ? 6.047 -29.938 -10.57 1 98.44 181 LEU A O 1
ATOM 1458 N N . ALA A 1 182 ? 7.68 -30.016 -9.047 1 97.94 182 ALA A N 1
ATOM 1459 C CA . ALA A 1 182 ? 8.438 -31.016 -9.789 1 97.94 182 ALA A CA 1
ATOM 1460 C C . ALA A 1 182 ? 7.617 -32.281 -10.016 1 97.94 182 ALA A C 1
ATOM 1462 O O . ALA A 1 182 ? 7.598 -32.844 -11.117 1 97.94 182 ALA A O 1
ATOM 1463 N N . ALA A 1 183 ? 7.004 -32.688 -8.945 1 98.31 183 ALA A N 1
ATOM 1464 C CA . ALA A 1 183 ? 6.176 -33.906 -9.023 1 98.31 183 ALA A CA 1
ATOM 1465 C C . ALA A 1 183 ? 5.031 -33.719 -10.016 1 98.31 183 ALA A C 1
ATOM 1467 O O . ALA A 1 183 ? 4.707 -34.625 -10.781 1 98.31 183 ALA A O 1
ATOM 1468 N N . MET A 1 184 ? 4.414 -32.594 -9.961 1 98.06 184 MET A N 1
ATOM 1469 C CA . MET A 1 184 ? 3.291 -32.281 -10.844 1 98.06 184 MET A CA 1
ATOM 1470 C C . MET A 1 184 ? 3.734 -32.25 -12.305 1 98.06 184 MET A C 1
ATOM 1472 O O . MET A 1 184 ? 3.051 -32.781 -13.172 1 98.06 184 MET A O 1
ATOM 1476 N N . LEU A 1 185 ? 4.816 -31.625 -12.57 1 97.5 185 LEU A N 1
ATOM 1477 C CA . LEU A 1 185 ? 5.344 -31.562 -13.93 1 97.5 185 LEU A CA 1
ATOM 1478 C C . LEU A 1 185 ? 5.699 -32.938 -14.438 1 97.5 185 LEU A C 1
ATOM 1480 O O . LEU A 1 185 ? 5.352 -33.312 -15.57 1 97.5 185 LEU A O 1
ATOM 1484 N N . ASN A 1 186 ? 6.348 -33.719 -13.633 1 97.69 186 ASN A N 1
ATOM 1485 C CA . ASN A 1 186 ? 6.719 -35.062 -14.008 1 97.69 186 ASN A CA 1
ATOM 1486 C C . ASN A 1 186 ? 5.488 -35.906 -14.32 1 97.69 186 ASN A C 1
ATOM 1488 O O . ASN A 1 186 ? 5.469 -36.656 -15.32 1 97.69 186 ASN A O 1
ATOM 1492 N N . ALA A 1 187 ? 4.57 -35.812 -13.477 1 98.06 187 ALA A N 1
ATOM 1493 C CA . ALA A 1 187 ? 3.346 -36.594 -13.664 1 98.06 187 ALA A CA 1
ATOM 1494 C C . ALA A 1 187 ? 2.65 -36.219 -14.969 1 98.06 187 ALA A C 1
ATOM 1496 O O . ALA A 1 187 ? 1.982 -37.062 -15.578 1 98.06 187 ALA A O 1
ATOM 1497 N N . ARG A 1 188 ? 2.846 -35.031 -15.367 1 96.75 188 ARG A N 1
ATOM 1498 C CA . ARG A 1 188 ? 2.168 -34.531 -16.562 1 96.75 188 ARG A CA 1
ATOM 1499 C C . ARG A 1 188 ? 3.086 -34.625 -17.781 1 96.75 188 ARG A C 1
ATOM 1501 O O . ARG A 1 188 ? 2.723 -34.156 -18.875 1 96.75 188 ARG A O 1
ATOM 1508 N N . GLY A 1 189 ? 4.25 -35.094 -17.641 1 96.38 189 GLY A N 1
ATOM 1509 C CA . GLY A 1 189 ? 5.219 -35.219 -18.719 1 96.38 189 GLY A CA 1
ATOM 1510 C C . GLY A 1 189 ? 5.691 -33.844 -19.219 1 96.38 189 GLY A C 1
ATOM 1511 O O . GLY A 1 189 ? 5.922 -33.688 -20.422 1 96.38 189 GLY A O 1
ATOM 1512 N N . LYS A 1 190 ? 5.703 -32.906 -18.328 1 95.06 190 LYS A N 1
ATOM 1513 C CA . LYS A 1 190 ? 6.09 -31.547 -18.688 1 95.06 190 LYS A CA 1
ATOM 1514 C C . LYS A 1 190 ? 7.438 -31.172 -18.078 1 95.06 190 LYS A C 1
ATOM 1516 O O . LYS A 1 190 ? 7.902 -31.828 -17.141 1 95.06 190 LYS A O 1
ATOM 1521 N N . THR A 1 191 ? 8.016 -30.203 -18.719 1 94.25 191 THR A N 1
ATOM 1522 C CA . THR A 1 191 ? 9.203 -29.562 -18.172 1 94.25 191 THR A CA 1
ATOM 1523 C C . THR A 1 191 ? 8.922 -28.109 -17.812 1 94.25 191 THR A C 1
ATOM 1525 O O . THR A 1 191 ? 7.809 -27.625 -18.031 1 94.25 191 THR A O 1
ATOM 1528 N N . GLU A 1 192 ? 9.867 -27.453 -17.219 1 93.38 192 GLU A N 1
ATOM 1529 C CA . GLU A 1 192 ? 9.75 -26.031 -16.875 1 93.38 192 GLU A CA 1
ATOM 1530 C C . GLU A 1 192 ? 9.43 -25.188 -18.109 1 93.38 192 GLU A C 1
ATOM 1532 O O . GLU A 1 192 ? 8.758 -24.172 -18 1 93.38 192 GLU A O 1
ATOM 1537 N N . GLN A 1 193 ? 9.852 -25.641 -19.297 1 90.88 193 GLN A N 1
ATOM 1538 C CA . GLN A 1 193 ? 9.633 -24.906 -20.547 1 90.88 193 GLN A CA 1
ATOM 1539 C C . GLN A 1 193 ? 8.164 -24.938 -20.969 1 90.88 193 GLN A C 1
ATOM 1541 O O . GLN A 1 193 ? 7.707 -24.094 -21.719 1 90.88 193 GLN A O 1
ATOM 1546 N N . ASP A 1 194 ? 7.465 -25.922 -20.406 1 90.88 194 ASP A N 1
ATOM 1547 C CA . ASP A 1 194 ? 6.062 -26.109 -20.75 1 90.88 194 ASP A CA 1
ATOM 1548 C C . ASP A 1 194 ? 5.141 -25.656 -19.625 1 90.88 194 ASP A C 1
ATOM 1550 O O . ASP A 1 194 ? 3.963 -26.016 -19.594 1 90.88 194 ASP A O 1
ATOM 1554 N N . LEU A 1 195 ? 5.66 -24.891 -18.812 1 95.31 195 LEU A N 1
ATOM 1555 C CA . LEU A 1 195 ? 4.965 -24.484 -17.594 1 95.31 195 LEU A CA 1
ATOM 1556 C C . LEU A 1 195 ? 3.65 -23.781 -17.922 1 95.31 195 LEU A C 1
ATOM 1558 O O . LEU A 1 195 ? 3.611 -22.906 -18.781 1 95.31 195 LEU A O 1
ATOM 1562 N N . ASP A 1 196 ? 2.639 -24.234 -17.391 1 95.69 196 ASP A N 1
ATOM 1563 C CA . ASP A 1 196 ? 1.345 -23.562 -17.438 1 95.69 196 ASP A CA 1
ATOM 1564 C C . ASP A 1 196 ? 0.913 -23.109 -16.047 1 95.69 196 ASP A C 1
ATOM 1566 O O . ASP A 1 196 ? 1.609 -22.312 -15.406 1 95.69 196 ASP A O 1
ATOM 1570 N N . MET A 1 197 ? -0.122 -23.641 -15.5 1 97.31 197 MET A N 1
ATOM 1571 C CA . MET A 1 197 ? -0.676 -23.125 -14.25 1 97.31 197 MET A CA 1
ATOM 1572 C C . MET A 1 197 ? -0.212 -23.953 -13.062 1 97.31 197 MET A C 1
ATOM 1574 O O . MET A 1 197 ? -0.683 -23.766 -11.945 1 97.31 197 MET A O 1
ATOM 1578 N N . GLU A 1 198 ? 0.753 -24.828 -13.25 1 98 198 GLU A N 1
ATOM 1579 C CA . GLU A 1 198 ? 1.191 -25.75 -12.211 1 98 198 GLU A CA 1
ATOM 1580 C C . GLU A 1 198 ? 1.656 -25 -10.969 1 98 198 GLU A C 1
ATOM 1582 O O . GLU A 1 198 ? 1.311 -25.375 -9.844 1 98 198 GLU A O 1
ATOM 1587 N N . PRO A 1 199 ? 2.418 -23.891 -11.094 1 98.19 199 PRO A N 1
ATOM 1588 C CA . PRO A 1 199 ? 2.807 -23.172 -9.875 1 98.19 199 PRO A CA 1
ATOM 1589 C C . PRO A 1 199 ? 1.607 -22.641 -9.102 1 98.19 199 PRO A C 1
ATOM 1591 O O . PRO A 1 199 ? 1.619 -22.641 -7.863 1 98.19 199 PRO A O 1
ATOM 1594 N N . PHE A 1 200 ? 0.616 -22.25 -9.82 1 98.5 200 PHE A N 1
ATOM 1595 C CA . PHE A 1 200 ? -0.604 -21.812 -9.148 1 98.5 200 PHE A CA 1
ATOM 1596 C C . PHE A 1 200 ? -1.232 -22.969 -8.375 1 98.5 200 PHE A C 1
ATOM 1598 O O . PHE A 1 200 ? -1.641 -22.797 -7.223 1 98.5 200 PHE A O 1
ATOM 1605 N N . GLU A 1 201 ? -1.356 -24.016 -9.062 1 98.56 201 GLU A N 1
ATOM 1606 C CA . GLU A 1 201 ? -1.962 -25.188 -8.438 1 98.56 201 GLU A CA 1
ATOM 1607 C C . GLU A 1 201 ? -1.216 -25.578 -7.164 1 98.56 201 GLU A C 1
ATOM 1609 O O . GLU A 1 201 ? -1.832 -26 -6.176 1 98.56 201 GLU A O 1
ATOM 1614 N N . VAL A 1 202 ? 0.043 -25.484 -7.219 1 98.44 202 VAL A N 1
ATOM 1615 C CA . VAL A 1 202 ? 0.859 -25.797 -6.055 1 98.44 202 VAL A CA 1
ATOM 1616 C C . VAL A 1 202 ? 0.484 -24.891 -4.891 1 98.44 202 VAL A C 1
ATOM 1618 O O . VAL A 1 202 ? 0.225 -25.359 -3.781 1 98.44 202 VAL A O 1
ATOM 1621 N N . ILE A 1 203 ? 0.404 -23.609 -5.125 1 97.81 203 ILE A N 1
ATOM 1622 C CA . ILE A 1 203 ? 0.092 -22.641 -4.078 1 97.81 203 ILE A CA 1
ATOM 1623 C C . ILE A 1 203 ? -1.335 -22.859 -3.582 1 97.81 203 ILE A C 1
ATOM 1625 O O . ILE A 1 203 ? -1.583 -22.875 -2.375 1 97.81 203 ILE A O 1
ATOM 1629 N N . ARG A 1 204 ? -2.225 -23.031 -4.516 1 97.94 204 ARG A N 1
ATOM 1630 C CA . ARG A 1 204 ? -3.613 -23.312 -4.168 1 97.94 204 ARG A CA 1
ATOM 1631 C C . ARG A 1 204 ? -3.713 -24.516 -3.23 1 97.94 204 ARG A C 1
ATOM 1633 O O . ARG A 1 204 ? -4.395 -24.453 -2.203 1 97.94 204 ARG A O 1
ATOM 1640 N N . ASP A 1 205 ? -3.039 -25.562 -3.588 1 98 205 ASP A N 1
ATOM 1641 C CA . ASP A 1 205 ? -3.135 -26.812 -2.834 1 98 205 ASP A CA 1
ATOM 1642 C C . ASP A 1 205 ? -2.508 -26.672 -1.45 1 98 205 ASP A C 1
ATOM 1644 O O . ASP A 1 205 ? -3 -27.234 -0.476 1 98 205 ASP A O 1
ATOM 1648 N N . ILE A 1 206 ? -1.457 -25.969 -1.37 1 97.12 206 ILE A N 1
ATOM 1649 C CA . ILE A 1 206 ? -0.822 -25.734 -0.079 1 97.12 206 ILE A CA 1
ATOM 1650 C C . ILE A 1 206 ? -1.753 -24.906 0.812 1 97.12 206 ILE A C 1
ATOM 1652 O O . ILE A 1 206 ? -1.896 -25.203 2.002 1 97.12 206 ILE A O 1
ATOM 1656 N N . ILE A 1 207 ? -2.367 -23.906 0.275 1 95.31 207 ILE A N 1
ATOM 1657 C CA . ILE A 1 207 ? -3.332 -23.109 1.017 1 95.31 207 ILE A CA 1
ATOM 1658 C C . ILE A 1 207 ? -4.461 -24 1.53 1 95.31 207 ILE A C 1
ATOM 1660 O O . ILE A 1 207 ? -4.82 -23.938 2.709 1 95.31 207 ILE A O 1
ATOM 1664 N N . ARG A 1 208 ? -4.941 -24.859 0.699 1 96.12 208 ARG A N 1
ATOM 1665 C CA . ARG A 1 208 ? -6.074 -25.703 1.041 1 96.12 208 ARG A CA 1
ATOM 1666 C C . ARG A 1 208 ? -5.68 -26.75 2.088 1 96.12 208 ARG A C 1
ATOM 1668 O O . ARG A 1 208 ? -6.492 -27.125 2.936 1 96.12 208 ARG A O 1
ATOM 1675 N N . ALA A 1 209 ? -4.473 -27.188 1.998 1 95.69 209 ALA A N 1
ATOM 1676 C CA . ALA A 1 209 ? -3.996 -28.172 2.963 1 95.69 209 ALA A CA 1
ATOM 1677 C C . ALA A 1 209 ? -3.939 -27.594 4.371 1 95.69 209 ALA A C 1
ATOM 1679 O O . ALA A 1 209 ? -4.086 -28.312 5.359 1 95.69 209 ALA A O 1
ATOM 1680 N N . GLY A 1 210 ? -3.625 -26.312 4.504 1 91.5 210 GLY A N 1
ATOM 1681 C CA . GLY A 1 210 ? -3.635 -25.641 5.793 1 91.5 210 GLY A CA 1
ATOM 1682 C C . GLY A 1 210 ? -2.527 -26.094 6.719 1 91.5 210 GLY A C 1
ATOM 1683 O O . GLY A 1 210 ? -2.693 -26.094 7.941 1 91.5 210 GLY A O 1
ATOM 1684 N N . LYS A 1 211 ? -1.505 -26.531 6.18 1 91.25 211 LYS A N 1
ATOM 1685 C CA . LYS A 1 211 ? -0.395 -27.078 6.953 1 91.25 211 LYS A CA 1
ATOM 1686 C C . LYS A 1 211 ? 0.394 -25.969 7.645 1 91.25 211 LYS A C 1
ATOM 1688 O O . LYS A 1 211 ? 0.95 -26.188 8.727 1 91.25 211 LYS A O 1
ATOM 1693 N N . TYR A 1 212 ? 0.462 -24.844 7 1 88.38 212 TYR A N 1
ATOM 1694 C CA . TYR A 1 212 ? 1.263 -23.734 7.504 1 88.38 212 TYR A CA 1
ATOM 1695 C C . TYR A 1 212 ? 0.372 -22.609 8.016 1 88.38 212 TYR A C 1
ATOM 1697 O O . TYR A 1 212 ? -0.49 -22.109 7.293 1 88.38 212 TYR A O 1
ATOM 1705 N N . ASP A 1 213 ? 0.579 -22.141 9.18 1 81.44 213 ASP A N 1
ATOM 1706 C CA . ASP A 1 213 ? -0.26 -21.125 9.82 1 81.44 213 ASP A CA 1
ATOM 1707 C C . ASP A 1 213 ? -0.109 -19.781 9.125 1 81.44 213 ASP A C 1
ATOM 1709 O O . ASP A 1 213 ? -1.026 -18.953 9.156 1 81.44 213 ASP A O 1
ATOM 1713 N N . ASP A 1 214 ? 1.06 -19.594 8.516 1 83.69 214 ASP A N 1
ATOM 1714 C CA . ASP A 1 214 ? 1.342 -18.281 7.945 1 83.69 214 ASP A CA 1
ATOM 1715 C C . ASP A 1 214 ? 1.063 -18.25 6.441 1 83.69 214 ASP A C 1
ATOM 1717 O O . ASP A 1 214 ? 1.396 -17.281 5.758 1 83.69 214 ASP A O 1
ATOM 1721 N N . ILE A 1 215 ? 0.531 -19.344 5.934 1 90.38 215 ILE A N 1
ATOM 1722 C CA . ILE A 1 215 ? 0.094 -19.438 4.543 1 90.38 215 ILE A CA 1
ATOM 1723 C C . ILE A 1 215 ? -1.402 -19.734 4.488 1 90.38 215 ILE A C 1
ATOM 1725 O O . ILE A 1 215 ? -1.87 -20.703 5.078 1 90.38 215 ILE A O 1
ATOM 1729 N N . GLY A 1 216 ? -2.098 -18.828 3.896 1 91.06 216 GLY A N 1
ATOM 1730 C CA . GLY A 1 216 ? -3.537 -19.047 3.881 1 91.06 216 GLY A CA 1
ATOM 1731 C C . GLY A 1 216 ? -4.297 -17.953 3.152 1 91.06 216 GLY A C 1
ATOM 1732 O O . GLY A 1 216 ? -3.732 -17.25 2.303 1 91.06 216 GLY A O 1
ATOM 1733 N N . GLY A 1 217 ? -5.578 -17.969 3.41 1 91.12 217 GLY A N 1
ATOM 1734 C CA . GLY A 1 217 ? -6.449 -17.031 2.709 1 91.12 217 GLY A CA 1
ATOM 1735 C C . GLY A 1 217 ? -6.836 -17.5 1.321 1 91.12 217 GLY A C 1
ATOM 1736 O O . GLY A 1 217 ? -7.027 -18.703 1.102 1 91.12 217 GLY A O 1
ATOM 1737 N N . VAL A 1 218 ? -7.055 -16.5 0.45 1 94 218 VAL A N 1
ATOM 1738 C CA . VAL A 1 218 ? -7.469 -16.766 -0.922 1 94 218 VAL A CA 1
ATOM 1739 C C . VAL A 1 218 ? -6.316 -16.469 -1.879 1 94 218 VAL A C 1
ATOM 1741 O O . VAL A 1 218 ? -5.715 -15.398 -1.821 1 94 218 VAL A O 1
ATOM 1744 N N . PRO A 1 219 ? -6 -17.469 -2.705 1 96.56 219 PRO A N 1
ATOM 1745 C CA . PRO A 1 219 ? -4.93 -17.156 -3.652 1 96.56 219 PRO A CA 1
ATOM 1746 C C . PRO A 1 219 ? -5.258 -15.953 -4.535 1 96.56 219 PRO A C 1
ATOM 1748 O O . PRO A 1 219 ? -6.348 -15.883 -5.109 1 96.56 219 PRO A O 1
ATOM 1751 N N . GLN A 1 220 ? -4.355 -15.047 -4.594 1 94.88 220 GLN A N 1
ATOM 1752 C CA . GLN A 1 220 ? -4.457 -13.922 -5.52 1 94.88 220 GLN A CA 1
ATOM 1753 C C . GLN A 1 220 ? -3.662 -14.188 -6.793 1 94.88 220 GLN A C 1
ATOM 1755 O O . GLN A 1 220 ? -2.604 -14.82 -6.754 1 94.88 220 GLN A O 1
ATOM 1760 N N . ILE A 1 221 ? -4.191 -13.641 -7.855 1 97.19 221 ILE A N 1
ATOM 1761 C CA . ILE A 1 221 ? -3.537 -13.93 -9.125 1 97.19 221 ILE A CA 1
ATOM 1762 C C . ILE A 1 221 ? -3.641 -12.711 -10.047 1 97.19 221 ILE A C 1
ATOM 1764 O O . ILE A 1 221 ? -4.656 -12.008 -10.047 1 97.19 221 ILE A O 1
ATOM 1768 N N . ALA A 1 222 ? -2.609 -12.422 -10.719 1 96.06 222 ALA A N 1
ATOM 1769 C CA . ALA A 1 222 ? -2.539 -11.359 -11.719 1 96.06 222 ALA A CA 1
ATOM 1770 C C . ALA A 1 222 ? -1.608 -11.75 -12.867 1 96.06 222 ALA A C 1
ATOM 1772 O O . ALA A 1 222 ? -0.788 -12.664 -12.719 1 96.06 222 ALA A O 1
ATOM 1773 N N . LYS A 1 223 ? -1.809 -11.125 -13.969 1 95.94 223 LYS A N 1
ATOM 1774 C CA . LYS A 1 223 ? -1.02 -11.43 -15.164 1 95.94 223 LYS A CA 1
ATOM 1775 C C . LYS A 1 223 ? -0.38 -10.164 -15.734 1 95.94 223 LYS A C 1
ATOM 1777 O O . LYS A 1 223 ? -0.882 -9.062 -15.531 1 95.94 223 LYS A O 1
ATOM 1782 N N . VAL A 1 224 ? 0.735 -10.398 -16.297 1 94.5 224 VAL A N 1
ATOM 1783 C CA . VAL A 1 224 ? 1.356 -9.414 -17.172 1 94.5 224 VAL A CA 1
ATOM 1784 C C . VAL A 1 224 ? 1.322 -9.906 -18.609 1 94.5 224 VAL A C 1
ATOM 1786 O O . VAL A 1 224 ? 1.668 -11.062 -18.891 1 94.5 224 VAL A O 1
ATOM 1789 N N . PHE A 1 225 ? 0.908 -9.039 -19.484 1 90.25 225 PHE A N 1
ATOM 1790 C CA . PHE A 1 225 ? 0.801 -9.406 -20.891 1 90.25 225 PHE A CA 1
ATOM 1791 C C . PHE A 1 225 ? 1.926 -8.781 -21.703 1 90.25 225 PHE A C 1
ATOM 1793 O O . PHE A 1 225 ? 2.574 -7.832 -21.25 1 90.25 225 PHE A O 1
ATOM 1800 N N . ARG A 1 226 ? 2.084 -9.195 -22.906 1 86.75 226 ARG A N 1
ATOM 1801 C CA . ARG A 1 226 ? 3.141 -8.719 -23.797 1 86.75 226 ARG A CA 1
ATOM 1802 C C . ARG A 1 226 ? 2.895 -7.27 -24.203 1 86.75 226 ARG A C 1
ATOM 1804 O O . ARG A 1 226 ? 3.834 -6.543 -24.547 1 86.75 226 ARG A O 1
ATOM 1811 N N . TYR A 1 227 ? 1.671 -6.895 -24.25 1 79.25 227 TYR A N 1
ATOM 1812 C CA . TYR A 1 227 ? 1.388 -5.516 -24.625 1 79.25 227 TYR A CA 1
ATOM 1813 C C . TYR A 1 227 ? 1.474 -4.59 -23.422 1 79.25 227 TYR A C 1
ATOM 1815 O O . TYR A 1 227 ? 0.825 -3.541 -23.391 1 79.25 227 TYR A O 1
ATOM 1823 N N . MET A 1 228 ? 2.168 -5.066 -22.391 1 77.5 228 MET A N 1
ATOM 1824 C CA . MET A 1 228 ? 2.664 -4.289 -21.266 1 77.5 228 MET A CA 1
ATOM 1825 C C . MET A 1 228 ? 1.512 -3.791 -20.391 1 77.5 228 MET A C 1
ATOM 1827 O O . MET A 1 228 ? 1.479 -2.619 -20.016 1 77.5 228 MET A O 1
ATOM 1831 N N . THR A 1 229 ? 0.583 -4.609 -20.25 1 83.19 229 THR A N 1
ATOM 1832 C CA . THR A 1 229 ? -0.513 -4.328 -19.328 1 83.19 229 THR A CA 1
ATOM 1833 C C . THR A 1 229 ? -0.65 -5.441 -18.297 1 83.19 229 THR A C 1
ATOM 1835 O O . THR A 1 229 ? -0.246 -6.578 -18.547 1 83.19 229 THR A O 1
ATOM 1838 N N . THR A 1 230 ? -1.082 -5.008 -17.203 1 90 230 THR A N 1
ATOM 1839 C CA . THR A 1 230 ? -1.319 -5.965 -16.125 1 90 230 THR A CA 1
ATOM 1840 C C . THR A 1 230 ? -2.814 -6.133 -15.875 1 90 230 THR A C 1
ATOM 1842 O O . THR A 1 230 ? -3.6 -5.219 -16.125 1 90 230 THR A O 1
ATOM 1845 N N . HIS A 1 231 ? -3.162 -7.316 -15.5 1 90.88 231 HIS A N 1
ATOM 1846 C CA . HIS A 1 231 ? -4.559 -7.594 -15.172 1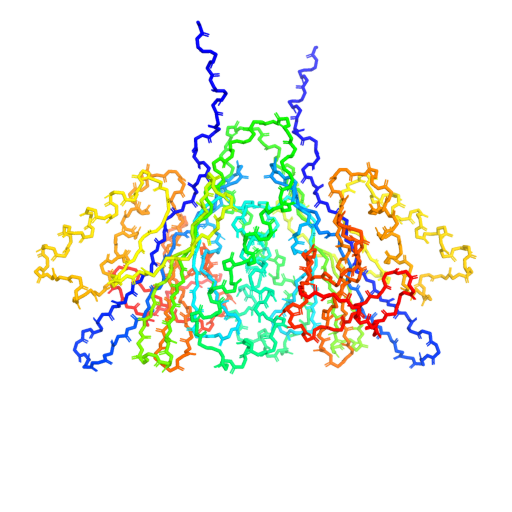 90.88 231 HIS A CA 1
ATOM 1847 C C . HIS A 1 231 ? -4.676 -8.391 -13.883 1 90.88 231 HIS A C 1
ATOM 1849 O O . HIS A 1 231 ? -4.004 -9.414 -13.711 1 90.88 231 HIS A O 1
ATOM 1855 N N . PHE A 1 232 ? -5.5 -7.82 -13.031 1 91.81 232 PHE A N 1
ATOM 1856 C CA . PHE A 1 232 ? -5.828 -8.531 -11.797 1 91.81 232 PHE A CA 1
ATOM 1857 C C . PHE A 1 232 ? -7.117 -9.328 -11.961 1 91.81 232 PHE A C 1
ATOM 1859 O O . PHE A 1 232 ? -8.016 -8.914 -12.695 1 91.81 232 PHE A O 1
ATOM 1866 N N . TYR A 1 233 ? -7.176 -10.43 -11.289 1 94.06 233 TYR A N 1
ATOM 1867 C CA . TYR A 1 233 ? -8.367 -11.273 -11.352 1 94.06 233 TYR A CA 1
ATOM 1868 C C . TYR A 1 233 ? -8.953 -11.484 -9.961 1 94.06 233 TYR A C 1
ATOM 1870 O O . TYR A 1 233 ? -8.219 -11.57 -8.977 1 94.06 233 TYR A O 1
ATOM 1878 N N . ALA A 1 234 ? -10.273 -11.539 -9.93 1 93.44 234 ALA A N 1
ATOM 1879 C CA . ALA A 1 234 ? -10.945 -11.969 -8.711 1 93.44 234 ALA A CA 1
ATOM 1880 C C . ALA A 1 234 ? -11.039 -13.492 -8.641 1 93.44 234 ALA A C 1
ATOM 1882 O O . ALA A 1 234 ? -11.539 -14.133 -9.57 1 93.44 234 ALA A O 1
ATOM 1883 N N . THR A 1 235 ? -10.547 -14.031 -7.602 1 96.44 235 THR A N 1
ATOM 1884 C CA . THR A 1 235 ? -10.516 -15.484 -7.48 1 96.44 235 THR A CA 1
ATOM 1885 C C . THR A 1 235 ? -11.805 -16 -6.84 1 96.44 235 THR A C 1
ATOM 1887 O O . THR A 1 235 ? -12.211 -15.523 -5.781 1 96.44 235 THR A O 1
ATOM 1890 N N . LEU A 1 236 ? -12.43 -16.938 -7.512 1 96.62 236 LEU A N 1
ATOM 1891 C CA . LEU A 1 236 ? -13.555 -17.625 -6.887 1 96.62 236 LEU A CA 1
ATOM 1892 C C . LEU A 1 236 ? -13.086 -18.531 -5.754 1 96.62 236 LEU A C 1
ATOM 1894 O O . LEU A 1 236 ? -12.188 -19.344 -5.945 1 96.62 236 LEU A O 1
ATOM 1898 N N . TRP A 1 237 ? -13.68 -18.328 -4.598 1 96.19 237 TRP A N 1
ATOM 1899 C CA . TRP A 1 237 ? -13.234 -19.062 -3.422 1 96.19 237 TRP A CA 1
ATOM 1900 C C . TRP A 1 237 ? -14.383 -19.281 -2.447 1 96.19 237 TRP A C 1
ATOM 1902 O O . TRP A 1 237 ? -15.25 -18.422 -2.299 1 96.19 237 TRP A O 1
ATOM 1912 N N . PRO A 1 238 ? -14.422 -20.406 -1.805 1 93.25 238 PRO A N 1
ATOM 1913 C CA . PRO A 1 238 ? -15.492 -20.656 -0.838 1 93.25 238 PRO A CA 1
ATOM 1914 C C . PRO A 1 238 ? -15.43 -19.734 0.375 1 93.25 238 PRO A C 1
ATOM 1916 O O . PRO A 1 238 ? -14.336 -19.438 0.861 1 93.25 238 PRO A O 1
ATOM 1919 N N . CYS A 1 239 ? -16.594 -19.328 0.825 1 89.38 239 CYS A N 1
ATOM 1920 C CA . CYS A 1 239 ? -16.719 -18.5 2.018 1 89.38 239 CYS A CA 1
ATOM 1921 C C . CYS A 1 239 ? -17.219 -19.312 3.201 1 89.38 239 CYS A C 1
ATOM 1923 O O . CYS A 1 239 ? -17.719 -20.438 3.023 1 89.38 239 CYS A O 1
ATOM 1925 N N . PRO A 1 240 ? -17.062 -18.75 4.359 1 82.12 240 PRO A N 1
ATOM 1926 C CA . PRO A 1 240 ? -17.5 -19.469 5.551 1 82.12 240 PRO A CA 1
ATOM 1927 C C . PRO A 1 240 ? -19 -19.781 5.531 1 82.12 240 PRO A C 1
ATOM 1929 O O . PRO A 1 240 ? -19.453 -20.75 6.137 1 82.12 240 PRO A O 1
ATOM 1932 N N . ASP A 1 241 ? -19.766 -19 4.938 1 83.88 241 ASP A N 1
ATOM 1933 C CA . ASP A 1 241 ? -21.203 -19.203 4.895 1 83.88 241 ASP A CA 1
ATOM 1934 C C . ASP A 1 241 ? -21.594 -20.266 3.861 1 83.88 241 ASP A C 1
ATOM 1936 O O . ASP A 1 241 ? -22.766 -20.484 3.607 1 83.88 241 ASP A O 1
ATOM 1940 N N . GLY A 1 242 ? -20.609 -20.906 3.154 1 85.88 242 GLY A N 1
ATOM 1941 C CA . GLY A 1 242 ? -20.844 -21.984 2.219 1 85.88 242 GLY A CA 1
ATOM 1942 C C . GLY A 1 242 ? -20.953 -21.531 0.779 1 85.88 242 GLY A C 1
ATOM 1943 O O . GLY A 1 242 ? -20.984 -22.344 -0.141 1 85.88 242 GLY A O 1
ATOM 1944 N N . ARG A 1 243 ? -20.953 -20.266 0.634 1 89.88 243 ARG A N 1
ATOM 1945 C CA . ARG A 1 243 ? -21.078 -19.734 -0.723 1 89.88 243 ARG A CA 1
ATOM 1946 C C . ARG A 1 243 ? -19.703 -19.469 -1.328 1 89.88 243 ARG A C 1
ATOM 1948 O O . ARG A 1 243 ? -18.734 -19.234 -0.603 1 89.88 243 ARG A O 1
ATOM 1955 N N . THR A 1 244 ? -19.734 -19.609 -2.648 1 93.12 244 THR A N 1
ATOM 1956 C CA . THR A 1 244 ? -18.547 -19.203 -3.391 1 93.12 244 THR A CA 1
ATOM 1957 C C . THR A 1 244 ? -18.688 -17.781 -3.918 1 93.12 244 THR A C 1
ATOM 1959 O O . THR A 1 244 ? -19.719 -17.438 -4.508 1 93.12 244 THR A O 1
ATOM 1962 N N . ARG A 1 245 ? -17.797 -16.984 -3.645 1 92.38 245 ARG A N 1
ATOM 1963 C CA . ARG A 1 245 ? -17.797 -15.594 -4.098 1 92.38 245 ARG A CA 1
ATOM 1964 C C . ARG A 1 245 ? -16.438 -15.211 -4.699 1 92.38 245 ARG A C 1
ATOM 1966 O O . ARG A 1 245 ? -15.422 -15.836 -4.402 1 92.38 245 ARG A O 1
ATOM 1973 N N . PRO A 1 246 ? -16.5 -14.266 -5.625 1 92.38 246 PRO A N 1
ATOM 1974 C CA . PRO A 1 246 ? -15.211 -13.695 -6.047 1 92.38 246 PRO A CA 1
ATOM 1975 C C . PRO A 1 246 ? -14.508 -12.93 -4.93 1 92.38 246 PRO A C 1
ATOM 1977 O O . PRO A 1 246 ? -15.156 -12.25 -4.133 1 92.38 246 PRO A O 1
ATOM 1980 N N . HIS A 1 247 ? -13.242 -13.117 -4.875 1 91.62 247 HIS A N 1
ATOM 1981 C CA . HIS A 1 247 ? -12.414 -12.43 -3.887 1 91.62 247 HIS A CA 1
ATOM 1982 C C . HIS A 1 247 ? -11.383 -11.523 -4.555 1 91.62 247 HIS A C 1
ATOM 1984 O O . HIS A 1 247 ? -10.734 -11.93 -5.523 1 91.62 247 HIS A O 1
ATOM 1990 N N . ALA A 1 248 ? -11.328 -10.336 -4.066 1 87.06 248 ALA A N 1
ATOM 1991 C CA . ALA A 1 248 ? -10.273 -9.406 -4.449 1 87.06 248 ALA A CA 1
ATOM 1992 C C . ALA A 1 248 ? -9.281 -9.203 -3.305 1 87.06 248 ALA A C 1
ATOM 1994 O O . ALA A 1 248 ? -9.656 -8.719 -2.234 1 87.06 248 ALA A O 1
ATOM 1995 N N . PHE A 1 249 ? -8.039 -9.648 -3.533 1 83.5 249 PHE A N 1
ATOM 1996 C CA . PHE A 1 249 ? -6.988 -9.562 -2.529 1 83.5 249 PHE A CA 1
ATOM 1997 C C . PHE A 1 249 ? -7.438 -10.203 -1.22 1 83.5 249 PHE A C 1
ATOM 1999 O O . PHE A 1 249 ? -7.238 -9.641 -0.145 1 83.5 249 PHE A O 1
ATOM 2006 N N . GLY A 1 250 ? -8.18 -11.258 -1.375 1 86.5 250 GLY A N 1
ATOM 2007 C CA . GLY A 1 250 ? -8.562 -12.047 -0.217 1 86.5 250 GLY A CA 1
ATOM 2008 C C . GLY A 1 250 ? -9.922 -11.664 0.344 1 86.5 250 GLY A C 1
ATOM 2009 O O . GLY A 1 250 ? -10.492 -12.398 1.149 1 86.5 250 GLY A O 1
ATOM 2010 N N . ARG A 1 251 ? -10.406 -10.594 0.014 1 84.81 251 ARG A N 1
ATOM 2011 C CA . ARG A 1 251 ? -11.703 -10.141 0.52 1 84.81 251 ARG A CA 1
ATOM 2012 C C . ARG A 1 251 ? -12.836 -10.578 -0.404 1 84.81 251 ARG A C 1
ATOM 2014 O O . ARG A 1 251 ? -12.781 -10.344 -1.613 1 84.81 251 ARG A O 1
ATOM 2021 N N . PRO A 1 252 ? -13.828 -11.102 0.199 1 87.25 252 PRO A N 1
ATOM 2022 C CA . PRO A 1 252 ? -14.961 -11.469 -0.65 1 87.25 252 PRO A CA 1
ATOM 2023 C C . PRO A 1 252 ? -15.719 -10.258 -1.194 1 87.25 252 PRO A C 1
ATOM 2025 O O . PRO A 1 252 ? -15.891 -9.266 -0.483 1 87.25 252 PRO A O 1
ATOM 2028 N N . LEU A 1 253 ? -16.031 -10.383 -2.445 1 84.94 253 LEU A N 1
ATOM 2029 C CA . LEU A 1 253 ? -16.859 -9.375 -3.078 1 84.94 253 LEU A CA 1
ATOM 2030 C C . LEU A 1 253 ? -18.344 -9.75 -2.988 1 84.94 253 LEU A C 1
ATOM 2032 O O . LEU A 1 253 ? -18.766 -10.75 -3.576 1 84.94 253 LEU A O 1
ATOM 2036 N N . HIS A 1 254 ? -19 -8.875 -2.34 1 78.69 254 HIS A N 1
ATOM 2037 C CA . HIS A 1 254 ? -20.422 -9.156 -2.164 1 78.69 254 HIS A CA 1
ATOM 2038 C C . HIS A 1 254 ? -21.219 -8.742 -3.393 1 78.69 254 HIS A C 1
ATOM 2040 O O . HIS A 1 254 ? -20.688 -8.062 -4.281 1 78.69 254 HIS A O 1
ATOM 2046 N N . GLY A 1 255 ? -22.438 -9.203 -3.438 1 73.75 255 GLY A N 1
ATOM 2047 C CA . GLY A 1 255 ? -23.281 -9.031 -4.602 1 73.75 255 GLY A CA 1
ATOM 2048 C C . GLY A 1 255 ? -23.422 -7.582 -5.031 1 73.75 255 GLY A C 1
ATOM 2049 O O . GLY A 1 255 ? -23.562 -7.293 -6.219 1 73.75 255 GLY A O 1
ATOM 2050 N N . TRP A 1 256 ? -23.328 -6.711 -4.125 1 69.56 256 TRP A N 1
ATOM 2051 C CA . TRP A 1 256 ? -23.531 -5.305 -4.441 1 69.56 256 TRP A CA 1
ATOM 2052 C C . TRP A 1 256 ? -22.25 -4.66 -4.941 1 69.56 256 TRP A C 1
ATOM 2054 O O . TRP A 1 256 ? -22.266 -3.543 -5.461 1 69.56 256 TRP A O 1
ATOM 2064 N N . GLU A 1 257 ? -21.203 -5.406 -4.812 1 73.25 257 GLU A N 1
ATOM 2065 C CA . GLU A 1 257 ? -19.938 -4.875 -5.293 1 73.25 257 GLU A CA 1
ATOM 2066 C C . GLU A 1 257 ? -19.672 -5.273 -6.742 1 73.25 257 GLU A C 1
ATOM 2068 O O . GLU A 1 257 ? -19.391 -6.441 -7.027 1 73.25 257 GLU A O 1
ATOM 2073 N N . LYS A 1 258 ? -19.859 -4.316 -7.617 1 71.25 258 LYS A N 1
ATOM 2074 C CA . LYS A 1 258 ? -19.562 -4.59 -9.023 1 71.25 258 LYS A CA 1
ATOM 2075 C C . LYS A 1 258 ? -18.078 -4.336 -9.328 1 71.25 258 LYS A C 1
ATOM 2077 O O . LYS A 1 258 ? -17.562 -3.258 -9.039 1 71.25 258 LYS A O 1
ATOM 2082 N N . THR A 1 259 ? -17.406 -5.418 -9.68 1 75.56 259 THR A N 1
ATOM 2083 C CA . THR A 1 259 ? -15.992 -5.289 -10.016 1 75.56 259 THR A CA 1
ATOM 2084 C C . THR A 1 259 ? -15.773 -5.406 -11.516 1 75.56 259 THR A C 1
ATOM 2086 O O . THR A 1 259 ? -16.516 -6.113 -12.203 1 75.56 259 THR A O 1
ATOM 2089 N N . SER A 1 260 ? -14.75 -4.676 -11.961 1 78.5 260 SER A N 1
ATOM 2090 C CA . SER A 1 260 ? -14.344 -4.785 -13.359 1 78.5 260 SER A CA 1
ATOM 2091 C C . SER A 1 260 ? -13.383 -5.957 -13.57 1 78.5 260 SER A C 1
ATOM 2093 O O . SER A 1 260 ? -13.078 -6.32 -14.711 1 78.5 260 SER A O 1
ATOM 2095 N N . TRP A 1 261 ? -12.992 -6.574 -12.508 1 85.94 261 TRP A N 1
ATOM 2096 C CA . TRP A 1 261 ? -12.055 -7.684 -12.625 1 85.94 261 TRP A CA 1
ATOM 2097 C C . TRP A 1 261 ? -12.75 -8.938 -13.148 1 85.94 261 TRP A C 1
ATOM 2099 O O . TRP A 1 261 ? -13.875 -9.234 -12.742 1 85.94 261 TRP A O 1
ATOM 2109 N N . THR A 1 262 ? -12.047 -9.547 -14.039 1 90.56 262 THR A N 1
ATOM 2110 C CA . THR A 1 262 ? -12.523 -10.844 -14.484 1 90.56 262 THR A CA 1
ATOM 2111 C C . THR A 1 262 ? -12.352 -11.898 -13.398 1 90.56 262 THR A C 1
ATOM 2113 O O . THR A 1 262 ? -11.438 -11.797 -12.57 1 90.56 262 THR A O 1
ATOM 2116 N N . MET A 1 263 ? -13.219 -12.852 -13.477 1 93.75 263 MET A N 1
ATOM 2117 C CA . MET A 1 263 ? -13.188 -13.875 -12.438 1 93.75 263 MET A CA 1
ATOM 2118 C C . MET A 1 263 ? -12.297 -15.039 -12.852 1 93.75 263 MET A C 1
ATOM 2120 O O . MET A 1 263 ? -12.281 -15.438 -14.016 1 93.75 263 MET A O 1
ATOM 2124 N N . PHE A 1 264 ? -11.555 -15.492 -11.891 1 97.06 264 PHE A N 1
ATOM 2125 C CA . PHE A 1 264 ? -10.695 -16.656 -12.055 1 97.06 264 PHE A CA 1
ATOM 2126 C C . PHE A 1 264 ? -11.195 -17.828 -11.211 1 97.06 264 PHE A C 1
ATOM 2128 O O . PHE A 1 264 ? -11.445 -17.672 -10.016 1 97.06 264 PHE A O 1
ATOM 2135 N N . ASP A 1 265 ? -11.359 -18.938 -11.836 1 97.56 265 ASP A N 1
ATOM 2136 C CA . ASP A 1 265 ? -11.734 -20.156 -11.125 1 97.56 265 ASP A CA 1
ATOM 2137 C C . ASP A 1 265 ? -10.5 -20.984 -10.789 1 97.56 265 ASP A C 1
ATOM 2139 O O . ASP A 1 265 ? -9.875 -21.578 -11.672 1 97.56 265 ASP A O 1
ATOM 2143 N N . PRO A 1 266 ? -10.211 -21.078 -9.531 1 97.62 266 PRO A N 1
ATOM 2144 C CA . PRO A 1 266 ? -8.984 -21.781 -9.141 1 97.62 266 PRO A CA 1
ATOM 2145 C C . PRO A 1 266 ? -9.055 -23.281 -9.375 1 97.62 266 PRO A C 1
ATOM 2147 O O . PRO A 1 266 ? -8.031 -23.969 -9.344 1 97.62 266 PRO A O 1
ATOM 2150 N N . ASP A 1 267 ? -10.219 -23.859 -9.586 1 96.31 267 ASP A N 1
ATOM 2151 C CA . ASP A 1 267 ? -10.367 -25.297 -9.781 1 96.31 267 ASP A CA 1
ATOM 2152 C C . ASP A 1 267 ? -10.258 -25.672 -11.258 1 96.31 267 ASP A C 1
ATOM 2154 O O . ASP A 1 267 ? -9.594 -26.641 -11.609 1 96.31 267 ASP A O 1
ATOM 2158 N N . THR A 1 268 ? -10.867 -24.859 -12.102 1 95.81 268 THR A N 1
ATOM 2159 C CA . THR A 1 268 ? -10.812 -25.141 -13.531 1 95.81 268 THR A CA 1
ATOM 2160 C C . THR A 1 268 ? -9.672 -24.375 -14.188 1 95.81 268 THR A C 1
ATOM 2162 O O . THR A 1 268 ? -9.305 -24.641 -15.328 1 95.81 268 THR A O 1
ATOM 2165 N N . LEU A 1 269 ? -9.117 -23.391 -13.516 1 96.06 269 LEU A N 1
ATOM 2166 C CA . LEU A 1 269 ? -7.996 -22.562 -13.945 1 96.06 269 LEU A CA 1
ATOM 2167 C C . LEU A 1 269 ? -8.398 -21.672 -15.117 1 96.06 269 LEU A C 1
ATOM 2169 O O . LEU A 1 269 ? -7.555 -21.281 -15.93 1 96.06 269 LEU A O 1
ATOM 2173 N N . HIS A 1 270 ? -9.711 -21.359 -15.148 1 94 270 HIS A N 1
ATOM 2174 C CA . HIS A 1 270 ? -10.227 -20.484 -16.188 1 94 270 HIS A CA 1
ATOM 2175 C C . HIS A 1 270 ? -10.234 -19.031 -15.727 1 94 270 HIS A C 1
ATOM 2177 O O . HIS A 1 270 ? -10.688 -18.734 -14.617 1 94 270 HIS A O 1
ATOM 2183 N N . PHE A 1 271 ? -9.797 -18.062 -16.578 1 93.88 271 PHE A N 1
ATOM 2184 C CA . PHE A 1 271 ? -9.688 -16.656 -16.25 1 93.88 271 PHE A CA 1
ATOM 2185 C C . PHE A 1 271 ? -10.953 -15.898 -16.641 1 93.88 271 PHE A C 1
ATOM 2187 O O . PHE A 1 271 ? -11.062 -14.695 -16.406 1 93.88 271 PHE A O 1
ATOM 2194 N N . ASN A 1 272 ? -11.953 -16.453 -17.094 1 91.44 272 ASN A N 1
ATOM 2195 C CA . ASN A 1 272 ? -13.234 -15.852 -17.438 1 91.44 272 ASN A CA 1
ATOM 2196 C C . ASN A 1 272 ? -14.406 -16.656 -16.891 1 91.44 272 ASN A C 1
ATOM 2198 O O . ASN A 1 272 ? -15.328 -17 -17.609 1 91.44 272 ASN A O 1
ATOM 2202 N N . ALA A 1 273 ? -14.273 -16.812 -15.617 1 89.94 273 ALA A N 1
ATOM 2203 C CA . ALA A 1 273 ? -15.336 -17.578 -14.961 1 89.94 273 ALA A CA 1
ATOM 2204 C C . ALA A 1 273 ? -16.562 -16.719 -14.727 1 89.94 273 ALA A C 1
ATOM 2206 O O . ALA A 1 273 ? -16.469 -15.492 -14.641 1 89.94 273 ALA A O 1
ATOM 2207 N N . VAL A 1 274 ? -17.672 -17.391 -14.68 1 83.75 274 VAL A N 1
ATOM 2208 C CA . VAL A 1 274 ? -18.922 -16.688 -14.453 1 83.75 274 VAL A CA 1
ATOM 2209 C C . VAL A 1 274 ? -19.109 -16.406 -12.969 1 83.75 274 VAL A C 1
ATOM 2211 O O . VAL A 1 274 ? -18.812 -17.266 -12.125 1 83.75 274 VAL A O 1
ATOM 2214 N N . ARG A 1 275 ? -19.547 -15.242 -12.711 1 83.69 275 ARG A N 1
ATOM 2215 C CA . ARG A 1 275 ? -19.828 -14.898 -11.32 1 83.69 275 ARG A CA 1
ATOM 2216 C C . ARG A 1 275 ? -21 -15.727 -10.781 1 83.69 275 ARG A C 1
ATOM 2218 O O . ARG A 1 275 ? -22.062 -15.773 -11.391 1 83.69 275 ARG A O 1
ATOM 2225 N N . PRO A 1 276 ? -20.734 -16.375 -9.68 1 83.88 276 PRO A N 1
ATOM 2226 C CA . PRO A 1 276 ? -21.844 -17.109 -9.078 1 83.88 276 PRO A CA 1
ATOM 2227 C C . PRO A 1 276 ? -22.953 -16.188 -8.555 1 83.88 276 PRO A C 1
ATOM 2229 O O . PRO A 1 276 ? -22.672 -15.039 -8.195 1 83.88 276 PRO A O 1
ATOM 2232 N N . PRO A 1 277 ? -24.188 -16.703 -8.688 1 76.62 277 PRO A N 1
ATOM 2233 C CA . PRO A 1 277 ? -25.281 -15.891 -8.141 1 76.62 277 PRO A CA 1
ATOM 2234 C C . PRO A 1 277 ? -25.109 -15.586 -6.652 1 76.62 277 PRO A C 1
ATOM 2236 O O . PRO A 1 277 ? -24.641 -16.438 -5.898 1 76.62 277 PRO A O 1
ATOM 2239 N N . ASP A 1 278 ? -24.969 -14.328 -6.23 1 71.19 278 ASP A N 1
ATOM 2240 C CA . ASP A 1 278 ? -24.875 -13.922 -4.832 1 71.19 278 ASP A CA 1
ATOM 2241 C C . ASP A 1 278 ? -26 -12.961 -4.453 1 71.19 278 ASP A C 1
ATOM 2243 O O . ASP A 1 278 ? -25.922 -11.766 -4.77 1 71.19 278 ASP A O 1
ATOM 2247 N N . PRO A 1 279 ? -27.109 -13.477 -4.027 1 56.81 279 PRO A N 1
ATOM 2248 C CA . PRO A 1 279 ? -28.188 -12.57 -3.652 1 56.81 279 PRO A CA 1
ATOM 2249 C C . PRO A 1 279 ? -27.781 -11.602 -2.541 1 56.81 279 PRO A C 1
ATOM 2251 O O . PRO A 1 279 ? -26.984 -11.953 -1.673 1 56.81 279 PRO A O 1
ATOM 2254 N N . ALA A 1 280 ? -28.031 -10.477 -2.75 1 51.34 280 ALA A N 1
ATOM 2255 C CA . ALA A 1 280 ? -27.812 -9.43 -1.755 1 51.34 280 ALA A CA 1
ATOM 2256 C C . ALA A 1 280 ? -28.531 -9.742 -0.452 1 51.34 280 ALA A C 1
ATOM 2258 O O . ALA A 1 280 ? -29.594 -10.367 -0.464 1 51.34 280 ALA A O 1
ATOM 2259 N N . MET B 1 1 ? -6.996 -8.297 44.969 1 19.81 1 MET B N 1
ATOM 2260 C CA . MET B 1 1 ? -5.664 -8.266 44.375 1 19.81 1 MET B CA 1
ATOM 2261 C C . MET B 1 1 ? -5.75 -8.164 42.875 1 19.81 1 MET B C 1
ATOM 2263 O O . MET B 1 1 ? -6.211 -9.094 42.188 1 19.81 1 MET B O 1
ATOM 2267 N N . LEU B 1 2 ? -5.973 -7.031 42.281 1 20.27 2 LEU B N 1
ATOM 2268 C CA . LEU B 1 2 ? -6.516 -6.738 40.938 1 20.27 2 LEU B CA 1
ATOM 2269 C C . LEU B 1 2 ? -5.508 -7.09 39.875 1 20.27 2 LEU B C 1
ATOM 2271 O O . LEU B 1 2 ? -4.367 -6.629 39.906 1 20.27 2 LEU B O 1
ATOM 2275 N N . LYS B 1 3 ? -5.586 -8.312 39.344 1 23.94 3 LYS B N 1
ATOM 2276 C CA . LYS B 1 3 ? -4.645 -8.891 38.406 1 23.94 3 LYS B CA 1
ATOM 2277 C C . LYS B 1 3 ? -4.242 -7.867 37.344 1 23.94 3 LYS B C 1
ATOM 2279 O O . LYS B 1 3 ? -5.098 -7.254 36.688 1 23.94 3 LYS B O 1
ATOM 2284 N N . LYS B 1 4 ? -3.059 -7.398 37.469 1 25.36 4 LYS B N 1
ATOM 2285 C CA . LYS B 1 4 ? -2.365 -6.375 36.688 1 25.36 4 LYS B CA 1
ATOM 2286 C C . LYS B 1 4 ? -2.553 -6.609 35.188 1 25.36 4 LYS B C 1
ATOM 2288 O O . LYS B 1 4 ? -2.369 -7.723 34.688 1 25.36 4 LYS B O 1
ATOM 2293 N N . ARG B 1 5 ? -3.379 -5.887 34.594 1 26.55 5 ARG B N 1
ATOM 2294 C CA . ARG B 1 5 ? -3.73 -5.918 33.156 1 26.55 5 ARG B CA 1
ATOM 2295 C C . ARG B 1 5 ? -2.494 -6.121 32.312 1 26.55 5 ARG B C 1
ATOM 2297 O O . ARG B 1 5 ? -1.444 -5.527 32.562 1 26.55 5 ARG B O 1
ATOM 2304 N N . PRO B 1 6 ? -2.283 -7.258 31.766 1 29.16 6 PRO B N 1
ATOM 2305 C CA . PRO B 1 6 ? -1.025 -7.477 31.047 1 29.16 6 PRO B CA 1
ATOM 2306 C C . PRO B 1 6 ? -0.624 -6.281 30.188 1 29.16 6 PRO B C 1
ATOM 2308 O O . PRO B 1 6 ? -1.488 -5.531 29.734 1 29.16 6 PRO B O 1
ATOM 2311 N N . ASP B 1 7 ? 0.51 -5.617 30.422 1 27.61 7 ASP B N 1
ATOM 2312 C CA . ASP B 1 7 ? 1.115 -4.461 29.781 1 27.61 7 ASP B CA 1
ATOM 2313 C C . ASP B 1 7 ? 0.93 -4.523 28.266 1 27.61 7 ASP B C 1
ATOM 2315 O O . ASP B 1 7 ? 1.456 -5.426 27.609 1 27.61 7 ASP B O 1
ATOM 2319 N N . VAL B 1 8 ? -0.233 -4.465 27.875 1 31.2 8 VAL B N 1
ATOM 2320 C CA . VAL B 1 8 ? -0.387 -4.191 26.453 1 31.2 8 VAL B CA 1
ATOM 2321 C C . VAL B 1 8 ? 0.755 -3.297 25.969 1 31.2 8 VAL B C 1
ATOM 2323 O O . VAL B 1 8 ? 1.094 -2.307 26.609 1 31.2 8 VAL B O 1
ATOM 2326 N N . PRO B 1 9 ? 1.655 -3.842 25.281 1 33.78 9 PRO B N 1
ATOM 2327 C CA . PRO B 1 9 ? 2.682 -2.852 24.938 1 33.78 9 PRO B CA 1
ATOM 2328 C C . PRO B 1 9 ? 2.092 -1.49 24.578 1 33.78 9 PRO B C 1
ATOM 2330 O O . PRO B 1 9 ? 1.18 -1.408 23.75 1 33.78 9 PRO B O 1
ATOM 2333 N N . ARG B 1 10 ? 1.824 -0.567 25.438 1 37.06 10 ARG B N 1
ATOM 2334 C CA . ARG B 1 10 ? 1.239 0.768 25.375 1 37.06 10 ARG B CA 1
ATOM 2335 C C . ARG B 1 10 ? 1.281 1.316 23.953 1 37.06 10 ARG B C 1
ATOM 2337 O O . ARG B 1 10 ? 0.36 2.012 23.531 1 37.06 10 ARG B O 1
ATOM 2344 N N . GLY B 1 11 ? 2.359 1.698 23.281 1 38.28 11 GLY B N 1
ATOM 2345 C CA . GLY B 1 11 ? 2.705 2.695 22.281 1 38.28 11 GLY B CA 1
ATOM 2346 C C . GLY B 1 11 ? 2.318 2.287 20.875 1 38.28 11 GLY B C 1
ATOM 2347 O O . GLY B 1 11 ? 2.939 2.727 19.891 1 38.28 11 GLY B O 1
ATOM 2348 N N . ILE B 1 12 ? 1.445 1.27 20.781 1 40.41 12 ILE B N 1
ATOM 2349 C CA . ILE B 1 12 ? 1.463 0.767 19.406 1 40.41 12 ILE B CA 1
ATOM 2350 C C . ILE B 1 12 ? 0.714 1.733 18.484 1 40.41 12 ILE B C 1
ATOM 2352 O O . ILE B 1 12 ? 0.666 1.536 17.281 1 40.41 12 ILE B O 1
ATOM 2356 N N . CYS B 1 13 ? -0.406 2.549 19.047 1 46.44 13 CYS B N 1
ATOM 2357 C CA . CYS B 1 13 ? -1.086 3.451 18.125 1 46.44 13 CYS B CA 1
ATOM 2358 C C . CYS B 1 13 ? -0.151 4.559 17.641 1 46.44 13 CYS B C 1
ATOM 2360 O O . CYS B 1 13 ? 0.419 5.285 18.469 1 46.44 13 CYS B O 1
ATOM 2362 N N . MET B 1 14 ? 0.718 4.496 16.359 1 57.44 14 MET B N 1
ATOM 2363 C CA . MET B 1 14 ? 2.004 5.145 16.109 1 57.44 14 MET B CA 1
ATOM 2364 C C . MET B 1 14 ? 1.885 6.191 15.008 1 57.44 14 MET B C 1
ATOM 2366 O O . MET B 1 14 ? 1.695 5.848 13.836 1 57.44 14 MET B O 1
ATOM 2370 N N . THR B 1 15 ? 1.071 7.492 15.383 1 80.25 15 THR B N 1
ATOM 2371 C CA . THR B 1 15 ? 1.173 8.453 14.297 1 80.25 15 THR B CA 1
ATOM 2372 C C . THR B 1 15 ? 0.423 9.742 14.633 1 80.25 15 THR B C 1
ATOM 2374 O O . THR B 1 15 ? -0.251 9.82 15.664 1 80.25 15 THR B O 1
ATOM 2377 N N . LEU B 1 16 ? 0.78 10.805 14.195 1 92.94 16 LEU B N 1
ATOM 2378 C CA . LEU B 1 16 ? 0.032 12.062 14.172 1 92.94 16 LEU B CA 1
ATOM 2379 C C . LEU B 1 16 ? -0.187 12.539 12.742 1 92.94 16 LEU B C 1
ATOM 2381 O O . LEU B 1 16 ? 0.756 12.586 11.945 1 92.94 16 LEU B O 1
ATOM 2385 N N . ALA B 1 17 ? -1.438 12.75 12.406 1 96.06 17 ALA B N 1
ATOM 2386 C CA . ALA B 1 17 ? -1.815 13.227 11.078 1 96.06 17 ALA B CA 1
ATOM 2387 C C . ALA B 1 17 ? -2.939 14.25 11.164 1 96.06 17 ALA B C 1
ATOM 2389 O O . ALA B 1 17 ? -3.619 14.352 12.188 1 96.06 17 ALA B O 1
ATOM 2390 N N . ALA B 1 18 ? -3.094 15.062 10.117 1 98 18 ALA B N 1
ATOM 2391 C CA . ALA B 1 18 ? -4.16 16.062 10.062 1 98 18 ALA B CA 1
ATOM 2392 C C . ALA B 1 18 ? -4.625 16.297 8.633 1 98 18 ALA B C 1
ATOM 2394 O O . ALA B 1 18 ? -3.844 16.141 7.688 1 98 18 ALA B O 1
ATOM 2395 N N . VAL B 1 19 ? -5.805 16.516 8.492 1 98.38 19 VAL B N 1
ATOM 2396 C CA . VAL B 1 19 ? -6.398 17.062 7.281 1 98.38 19 VAL B CA 1
ATOM 2397 C C . VAL B 1 19 ? -7.008 18.438 7.582 1 98.38 19 VAL B C 1
ATOM 2399 O O . VAL B 1 19 ? -7.668 18.625 8.609 1 98.38 19 VAL B O 1
ATOM 2402 N N . PHE B 1 20 ? -6.754 19.406 6.715 1 98.5 20 PHE B N 1
ATOM 2403 C CA . PHE B 1 20 ? -7.324 20.719 6.977 1 98.5 20 PHE B CA 1
ATOM 2404 C C . PHE B 1 20 ? -7.539 21.5 5.68 1 98.5 20 PHE B C 1
ATOM 2406 O O . PHE B 1 20 ? -6.883 21.219 4.672 1 98.5 20 PHE B O 1
ATOM 2413 N N . ILE B 1 21 ? -8.438 22.359 5.742 1 97.19 21 ILE B N 1
ATOM 2414 C CA . ILE B 1 21 ? -8.758 23.25 4.633 1 97.19 21 ILE B CA 1
ATOM 2415 C C . ILE B 1 21 ? -8.164 24.641 4.895 1 97.19 21 ILE B C 1
ATOM 2417 O O . ILE B 1 21 ? -8.602 25.344 5.809 1 97.19 21 ILE B O 1
ATOM 2421 N N . ARG B 1 22 ? -7.219 24.938 4.141 1 95.81 22 ARG B N 1
ATOM 2422 C CA . ARG B 1 22 ? -6.562 26.219 4.383 1 95.81 22 ARG B CA 1
ATOM 2423 C C . ARG B 1 22 ? -7.117 27.312 3.463 1 95.81 22 ARG B C 1
ATOM 2425 O O . ARG B 1 22 ? -7.551 27.016 2.344 1 95.81 22 ARG B O 1
ATOM 2432 N N . ARG B 1 23 ? -7.094 28.484 3.953 1 91.06 23 ARG B N 1
ATOM 2433 C CA . ARG B 1 23 ? -7.355 29.688 3.164 1 91.06 23 ARG B CA 1
ATOM 2434 C C . ARG B 1 23 ? -6.055 30.344 2.701 1 91.06 23 ARG B C 1
ATOM 2436 O O . ARG B 1 23 ? -5.277 30.844 3.518 1 91.06 23 ARG B O 1
ATOM 2443 N N . VAL B 1 24 ? -5.832 30.219 1.364 1 87.12 24 VAL B N 1
ATOM 2444 C CA . VAL B 1 24 ? -4.605 30.812 0.833 1 87.12 24 VAL B CA 1
ATOM 2445 C C . VAL B 1 24 ? -4.668 32.344 0.965 1 87.12 24 VAL B C 1
ATOM 2447 O O . VAL B 1 24 ? -5.621 32.969 0.507 1 87.12 24 VAL B O 1
ATOM 2450 N N . PRO B 1 25 ? -3.631 32.812 1.578 1 79.06 25 PRO B N 1
ATOM 2451 C CA . PRO B 1 25 ? -3.674 34.281 1.767 1 79.06 25 PRO B CA 1
ATOM 2452 C C . PRO B 1 25 ? -3.697 35.031 0.446 1 79.06 25 PRO B C 1
ATOM 2454 O O . PRO B 1 25 ? -3.041 34.656 -0.518 1 79.06 25 PRO B O 1
ATOM 2457 N N . ASN B 1 26 ? -4.355 36.125 0.401 1 70.44 26 ASN B N 1
ATOM 2458 C CA . ASN B 1 26 ? -4.395 37.125 -0.666 1 70.44 26 ASN B CA 1
ATOM 2459 C C . ASN B 1 26 ? -5.023 36.562 -1.936 1 70.44 26 ASN B C 1
ATOM 2461 O O . ASN B 1 26 ? -4.781 37.062 -3.033 1 70.44 26 ASN B O 1
ATOM 2465 N N . ARG B 1 27 ? -5.43 35.438 -1.9 1 68.19 27 ARG B N 1
ATOM 2466 C CA . ARG B 1 27 ? -6.156 34.906 -3.053 1 68.19 27 ARG B CA 1
ATOM 2467 C C . ARG B 1 27 ? -7.609 34.625 -2.699 1 68.19 27 ARG B C 1
ATOM 2469 O O . ARG B 1 27 ? -7.891 33.906 -1.728 1 68.19 27 ARG B O 1
ATOM 2476 N N . GLN B 1 28 ? -8.453 35.375 -3.326 1 62.84 28 GLN B N 1
ATOM 2477 C CA . GLN B 1 28 ? -9.875 35.219 -3.062 1 62.84 28 GLN B CA 1
ATOM 2478 C C . GLN B 1 28 ? -10.367 33.844 -3.518 1 62.84 28 GLN B C 1
ATOM 2480 O O . GLN B 1 28 ? -10.039 33.406 -4.617 1 62.84 28 GLN B O 1
ATOM 2485 N N . ASN B 1 29 ? -11.023 33.125 -2.67 1 63.09 29 ASN B N 1
ATOM 2486 C CA . ASN B 1 29 ? -11.773 31.891 -2.918 1 63.09 29 ASN B CA 1
ATOM 2487 C C . ASN B 1 29 ? -10.844 30.734 -3.283 1 63.09 29 ASN B C 1
ATOM 2489 O O . ASN B 1 29 ? -11.156 29.938 -4.16 1 63.09 29 ASN B O 1
ATOM 2493 N N . ARG B 1 30 ? -9.672 30.922 -2.635 1 83.12 30 ARG B N 1
ATOM 2494 C CA . ARG B 1 30 ? -8.812 29.797 -3.012 1 83.12 30 ARG B CA 1
ATOM 2495 C C . ARG B 1 30 ? -8.5 28.922 -1.809 1 83.12 30 ARG B C 1
ATOM 2497 O O . ARG B 1 30 ? -7.52 29.141 -1.103 1 83.12 30 ARG B O 1
ATOM 2504 N N . ASP B 1 31 ? -9.445 28.141 -1.493 1 91.19 31 ASP B N 1
ATOM 2505 C CA . ASP B 1 31 ? -9.242 27.094 -0.493 1 91.19 31 ASP B CA 1
ATOM 2506 C C . ASP B 1 31 ? -8.523 25.891 -1.097 1 91.19 31 ASP B C 1
ATOM 2508 O O . ASP B 1 31 ? -8.633 25.625 -2.295 1 91.19 31 ASP B O 1
ATOM 2512 N N . GLU B 1 32 ? -7.703 25.375 -0.292 1 93.56 32 GLU B N 1
ATOM 2513 C CA . GLU B 1 32 ? -7.043 24.109 -0.595 1 93.56 32 GLU B CA 1
ATOM 2514 C C . GLU B 1 32 ? -7.148 23.141 0.577 1 93.56 32 GLU B C 1
ATOM 2516 O O . GLU B 1 32 ? -7.262 23.562 1.73 1 93.56 32 GLU B O 1
ATOM 2521 N N . LEU B 1 33 ? -7.25 21.969 0.208 1 97.12 33 LEU B N 1
ATOM 2522 C CA . LEU B 1 33 ? -7.195 20.953 1.256 1 97.12 33 LEU B CA 1
ATOM 2523 C C . LEU B 1 33 ? -5.785 20.391 1.386 1 97.12 33 LEU B C 1
ATOM 2525 O O . LEU B 1 33 ? -5.148 20.062 0.382 1 97.12 33 LEU B O 1
ATOM 2529 N N . VAL B 1 34 ? -5.309 20.359 2.629 1 97.94 34 VAL B N 1
ATOM 2530 C CA . VAL B 1 34 ? -3.951 19.891 2.9 1 97.94 34 VAL B CA 1
ATOM 2531 C C . VAL B 1 34 ? -3.994 18.688 3.832 1 97.94 34 VAL B C 1
ATOM 2533 O O . VAL B 1 34 ? -4.773 18.656 4.789 1 97.94 34 VAL B O 1
ATOM 2536 N N . VAL B 1 35 ? -3.258 17.656 3.496 1 97.94 35 VAL B N 1
ATOM 2537 C CA . VAL B 1 35 ? -3.061 16.484 4.348 1 97.94 35 VAL B CA 1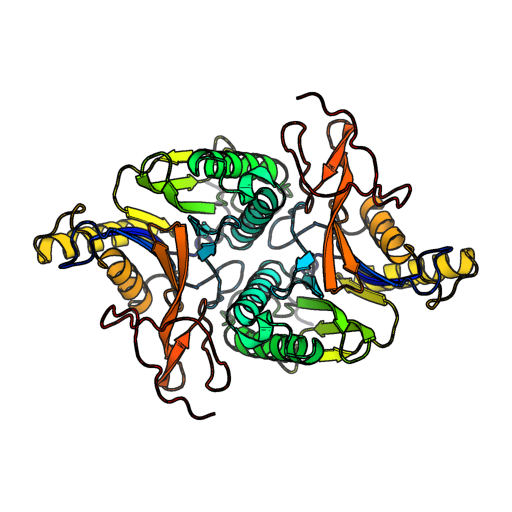
ATOM 2538 C C . VAL B 1 35 ? -1.605 16.422 4.805 1 97.94 35 VAL B C 1
ATOM 2540 O O . VAL B 1 35 ? -0.686 16.578 4 1 97.94 35 VAL B O 1
ATOM 2543 N N . VAL B 1 36 ? -1.443 16.266 6.117 1 98 36 VAL B N 1
ATOM 2544 C CA . VAL B 1 36 ? -0.102 16.172 6.684 1 98 36 VAL B CA 1
ATOM 2545 C C . VAL B 1 36 ? -0.032 14.984 7.641 1 98 36 VAL B C 1
ATOM 2547 O O . VAL B 1 36 ? -1.009 14.672 8.328 1 98 36 VAL B O 1
ATOM 2550 N N . ALA B 1 37 ? 1.087 14.289 7.633 1 96.12 37 ALA B N 1
ATOM 2551 C CA . ALA B 1 37 ? 1.3 13.164 8.547 1 96.12 37 ALA B CA 1
ATOM 2552 C C . ALA B 1 37 ? 2.785 12.977 8.844 1 96.12 37 ALA B C 1
ATOM 2554 O O . ALA B 1 37 ? 3.639 13.328 8.023 1 96.12 37 ALA B O 1
ATOM 2555 N N . ASP B 1 38 ? 3.057 12.539 10.008 1 94.44 38 ASP B N 1
ATOM 2556 C CA . ASP B 1 38 ? 4.422 12.094 10.266 1 94.44 38 ASP B CA 1
ATOM 2557 C C . ASP B 1 38 ? 4.738 10.812 9.5 1 94.44 38 ASP B C 1
ATOM 2559 O O . ASP B 1 38 ? 3.867 10.258 8.828 1 94.44 38 ASP B O 1
ATOM 2563 N N . THR B 1 39 ? 6.004 10.344 9.516 1 89.94 39 THR B N 1
ATOM 2564 C CA . THR B 1 39 ? 6.352 9.188 8.703 1 89.94 39 THR B CA 1
ATOM 2565 C C . THR B 1 39 ? 6.797 8.023 9.578 1 89.94 39 THR B C 1
ATOM 2567 O O . THR B 1 39 ? 7.273 7.004 9.078 1 89.94 39 THR B O 1
ATOM 2570 N N . THR B 1 40 ? 6.613 8.133 10.867 1 86.38 40 THR B N 1
ATOM 2571 C CA . THR B 1 40 ? 7.039 7.066 11.766 1 86.38 40 THR B CA 1
ATOM 2572 C C . THR B 1 40 ? 5.988 5.957 11.828 1 86.38 40 THR B C 1
ATOM 2574 O O . THR B 1 40 ? 4.801 6.23 12.016 1 86.38 40 THR B O 1
ATOM 2577 N N . LEU B 1 41 ? 6.414 4.77 11.523 1 77.94 41 LEU B N 1
ATOM 2578 C CA . LEU B 1 41 ? 5.598 3.58 11.727 1 77.94 41 LEU B CA 1
ATOM 2579 C C . LEU B 1 41 ? 6.086 2.785 12.938 1 77.94 41 LEU B C 1
ATOM 2581 O O . LEU B 1 41 ? 7.289 2.721 13.195 1 77.94 41 LEU B O 1
ATOM 2585 N N . THR B 1 42 ? 5.035 2.287 13.641 1 67.06 42 THR B N 1
ATOM 2586 C CA . THR B 1 42 ? 5.406 1.429 14.758 1 67.06 42 THR B CA 1
ATOM 2587 C C . THR B 1 42 ? 4.676 0.091 14.68 1 67.06 42 THR B C 1
ATOM 2589 O O . THR B 1 42 ? 3.557 0.018 14.164 1 67.06 42 THR B O 1
ATOM 2592 N N . GLY B 1 43 ? 5.16 -0.994 14.594 1 59.81 43 GLY B N 1
ATOM 2593 C CA . GLY B 1 43 ? 4.613 -2.34 14.555 1 59.81 43 GLY B CA 1
ATOM 2594 C C . GLY B 1 43 ? 5.617 -3.404 14.961 1 59.81 43 GLY B C 1
ATOM 2595 O O . GLY B 1 43 ? 5.738 -4.434 14.297 1 59.81 43 GLY B O 1
ATOM 2596 N N . GLY B 1 44 ? 6.215 -3.18 15.992 1 56.59 44 GLY B N 1
ATOM 2597 C CA . GLY B 1 44 ? 7.32 -3.982 16.5 1 56.59 44 GLY B CA 1
ATOM 2598 C C . GLY B 1 44 ? 8.648 -3.244 16.5 1 56.59 44 GLY B C 1
ATOM 2599 O O . GLY B 1 44 ? 9.414 -3.33 17.453 1 56.59 44 GLY B O 1
ATOM 2600 N N . GLN B 1 45 ? 8.812 -2.51 15.289 1 63.03 45 GLN B N 1
ATOM 2601 C CA . GLN B 1 45 ? 9.977 -1.639 15.164 1 63.03 45 GLN B CA 1
ATOM 2602 C C . GLN B 1 45 ? 9.578 -0.249 14.68 1 63.03 45 GLN B C 1
ATOM 2604 O O . GLN B 1 45 ? 8.492 -0.07 14.125 1 63.03 45 GLN B O 1
ATOM 2609 N N . ARG B 1 46 ? 10.492 0.574 15.109 1 71.62 46 ARG B N 1
ATOM 2610 C CA . ARG B 1 46 ? 10.273 1.938 14.641 1 71.62 46 ARG B CA 1
ATOM 2611 C C . ARG B 1 46 ? 10.852 2.135 13.242 1 71.62 46 ARG B C 1
ATOM 2613 O O . ARG B 1 46 ? 11.969 1.688 12.961 1 71.62 46 ARG B O 1
ATOM 2620 N N . PHE B 1 47 ? 10.023 2.609 12.367 1 77.5 47 PHE B N 1
ATOM 2621 C CA . PHE B 1 47 ? 10.398 2.93 10.992 1 77.5 47 PHE B CA 1
ATOM 2622 C C . PHE B 1 47 ? 9.961 4.344 10.633 1 77.5 47 PHE B C 1
ATOM 2624 O O . PHE B 1 47 ? 8.758 4.641 10.602 1 77.5 47 PHE B O 1
ATOM 2631 N N . ASP B 1 48 ? 10.922 5.25 10.289 1 81.19 48 ASP B N 1
ATOM 2632 C CA . ASP B 1 48 ? 10.609 6.664 10.125 1 81.19 48 ASP B CA 1
ATOM 2633 C C . ASP B 1 48 ? 10.344 7.004 8.656 1 81.19 48 ASP B C 1
ATOM 2635 O O . ASP B 1 48 ? 10.297 8.18 8.281 1 81.19 48 ASP B O 1
ATOM 2639 N N . GLN B 1 49 ? 10.133 5.984 7.828 1 82.81 49 GLN B N 1
ATOM 2640 C CA . GLN B 1 49 ? 9.906 6.234 6.406 1 82.81 49 GLN B CA 1
ATOM 2641 C C . GLN B 1 49 ? 8.617 5.578 5.934 1 82.81 49 GLN B C 1
ATOM 2643 O O . GLN B 1 49 ? 8.578 4.973 4.859 1 82.81 49 GLN B O 1
ATOM 2648 N N . GLY B 1 50 ? 7.688 5.727 6.746 1 83.5 50 GLY B N 1
ATOM 2649 C CA . GLY B 1 50 ? 6.398 5.141 6.414 1 83.5 50 GLY B CA 1
ATOM 2650 C C . GLY B 1 50 ? 5.48 6.094 5.676 1 83.5 50 GLY B C 1
ATOM 2651 O O . GLY B 1 50 ? 5.371 7.266 6.039 1 83.5 50 GLY B O 1
ATOM 2652 N N . THR B 1 51 ? 4.938 5.594 4.602 1 85.25 51 THR B N 1
ATOM 2653 C CA . THR B 1 51 ? 3.908 6.348 3.898 1 85.25 51 THR B CA 1
ATOM 2654 C C . THR B 1 51 ? 2.6 6.344 4.684 1 85.25 51 THR B C 1
ATOM 2656 O O . THR B 1 51 ? 2.074 5.281 5.02 1 85.25 51 THR B O 1
ATOM 2659 N N . LYS B 1 52 ? 2.094 7.559 4.941 1 89.19 52 LYS B N 1
ATOM 2660 C CA . LYS B 1 52 ? 0.859 7.617 5.719 1 89.19 52 LYS B CA 1
ATOM 2661 C C . LYS B 1 52 ? -0.219 8.406 4.98 1 89.19 52 LYS B C 1
ATOM 2663 O O . LYS B 1 52 ? -1.359 8.492 5.441 1 89.19 52 LYS B O 1
ATOM 2668 N N . ILE B 1 53 ? 0.161 9.031 3.959 1 91.88 53 ILE B N 1
ATOM 2669 C CA . ILE B 1 53 ? -0.792 9.727 3.096 1 91.88 53 ILE B CA 1
ATOM 2670 C C . ILE B 1 53 ? -0.94 8.969 1.78 1 91.88 53 ILE B C 1
ATOM 2672 O O . ILE B 1 53 ? 0.054 8.648 1.122 1 91.88 53 ILE B O 1
ATOM 2676 N N . LEU B 1 54 ? -2.121 8.688 1.476 1 89 54 LEU B N 1
ATOM 2677 C CA . LEU B 1 54 ? -2.387 7.949 0.247 1 89 54 LEU B CA 1
ATOM 2678 C C . LEU B 1 54 ? -3.453 8.648 -0.589 1 89 54 LEU B C 1
ATOM 2680 O O . LEU B 1 54 ? -4.324 9.336 -0.047 1 89 54 LEU B O 1
ATOM 2684 N N . GLN B 1 55 ? -3.312 8.422 -1.851 1 87.56 55 GLN B N 1
ATOM 2685 C CA . GLN B 1 55 ? -4.297 8.953 -2.787 1 87.56 55 GLN B CA 1
ATOM 2686 C C . GLN B 1 55 ? -5.363 7.906 -3.113 1 87.56 55 GLN B C 1
ATOM 2688 O O . GLN B 1 55 ? -5.047 6.73 -3.307 1 87.56 55 GLN B O 1
ATOM 2693 N N . LEU B 1 56 ? -6.559 8.344 -3.092 1 81.88 56 LEU B N 1
ATOM 2694 C CA . LEU B 1 56 ? -7.59 7.473 -3.639 1 81.88 56 LEU B CA 1
ATOM 2695 C C . LEU B 1 56 ? -7.438 7.332 -5.148 1 81.88 56 LEU B C 1
ATOM 2697 O O . LEU B 1 56 ? -7.105 8.297 -5.836 1 81.88 56 LEU B O 1
ATOM 2701 N N . PRO B 1 57 ? -7.719 6.145 -5.652 1 74.75 57 PRO B N 1
ATOM 2702 C CA . PRO B 1 57 ? -7.516 5.902 -7.082 1 74.75 57 PRO B CA 1
ATOM 2703 C C . PRO B 1 57 ? -8.32 6.848 -7.965 1 74.75 57 PRO B C 1
ATOM 2705 O O . PRO B 1 57 ? -8.008 7.023 -9.141 1 74.75 57 PRO B O 1
ATOM 2708 N N . ARG B 1 58 ? -9.195 7.566 -7.531 1 74.81 58 ARG B N 1
ATOM 2709 C CA . ARG B 1 58 ? -9.984 8.492 -8.344 1 74.81 58 ARG B CA 1
ATOM 2710 C C . ARG B 1 58 ? -9.281 9.844 -8.461 1 74.81 58 ARG B C 1
ATOM 2712 O O . ARG B 1 58 ? -9.703 10.695 -9.242 1 74.81 58 ARG B O 1
ATOM 2719 N N . GLY B 1 59 ? -8.305 10.211 -7.676 1 76.06 59 GLY B N 1
ATOM 2720 C CA . GLY B 1 59 ? -7.398 11.328 -7.855 1 76.06 59 GLY B CA 1
ATOM 2721 C C . GLY B 1 59 ? -7.871 12.594 -7.168 1 76.06 59 GLY B C 1
ATOM 2722 O O . GLY B 1 59 ? -7.133 13.578 -7.09 1 76.06 59 GLY B O 1
ATOM 2723 N N . ASP B 1 60 ? -9.07 12.664 -6.656 1 82.88 60 ASP B N 1
ATOM 2724 C CA . ASP B 1 60 ? -9.625 13.906 -6.117 1 82.88 60 ASP B CA 1
ATOM 2725 C C . ASP B 1 60 ? -9.688 13.859 -4.59 1 82.88 60 ASP B C 1
ATOM 2727 O O . ASP B 1 60 ? -10.32 14.711 -3.967 1 82.88 60 ASP B O 1
ATOM 2731 N N . ALA B 1 61 ? -9.078 12.836 -4.039 1 90.69 61 ALA B N 1
ATOM 2732 C CA . ALA B 1 61 ? -9.141 12.711 -2.584 1 90.69 61 ALA B CA 1
ATOM 2733 C C . ALA B 1 61 ? -7.883 12.047 -2.035 1 90.69 61 ALA B C 1
ATOM 2735 O O . ALA B 1 61 ? -7.242 11.25 -2.727 1 90.69 61 ALA B O 1
ATOM 2736 N N . LEU B 1 62 ? -7.559 12.461 -0.925 1 93.94 62 LEU B N 1
ATOM 2737 C CA . LEU B 1 62 ? -6.465 11.883 -0.152 1 93.94 62 LEU B CA 1
ATOM 2738 C C . LEU B 1 62 ? -6.973 11.312 1.17 1 93.94 62 LEU B C 1
ATOM 2740 O O . LEU B 1 62 ? -8.031 11.727 1.659 1 93.94 62 LEU B O 1
ATOM 2744 N N . PHE B 1 63 ? -6.285 10.406 1.703 1 92.44 63 PHE B N 1
ATOM 2745 C CA . PHE B 1 63 ? -6.566 9.977 3.066 1 92.44 63 PHE B CA 1
ATOM 2746 C C . PHE B 1 63 ? -5.277 9.648 3.809 1 92.44 63 PHE B C 1
ATOM 2748 O O . PHE B 1 63 ? -4.242 9.406 3.186 1 92.44 63 PHE B O 1
ATOM 2755 N N . CYS B 1 64 ? -5.293 9.781 5.039 1 92.81 64 CYS B N 1
ATOM 2756 C CA . CYS B 1 64 ? -4.203 9.406 5.934 1 92.81 64 CYS B CA 1
ATOM 2757 C C . CYS B 1 64 ? -4.711 8.539 7.082 1 92.81 64 CYS B C 1
ATOM 2759 O O . CYS B 1 64 ? -5.918 8.445 7.305 1 92.81 64 CYS B O 1
ATOM 2761 N N . PHE B 1 65 ? -3.789 7.855 7.688 1 89.25 65 PHE B N 1
ATOM 2762 C CA . PHE B 1 65 ? -4.223 6.93 8.727 1 89.25 65 PHE B CA 1
ATOM 2763 C C . PHE B 1 65 ? -3.305 7.004 9.938 1 89.25 65 PHE B C 1
ATOM 2765 O O . PHE B 1 65 ? -2.18 7.5 9.844 1 89.25 65 PHE B O 1
ATOM 2772 N N . ALA B 1 66 ? -3.879 6.664 11.008 1 85.19 66 ALA B N 1
ATOM 2773 C CA . ALA B 1 66 ? -3.176 6.449 12.273 1 85.19 66 ALA B CA 1
ATOM 2774 C C . ALA B 1 66 ? -3.561 5.113 12.898 1 85.19 66 ALA B C 1
ATOM 2776 O O . ALA B 1 66 ? -4.719 4.691 12.82 1 85.19 66 ALA B O 1
ATOM 2777 N N . GLY B 1 67 ? -2.592 4.461 13.391 1 78.12 67 GLY B N 1
ATOM 2778 C CA . GLY B 1 67 ? -2.844 3.172 14.016 1 78.12 67 GLY B CA 1
ATOM 2779 C C . GLY B 1 67 ? -1.705 2.188 13.828 1 78.12 67 GLY B C 1
ATOM 2780 O O . GLY B 1 67 ? -0.642 2.547 13.32 1 78.12 67 GLY B O 1
ATOM 2781 N N . LEU B 1 68 ? -1.955 1.023 14.188 1 71.75 68 LEU B N 1
ATOM 2782 C CA . LEU B 1 68 ? -0.945 -0.021 14.055 1 71.75 68 LEU B CA 1
ATOM 2783 C C . LEU B 1 68 ? -0.743 -0.408 12.594 1 71.75 68 LEU B C 1
ATOM 2785 O O . LEU B 1 68 ? -1.713 -0.643 11.875 1 71.75 68 LEU B O 1
ATOM 2789 N N . THR B 1 69 ? 0.534 -0.431 12.273 1 69.62 69 THR B N 1
ATOM 2790 C CA . THR B 1 69 ? 0.92 -0.66 10.883 1 69.62 69 THR B CA 1
ATOM 2791 C C . THR B 1 69 ? 0.295 -1.946 10.352 1 69.62 69 THR B C 1
ATOM 2793 O O . THR B 1 69 ? -0.177 -1.99 9.219 1 69.62 69 THR B O 1
ATOM 2796 N N . TYR B 1 70 ? 0.23 -2.914 11.195 1 67.94 70 TYR B N 1
ATOM 2797 C CA . TYR B 1 70 ? -0.208 -4.227 10.727 1 67.94 70 TYR B CA 1
ATOM 2798 C C . TYR B 1 70 ? -1.704 -4.227 10.438 1 67.94 70 TYR B C 1
ATOM 2800 O O . TYR B 1 70 ? -2.213 -5.141 9.781 1 67.94 70 TYR B O 1
ATOM 2808 N N . TYR B 1 71 ? -2.393 -3.146 10.852 1 71.5 71 TYR B N 1
ATOM 2809 C CA . TYR B 1 71 ? -3.818 -3.023 10.562 1 71.5 71 TYR B CA 1
ATOM 2810 C C . TYR B 1 71 ? -4.074 -1.945 9.516 1 71.5 71 TYR B C 1
ATOM 2812 O O . TYR B 1 71 ? -4.828 -2.162 8.562 1 71.5 71 TYR B O 1
ATOM 2820 N N . ALA B 1 72 ? -3.398 -0.939 9.742 1 76.31 72 ALA B N 1
ATOM 2821 C CA . ALA B 1 72 ? -3.713 0.245 8.945 1 76.31 72 ALA B CA 1
ATOM 2822 C C . ALA B 1 72 ? -3.326 0.043 7.484 1 76.31 72 ALA B C 1
ATOM 2824 O O . ALA B 1 72 ? -4.086 0.396 6.582 1 76.31 72 ALA B O 1
ATOM 2825 N N . TYR B 1 73 ? -2.193 -0.599 7.25 1 77.75 73 TYR B N 1
ATOM 2826 C CA . TYR B 1 73 ? -1.727 -0.744 5.875 1 77.75 73 TYR B CA 1
ATOM 2827 C C . TYR B 1 73 ? -2.598 -1.729 5.105 1 77.75 73 TYR B C 1
ATOM 2829 O O . TYR B 1 73 ? -3.061 -1.426 4 1 77.75 73 TYR B O 1
ATOM 2837 N N . PRO B 1 74 ? -2.846 -2.855 5.703 1 77.94 74 PRO B N 1
ATOM 2838 C CA . PRO B 1 74 ? -3.732 -3.766 4.973 1 77.94 74 PRO B CA 1
ATOM 2839 C C . PRO B 1 74 ? -5.098 -3.1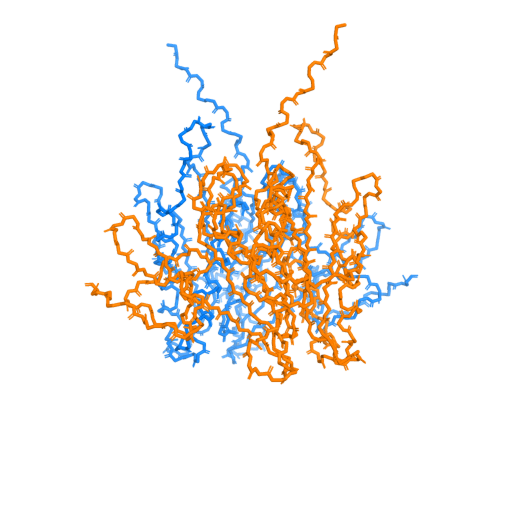45 4.672 1 77.94 74 PRO B C 1
ATOM 2841 O O . PRO B 1 74 ? -5.633 -3.328 3.578 1 77.94 74 PRO B O 1
ATOM 2844 N N . LEU B 1 75 ? -5.637 -2.398 5.605 1 79.69 75 LEU B N 1
ATOM 2845 C CA . LEU B 1 75 ? -6.926 -1.751 5.395 1 79.69 75 LEU B CA 1
ATOM 2846 C C . LEU B 1 75 ? -6.828 -0.683 4.309 1 79.69 75 LEU B C 1
ATOM 2848 O O . LEU B 1 75 ? -7.715 -0.572 3.459 1 79.69 75 LEU B O 1
ATOM 2852 N N . ALA B 1 76 ? -5.727 0.018 4.398 1 80.25 76 ALA B N 1
ATOM 2853 C CA . ALA B 1 76 ? -5.508 1.046 3.383 1 80.25 76 ALA B CA 1
ATOM 2854 C C . ALA B 1 76 ? -5.398 0.428 1.991 1 80.25 76 ALA B C 1
ATOM 2856 O O . ALA B 1 76 ? -5.953 0.956 1.025 1 80.25 76 ALA B O 1
ATOM 2857 N N . MET B 1 77 ? -4.738 -0.641 1.928 1 78.69 77 MET B N 1
ATOM 2858 C CA . MET B 1 77 ? -4.566 -1.322 0.648 1 78.69 77 MET B CA 1
ATOM 2859 C C . MET B 1 77 ? -5.887 -1.912 0.162 1 78.69 77 MET B C 1
ATOM 2861 O O . MET B 1 77 ? -6.18 -1.887 -1.035 1 78.69 77 MET B O 1
ATOM 2865 N N . GLN B 1 78 ? -6.648 -2.422 1.061 1 78 78 GLN B N 1
ATOM 2866 C CA . GLN B 1 78 ? -7.969 -2.936 0.708 1 78 78 GLN B CA 1
ATOM 2867 C C . GLN B 1 78 ? -8.859 -1.828 0.151 1 78 78 GLN B C 1
ATOM 2869 O O . GLN B 1 78 ? -9.586 -2.039 -0.822 1 78 78 GLN B O 1
ATOM 2874 N N . LEU B 1 79 ? -8.727 -0.77 0.769 1 80.38 79 LEU B N 1
ATOM 2875 C CA . LEU B 1 79 ? -9.5 0.376 0.304 1 80.38 79 LEU B CA 1
ATOM 2876 C C . LEU B 1 79 ? -9.086 0.773 -1.109 1 80.38 79 LEU B C 1
ATOM 2878 O O . LEU B 1 79 ? -9.945 0.974 -1.976 1 80.38 79 LEU B O 1
ATOM 2882 N N . ALA B 1 80 ? -7.848 0.898 -1.276 1 73.25 80 ALA B N 1
ATOM 2883 C CA . ALA B 1 80 ? -7.332 1.265 -2.592 1 73.25 80 ALA B CA 1
ATOM 2884 C C . ALA B 1 80 ? -7.789 0.27 -3.656 1 73.25 80 ALA B C 1
ATOM 2886 O O . ALA B 1 80 ? -8.195 0.666 -4.75 1 73.25 80 ALA B O 1
ATOM 2887 N N . SER B 1 81 ? -7.77 -0.9 -3.303 1 70.25 81 SER B N 1
ATOM 2888 C CA . SER B 1 81 ? -8.172 -1.957 -4.227 1 70.25 81 SER B CA 1
ATOM 2889 C C . SER B 1 81 ? -9.672 -1.9 -4.508 1 70.25 81 SER B C 1
ATOM 2891 O O . SER B 1 81 ? -10.094 -2.039 -5.656 1 70.25 81 SER B O 1
ATOM 2893 N N . ALA B 1 82 ? -10.406 -1.752 -3.506 1 72.69 82 ALA B N 1
ATOM 2894 C CA . ALA B 1 82 ? -11.859 -1.719 -3.635 1 72.69 82 ALA B CA 1
ATOM 2895 C C . ALA B 1 82 ? -12.312 -0.551 -4.508 1 72.69 82 ALA B C 1
ATOM 2897 O O . ALA B 1 82 ? -13.211 -0.697 -5.336 1 72.69 82 ALA B O 1
ATOM 2898 N N . ILE B 1 83 ? -11.656 0.473 -4.344 1 73.75 83 ILE B N 1
ATOM 2899 C CA . ILE B 1 83 ? -12 1.654 -5.129 1 73.75 83 ILE B CA 1
ATOM 2900 C C . ILE B 1 83 ? -11.484 1.497 -6.555 1 73.75 83 ILE B C 1
ATOM 2902 O O . ILE B 1 83 ? -12.172 1.85 -7.516 1 73.75 83 ILE B O 1
ATOM 2906 N N . GLY B 1 84 ? -10.312 0.952 -6.664 1 70.56 84 GLY B N 1
ATOM 2907 C CA . GLY B 1 84 ? -9.695 0.785 -7.969 1 70.56 84 GLY B CA 1
ATOM 2908 C C . GLY B 1 84 ? -10.391 -0.245 -8.836 1 70.56 84 GLY B C 1
ATOM 2909 O O . GLY B 1 84 ? -10.336 -0.175 -10.062 1 70.56 84 GLY B O 1
ATOM 2910 N N . SER B 1 85 ? -10.969 -1.186 -8.219 1 66.75 85 SER B N 1
ATOM 2911 C CA . SER B 1 85 ? -11.625 -2.258 -8.961 1 66.75 85 SER B CA 1
ATOM 2912 C C . SER B 1 85 ? -13.055 -1.883 -9.336 1 66.75 85 SER B C 1
ATOM 2914 O O . SER B 1 85 ? -13.719 -2.613 -10.07 1 66.75 85 SER B O 1
ATOM 2916 N N . TYR B 1 86 ? -13.453 -0.866 -8.742 1 61.16 86 TYR B N 1
ATOM 2917 C CA . TYR B 1 86 ? -14.82 -0.428 -9.008 1 61.16 86 TYR B CA 1
ATOM 2918 C C . TYR B 1 86 ? -14.852 0.628 -10.109 1 61.16 86 TYR B C 1
ATOM 2920 O O . TYR B 1 86 ? -14.469 1.778 -9.883 1 61.16 86 TYR B O 1
ATOM 2928 N N . ASN B 1 87 ? -15.102 0.223 -11.344 1 55.25 87 ASN B N 1
ATOM 2929 C CA . ASN B 1 87 ? -15.109 1.12 -12.492 1 55.25 87 ASN B CA 1
ATOM 2930 C C . ASN B 1 87 ? -15.844 2.42 -12.188 1 55.25 87 ASN B C 1
ATOM 2932 O O . ASN B 1 87 ? -15.383 3.502 -12.547 1 55.25 87 ASN B O 1
ATOM 2936 N N . ARG B 1 88 ? -17.047 2.305 -11.641 1 47.97 88 ARG B N 1
ATOM 2937 C CA . ARG B 1 88 ? -17.859 3.494 -11.461 1 47.97 88 ARG B CA 1
ATOM 2938 C C . ARG B 1 88 ? -17.203 4.48 -10.508 1 47.97 88 ARG B C 1
ATOM 2940 O O . ARG B 1 88 ? -17.422 5.688 -10.594 1 47.97 88 ARG B O 1
ATOM 2947 N N . SER B 1 89 ? -16.438 3.939 -9.609 1 47.59 89 SER B N 1
ATOM 2948 C CA . SER B 1 89 ? -15.789 4.801 -8.633 1 47.59 89 SER B CA 1
ATOM 2949 C C . SER B 1 89 ? -14.617 5.555 -9.258 1 47.59 89 SER B C 1
ATOM 2951 O O . SER B 1 89 ? -14.406 6.734 -8.969 1 47.59 89 SER B O 1
ATOM 2953 N N . VAL B 1 90 ? -13.984 4.938 -10.242 1 51.81 90 VAL B N 1
ATOM 2954 C CA . VAL B 1 90 ? -12.82 5.539 -10.883 1 51.81 90 VAL B CA 1
ATOM 2955 C C . VAL B 1 90 ? -13.258 6.684 -11.797 1 51.81 90 VAL B C 1
ATOM 2957 O O . VAL B 1 90 ? -12.555 7.684 -11.93 1 51.81 90 VAL B O 1
ATOM 2960 N N . GLU B 1 91 ? -14.484 6.547 -12.234 1 54.12 91 GLU B N 1
ATOM 2961 C CA . GLU B 1 91 ? -14.922 7.57 -13.172 1 54.12 91 GLU B CA 1
ATOM 2962 C C . GLU B 1 91 ? -15.555 8.758 -12.453 1 54.12 91 GLU B C 1
ATOM 2964 O O . GLU B 1 91 ? -16.203 9.602 -13.078 1 54.12 91 GLU B O 1
ATOM 2969 N N . GLN B 1 92 ? -15.312 8.969 -11.281 1 55.59 92 GLN B N 1
ATOM 2970 C CA . GLN B 1 92 ? -15.758 10.117 -10.492 1 55.59 92 GLN B CA 1
ATOM 2971 C C . GLN B 1 92 ? -17.266 10.312 -10.609 1 55.59 92 GLN B C 1
ATOM 2973 O O . GLN B 1 92 ? -17.766 11.43 -10.453 1 55.59 92 GLN B O 1
ATOM 2978 N N . ARG B 1 93 ? -17.906 9.297 -10.977 1 60.47 93 ARG B N 1
ATOM 2979 C CA . ARG B 1 93 ? -19.344 9.461 -11.156 1 60.47 93 ARG B CA 1
ATOM 2980 C C . ARG B 1 93 ? -20.062 9.43 -9.812 1 60.47 93 ARG B C 1
ATOM 2982 O O . ARG B 1 93 ? -21.156 9.984 -9.672 1 60.47 93 ARG B O 1
ATOM 2989 N N . HIS B 1 94 ? -19.406 8.953 -8.914 1 72.62 94 HIS B N 1
ATOM 2990 C CA . HIS B 1 94 ? -20.016 8.898 -7.59 1 72.62 94 HIS B CA 1
ATOM 2991 C C . HIS B 1 94 ? -19.484 10.016 -6.695 1 72.62 94 HIS B C 1
ATOM 2993 O O . HIS B 1 94 ? -18.297 10.344 -6.746 1 72.62 94 HIS B O 1
ATOM 2999 N N . PRO B 1 95 ? -20.5 10.648 -5.984 1 82.56 95 PRO B N 1
ATOM 3000 C CA . PRO B 1 95 ? -20.031 11.609 -4.984 1 82.56 95 PRO B CA 1
ATOM 3001 C C . PRO B 1 95 ? -19 11.008 -4.023 1 82.56 95 PRO B C 1
ATOM 3003 O O . PRO B 1 95 ? -19.062 9.82 -3.705 1 82.56 95 PRO B O 1
ATOM 3006 N N . LEU B 1 96 ? -18.062 11.805 -3.674 1 85 96 LEU B N 1
ATOM 3007 C CA . LEU B 1 96 ? -16.953 11.375 -2.822 1 85 96 LEU B CA 1
ATOM 3008 C C . LEU B 1 96 ? -17.484 10.758 -1.528 1 85 96 LEU B C 1
ATOM 3010 O O . LEU B 1 96 ? -16.906 9.797 -1.017 1 85 96 LEU B O 1
ATOM 3014 N N . ARG B 1 97 ? -18.562 11.289 -1.049 1 87.38 97 ARG B N 1
ATOM 3015 C CA . ARG B 1 97 ? -19.109 10.758 0.194 1 87.38 97 ARG B CA 1
ATOM 3016 C C . ARG B 1 97 ? -19.484 9.289 0.047 1 87.38 97 ARG B C 1
ATOM 3018 O O . ARG B 1 97 ? -19.328 8.508 0.986 1 87.38 97 ARG B O 1
ATOM 3025 N N . ARG B 1 98 ? -19.984 8.961 -1.03 1 85.31 98 ARG B N 1
ATOM 3026 C CA . ARG B 1 98 ? -20.359 7.57 -1.282 1 85.31 98 ARG B CA 1
ATOM 3027 C C . ARG B 1 98 ? -19.125 6.668 -1.31 1 85.31 98 ARG B C 1
ATOM 3029 O O . ARG B 1 98 ? -19.188 5.516 -0.87 1 85.31 98 ARG B O 1
ATOM 3036 N N . VAL B 1 99 ? -18.109 7.199 -1.855 1 83 99 VAL B N 1
ATOM 3037 C CA . VAL B 1 99 ? -16.859 6.445 -1.905 1 83 99 VAL B CA 1
ATOM 3038 C C . VAL B 1 99 ? -16.344 6.203 -0.489 1 83 99 VAL B C 1
ATOM 3040 O O . VAL B 1 99 ? -15.922 5.094 -0.156 1 83 99 VAL B O 1
ATOM 3043 N N . VAL B 1 100 ? -16.391 7.227 0.322 1 88.12 100 VAL B N 1
ATOM 3044 C CA . VAL B 1 100 ? -15.93 7.109 1.699 1 88.12 100 VAL B CA 1
ATOM 3045 C C . VAL B 1 100 ? -16.844 6.176 2.482 1 88.12 100 VAL B C 1
ATOM 3047 O O . VAL B 1 100 ? -16.391 5.426 3.346 1 88.12 100 VAL B O 1
ATOM 3050 N N . GLN B 1 101 ? -18.078 6.211 2.17 1 87.56 101 GLN B N 1
ATOM 3051 C CA . GLN B 1 101 ? -19.016 5.289 2.785 1 87.56 101 GLN B CA 1
ATOM 3052 C C . GLN B 1 101 ? -18.703 3.844 2.416 1 87.56 101 GLN B C 1
ATOM 3054 O O . GLN B 1 101 ? -18.812 2.945 3.254 1 87.56 101 GLN B O 1
ATOM 3059 N N . HIS B 1 102 ? -18.438 3.748 1.236 1 82.38 102 HIS B N 1
ATOM 3060 C CA . HIS B 1 102 ? -18.016 2.428 0.777 1 82.38 102 HIS B CA 1
ATOM 3061 C C . HIS B 1 102 ? -16.781 1.957 1.517 1 82.38 102 HIS B C 1
ATOM 3063 O O . HIS B 1 102 ? -16.656 0.78 1.867 1 82.38 102 HIS B O 1
ATOM 3069 N N . ALA B 1 103 ? -15.852 2.82 1.705 1 84.06 103 ALA B N 1
ATOM 3070 C CA . ALA B 1 103 ? -14.648 2.506 2.469 1 84.06 103 ALA B CA 1
ATOM 3071 C C . ALA B 1 103 ? -15 2.004 3.865 1 84.06 103 ALA B C 1
ATOM 3073 O O . ALA B 1 103 ? -14.43 1.016 4.34 1 84.06 103 ALA B O 1
ATOM 3074 N N . SER B 1 104 ? -15.875 2.666 4.492 1 86.25 104 SER B N 1
ATOM 3075 C CA . SER B 1 104 ? -16.312 2.283 5.828 1 86.25 104 SER B CA 1
ATOM 3076 C C . SER B 1 104 ? -16.859 0.859 5.844 1 86.25 104 SER B C 1
ATOM 3078 O O . SER B 1 104 ? -16.562 0.087 6.762 1 86.25 104 SER B O 1
ATOM 3080 N N . ARG B 1 105 ? -17.562 0.543 4.848 1 82 105 ARG B N 1
ATOM 3081 C CA . ARG B 1 105 ? -18.125 -0.793 4.75 1 82 105 ARG B CA 1
ATOM 3082 C C . ARG B 1 105 ? -17.047 -1.843 4.531 1 82 105 ARG B C 1
ATOM 3084 O O . ARG B 1 105 ? -17.094 -2.922 5.125 1 82 105 ARG B O 1
ATOM 3091 N N . ILE B 1 106 ? -16.188 -1.492 3.689 1 80 106 ILE B N 1
ATOM 3092 C CA . ILE B 1 106 ? -15.086 -2.396 3.393 1 80 106 ILE B CA 1
ATOM 3093 C C . ILE B 1 106 ? -14.281 -2.658 4.66 1 80 106 ILE B C 1
ATOM 3095 O O . ILE B 1 106 ? -13.898 -3.797 4.938 1 80 106 ILE B O 1
ATOM 3099 N N . PHE B 1 107 ? -14.008 -1.616 5.395 1 81.44 107 PHE B N 1
ATOM 3100 C CA . PHE B 1 107 ? -13.258 -1.769 6.633 1 81.44 107 PHE B CA 1
ATOM 3101 C C . PHE B 1 107 ? -14 -2.678 7.609 1 81.44 107 PHE B C 1
ATOM 3103 O O . PHE B 1 107 ? -13.391 -3.549 8.234 1 81.44 107 PHE B O 1
ATOM 3110 N N . ALA B 1 108 ? -15.234 -2.482 7.676 1 79.38 108 ALA B N 1
ATOM 3111 C CA . ALA B 1 108 ? -16.047 -3.285 8.578 1 79.38 108 ALA B CA 1
ATOM 3112 C C . ALA B 1 108 ? -16.016 -4.758 8.188 1 79.38 108 ALA B C 1
ATOM 3114 O O . ALA B 1 108 ? -15.898 -5.637 9.047 1 79.38 108 ALA B O 1
ATOM 3115 N N . GLN B 1 109 ? -16.094 -5.02 6.922 1 76.25 109 GLN B N 1
ATOM 3116 C CA . GLN B 1 109 ? -16.078 -6.391 6.422 1 76.25 109 GLN B CA 1
ATOM 3117 C C . GLN B 1 109 ? -14.711 -7.039 6.645 1 76.25 109 GLN B C 1
ATOM 3119 O O . GLN B 1 109 ? -14.625 -8.211 7.02 1 76.25 109 GLN B O 1
ATOM 3124 N N . SER B 1 110 ? -13.703 -6.293 6.34 1 74.31 110 SER B N 1
ATOM 3125 C CA . SER B 1 110 ? -12.344 -6.809 6.488 1 74.31 110 SER B CA 1
ATOM 3126 C C . SER B 1 110 ? -12.016 -7.105 7.949 1 74.31 110 SER B C 1
ATOM 3128 O O . SER B 1 110 ? -11.312 -8.07 8.25 1 74.31 110 SER B O 1
ATOM 3130 N N . PHE B 1 111 ? -12.516 -6.312 8.781 1 68.38 111 PHE B N 1
ATOM 3131 C CA . PHE B 1 111 ? -12.25 -6.477 10.211 1 68.38 111 PHE B CA 1
A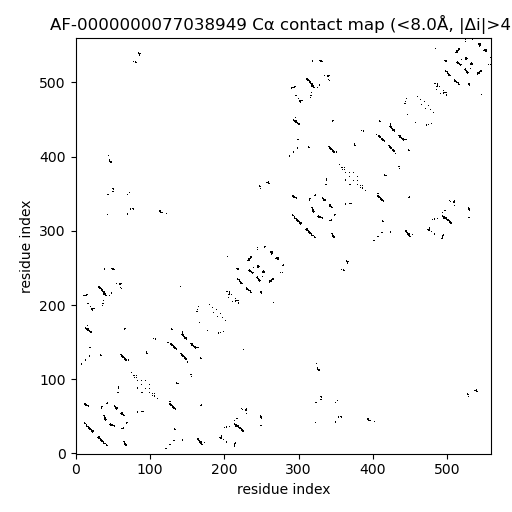TOM 3132 C C . PHE B 1 111 ? -12.859 -7.77 10.727 1 68.38 111 PHE B C 1
ATOM 3134 O O . PHE B 1 111 ? -12.305 -8.406 11.625 1 68.38 111 PHE B O 1
ATOM 3141 N N . LYS B 1 112 ? -13.977 -8.062 10.188 1 67.44 112 LYS B N 1
ATOM 3142 C CA . LYS B 1 112 ? -14.633 -9.297 10.594 1 67.44 112 LYS B CA 1
ATOM 3143 C C . LYS B 1 112 ? -13.773 -10.516 10.266 1 67.44 112 LYS B C 1
ATOM 3145 O O . LYS B 1 112 ? -13.914 -11.57 10.883 1 67.44 112 LYS B O 1
ATOM 3150 N N . LEU B 1 113 ? -12.898 -10.289 9.367 1 61.94 113 LEU B N 1
ATOM 3151 C CA . LEU B 1 113 ? -12.102 -11.414 8.875 1 61.94 113 LEU B CA 1
ATOM 3152 C C . LEU B 1 113 ? -10.734 -11.445 9.547 1 61.94 113 LEU B C 1
ATOM 3154 O O . LEU B 1 113 ? -9.945 -12.359 9.312 1 61.94 113 LEU B O 1
ATOM 3158 N N . ILE B 1 114 ? -10.461 -10.344 10.211 1 58.91 114 ILE B N 1
ATOM 3159 C CA . ILE B 1 114 ? -9.227 -10.375 10.992 1 58.91 114 ILE B CA 1
ATOM 3160 C C . ILE B 1 114 ? -9.391 -11.344 12.164 1 58.91 114 ILE B C 1
ATOM 3162 O O . ILE B 1 114 ? -10.281 -11.18 13 1 58.91 114 ILE B O 1
ATOM 3166 N N . HIS B 1 115 ? -9.031 -12.648 12.031 1 53.12 115 HIS B N 1
ATOM 3167 C CA . HIS B 1 115 ? -9.141 -13.68 13.055 1 53.12 115 HIS B CA 1
ATOM 3168 C C . HIS B 1 115 ? -8.062 -13.516 14.125 1 53.12 115 HIS B C 1
ATOM 3170 O O . HIS B 1 115 ? -6.895 -13.281 13.805 1 53.12 115 HIS B O 1
ATOM 3176 N N . HIS B 1 116 ? -8.531 -12.992 15.305 1 47 116 HIS B N 1
ATOM 3177 C CA . HIS B 1 116 ? -7.684 -13 16.484 1 47 116 HIS B CA 1
ATOM 3178 C C . HIS B 1 116 ? -7.203 -14.414 16.812 1 47 116 HIS B C 1
ATOM 3180 O O . HIS B 1 116 ? -7.977 -15.367 16.734 1 47 116 HIS B O 1
ATOM 3186 N N . THR B 1 117 ? -6.133 -14.75 16.406 1 41.12 117 THR B N 1
ATOM 3187 C CA . THR B 1 117 ? -5.754 -15.859 17.281 1 41.12 117 THR B CA 1
ATOM 3188 C C . THR B 1 117 ? -5.832 -15.445 18.75 1 41.12 117 THR B C 1
ATOM 3190 O O . THR B 1 117 ? -5.289 -14.414 19.141 1 41.12 117 THR B O 1
ATOM 3193 N N . PRO B 1 118 ? -6.734 -15.977 19.5 1 37.16 118 PRO B N 1
ATOM 3194 C CA . PRO B 1 118 ? -6.883 -15.789 20.938 1 37.16 118 PRO B CA 1
ATOM 3195 C C . PRO B 1 118 ? -5.555 -15.523 21.641 1 37.16 118 PRO B C 1
ATOM 3197 O O . PRO B 1 118 ? -5.523 -14.859 22.688 1 37.16 118 PRO B O 1
ATOM 3200 N N . SER B 1 119 ? -4.566 -16.297 21.359 1 34.16 119 SER B N 1
ATOM 3201 C CA . SER B 1 119 ? -3.621 -16.484 22.453 1 34.16 119 SER B CA 1
ATOM 3202 C C . SER B 1 119 ? -2.992 -15.164 22.891 1 34.16 119 SER B C 1
ATOM 3204 O O . SER B 1 119 ? -2.578 -15.016 24.031 1 34.16 119 SER B O 1
ATOM 3206 N N . ASP B 1 120 ? -2.23 -14.547 22.062 1 37.09 120 ASP B N 1
ATOM 3207 C CA . ASP B 1 120 ? -1.123 -13.828 22.688 1 37.09 120 ASP B CA 1
ATOM 3208 C C . ASP B 1 120 ? -1.534 -12.414 23.062 1 37.09 120 ASP B C 1
ATOM 3210 O O . ASP B 1 120 ? -0.688 -11.594 23.438 1 37.09 120 ASP B O 1
ATOM 3214 N N . GLY B 1 121 ? -2.717 -12.188 23.625 1 37.16 121 GLY B N 1
ATOM 3215 C CA . GLY B 1 121 ? -2.951 -10.969 24.391 1 37.16 121 GLY B CA 1
ATOM 3216 C C . GLY B 1 121 ? -2.85 -9.711 23.547 1 37.16 121 GLY B C 1
ATOM 3217 O O . GLY B 1 121 ? -2.631 -8.625 24.078 1 37.16 121 GLY B O 1
ATOM 3218 N N . LEU B 1 122 ? -2.453 -9.883 22.422 1 41.22 122 LEU B N 1
ATOM 3219 C CA . LEU B 1 122 ? -2.273 -8.562 21.828 1 41.22 122 LEU B CA 1
ATOM 3220 C C . LEU B 1 122 ? -3.57 -7.766 21.875 1 41.22 122 LEU B C 1
ATOM 3222 O O . LEU B 1 122 ? -4.648 -8.297 21.609 1 41.22 122 LEU B O 1
ATOM 3226 N N . PRO B 1 123 ? -3.598 -6.809 22.75 1 39.97 123 PRO B N 1
ATOM 3227 C CA . PRO B 1 123 ? -4.75 -5.918 22.906 1 39.97 123 PRO B CA 1
ATOM 3228 C C . PRO B 1 123 ? -5.434 -5.598 21.578 1 39.97 123 PRO B C 1
ATOM 3230 O O . PRO B 1 123 ? -4.762 -5.34 20.578 1 39.97 123 PRO B O 1
ATOM 3233 N N . VAL B 1 124 ? -6.535 -6.211 21.219 1 43.81 124 VAL B N 1
ATOM 3234 C CA . VAL B 1 124 ? -7.559 -5.797 20.266 1 43.81 124 VAL B CA 1
ATOM 3235 C C . VAL B 1 124 ? -7.57 -4.273 20.156 1 43.81 124 VAL B C 1
ATOM 3237 O O . VAL B 1 124 ? -8.43 -3.703 19.469 1 43.81 124 VAL B O 1
ATOM 3240 N N . ASP B 1 125 ? -7.059 -3.689 21.109 1 45.03 125 ASP B N 1
ATOM 3241 C CA . ASP B 1 125 ? -7.273 -2.254 20.953 1 45.03 125 ASP B CA 1
ATOM 3242 C C . ASP B 1 125 ? -6.566 -1.725 19.719 1 45.03 125 ASP B C 1
ATOM 3244 O O . ASP B 1 125 ? -5.398 -1.333 19.766 1 45.03 125 ASP B O 1
ATOM 3248 N N . MET B 1 126 ? -6.809 -2.424 18.594 1 50.69 126 MET B N 1
ATOM 3249 C CA . MET B 1 126 ? -6.164 -2.105 17.328 1 50.69 126 MET B CA 1
ATOM 3250 C C . MET B 1 126 ? -6.703 -0.8 16.75 1 50.69 126 MET B C 1
ATOM 3252 O O . MET B 1 126 ? -7.672 -0.804 15.992 1 50.69 126 MET B O 1
ATOM 3256 N N . PRO B 1 127 ? -6.43 0.403 17.406 1 60.28 127 PRO B N 1
ATOM 3257 C CA . PRO B 1 127 ? -7.09 1.614 16.922 1 60.28 127 PRO B CA 1
ATOM 3258 C C . PRO B 1 127 ? -6.539 2.084 15.578 1 60.28 127 PRO B C 1
ATOM 3260 O O . PRO B 1 127 ? -5.32 2.209 15.414 1 60.28 127 PRO B O 1
ATOM 3263 N N . ALA B 1 128 ? -7.203 1.629 14.344 1 77.31 128 ALA B N 1
ATOM 3264 C CA . ALA B 1 128 ? -6.887 2.352 13.109 1 77.31 128 ALA B CA 1
ATOM 3265 C C . ALA B 1 128 ? -7.926 3.434 12.828 1 77.31 128 ALA B C 1
ATOM 3267 O O . ALA B 1 128 ? -9.125 3.223 13.047 1 77.31 128 ALA B O 1
ATOM 3268 N N . SER B 1 129 ? -7.453 4.613 12.68 1 87.38 129 SER B N 1
ATOM 3269 C CA . SER B 1 129 ? -8.297 5.727 12.273 1 87.38 129 SER B CA 1
ATOM 3270 C C . SER B 1 129 ? -7.836 6.32 10.945 1 87.38 129 SER B C 1
ATOM 3272 O O . SER B 1 129 ? -6.641 6.332 10.648 1 87.38 129 SER B O 1
ATOM 3274 N N . PHE B 1 130 ? -8.836 6.77 10.242 1 91.56 130 PHE B N 1
ATOM 3275 C CA . PHE B 1 130 ? -8.555 7.32 8.922 1 91.56 130 PHE B CA 1
ATOM 3276 C C . PHE B 1 130 ? -9.211 8.688 8.75 1 91.56 130 PHE B C 1
ATOM 3278 O O . PHE B 1 130 ? -10.352 8.891 9.188 1 91.56 130 PHE B O 1
ATOM 3285 N N . LEU B 1 131 ? -8.484 9.57 8.211 1 95.12 131 LEU B N 1
ATOM 3286 C CA . LEU B 1 131 ? -9.047 10.836 7.746 1 95.12 131 LEU B CA 1
ATOM 3287 C C . LEU B 1 131 ? -9.07 10.891 6.223 1 95.12 131 LEU B C 1
ATOM 3289 O O . LEU B 1 131 ? -8.078 10.57 5.566 1 95.12 131 LEU B O 1
ATOM 3293 N N . PHE B 1 132 ? -10.203 11.25 5.75 1 95 132 PHE B N 1
ATOM 3294 C CA . PHE B 1 132 ? -10.367 11.477 4.32 1 95 132 PHE B CA 1
ATOM 3295 C C . PHE B 1 132 ? -10.609 12.953 4.027 1 95 132 PHE B C 1
ATOM 3297 O O . PHE B 1 132 ? -11.305 13.633 4.777 1 95 132 PHE B O 1
ATOM 3304 N N . GLY B 1 133 ? -10.047 13.406 2.984 1 95.94 133 GLY B N 1
ATOM 3305 C CA . GLY B 1 133 ? -10.289 14.758 2.504 1 95.94 133 GLY B CA 1
ATOM 3306 C C . GLY B 1 133 ? -10.312 14.859 0.991 1 95.94 133 GLY B C 1
ATOM 3307 O O . GLY B 1 133 ? -9.5 14.219 0.309 1 95.94 133 GLY B O 1
ATOM 3308 N N . GLY B 1 134 ? -11.234 15.57 0.512 1 94.38 134 GLY B N 1
ATOM 3309 C CA . GLY B 1 134 ? -11.336 15.75 -0.927 1 94.38 134 GLY B CA 1
ATOM 3310 C C . GLY B 1 134 ? -12.289 16.859 -1.318 1 94.38 134 GLY B C 1
ATOM 3311 O O . GLY B 1 134 ? -12.867 17.531 -0.455 1 94.38 134 GLY B O 1
ATOM 3312 N N . PHE B 1 135 ? -12.273 17.094 -2.625 1 91.06 135 PHE B N 1
ATOM 3313 C CA . PHE B 1 135 ? -13.195 18.078 -3.18 1 91.06 135 PHE B CA 1
ATOM 3314 C C . PHE B 1 135 ? -14.461 17.422 -3.697 1 91.06 135 PHE B C 1
ATOM 3316 O O . PHE B 1 135 ? -14.398 16.562 -4.59 1 91.06 135 PHE B O 1
ATOM 3323 N N . SER B 1 136 ? -15.562 17.766 -3.076 1 88.31 136 SER B N 1
ATOM 3324 C CA . SER B 1 136 ? -16.859 17.281 -3.531 1 88.31 136 SER B CA 1
ATOM 3325 C C . SER B 1 136 ? -17.438 18.188 -4.613 1 88.31 136 SER B C 1
ATOM 3327 O O . SER B 1 136 ? -17.906 19.297 -4.32 1 88.31 136 SER B O 1
ATOM 3329 N N . TRP B 1 137 ? -17.422 17.688 -5.762 1 83.5 137 TRP B N 1
ATOM 3330 C CA . TRP B 1 137 ? -18.016 18.484 -6.832 1 83.5 137 TRP B CA 1
ATOM 3331 C C . TRP B 1 137 ? -19.516 18.672 -6.621 1 83.5 137 TRP B C 1
ATOM 3333 O O . TRP B 1 137 ? -20.094 19.672 -7.035 1 83.5 137 TRP B O 1
ATOM 3343 N N . HIS B 1 138 ? -20.156 17.703 -5.984 1 84 138 HIS B N 1
ATOM 3344 C CA . HIS B 1 138 ? -21.578 17.766 -5.668 1 84 138 HIS B CA 1
ATOM 3345 C C . HIS B 1 138 ? -21.875 18.938 -4.73 1 84 138 HIS B C 1
ATOM 3347 O O . HIS B 1 138 ? -22.875 19.641 -4.914 1 84 138 HIS B O 1
ATOM 3353 N N . ASP B 1 139 ? -21.047 19.156 -3.832 1 86.5 139 ASP B N 1
ATOM 3354 C CA . ASP B 1 139 ? -21.25 20.219 -2.848 1 86.5 139 ASP B CA 1
ATOM 3355 C C . ASP B 1 139 ? -20.406 21.438 -3.195 1 86.5 139 ASP B C 1
ATOM 3357 O O . ASP B 1 139 ? -20.547 22.484 -2.559 1 86.5 139 ASP B O 1
ATOM 3361 N N . ASN B 1 140 ? -19.578 21.312 -4.207 1 88.69 140 ASN B N 1
ATOM 3362 C CA . ASN B 1 140 ? -18.656 22.359 -4.609 1 88.69 140 ASN B CA 1
ATOM 3363 C C . ASN B 1 140 ? -17.844 22.891 -3.422 1 88.69 140 ASN B C 1
ATOM 3365 O O . ASN B 1 140 ? -17.781 24.094 -3.199 1 88.69 140 ASN B O 1
ATOM 3369 N N . ASP B 1 141 ? -17.391 21.953 -2.662 1 91.56 141 ASP B N 1
ATOM 3370 C CA . ASP B 1 141 ? -16.656 22.297 -1.458 1 91.56 141 ASP B CA 1
ATOM 3371 C C . ASP B 1 141 ? -15.734 21.156 -1.024 1 91.56 141 ASP B C 1
ATOM 3373 O O . ASP B 1 141 ? -15.914 20.016 -1.447 1 91.56 141 ASP B O 1
ATOM 3377 N N . PHE B 1 142 ? -14.734 21.578 -0.239 1 94.5 142 PHE B N 1
ATOM 3378 C CA . PHE B 1 142 ? -13.875 20.562 0.377 1 94.5 142 PHE B CA 1
ATOM 3379 C C . PHE B 1 142 ? -14.578 19.922 1.564 1 94.5 142 PHE B C 1
ATOM 3381 O O . PHE B 1 142 ? -15.297 20.594 2.309 1 94.5 142 PHE B O 1
ATOM 3388 N N . LYS B 1 143 ? -14.391 18.641 1.669 1 95.75 143 LYS B N 1
ATOM 3389 C CA . LYS B 1 143 ? -14.977 17.875 2.77 1 95.75 143 LYS B CA 1
ATOM 3390 C C . LYS B 1 143 ? -13.93 17.016 3.465 1 95.75 143 LYS B C 1
ATOM 3392 O O . LYS B 1 143 ? -12.984 16.547 2.83 1 95.75 143 LYS B O 1
ATOM 3397 N N . ILE B 1 144 ? -14.133 16.875 4.75 1 97.31 144 ILE B N 1
ATOM 3398 C CA . ILE B 1 144 ? -13.297 16 5.57 1 97.31 144 ILE B CA 1
ATOM 3399 C C . ILE B 1 144 ? -14.164 14.938 6.242 1 97.31 144 ILE B C 1
ATOM 3401 O O . ILE B 1 144 ? -15.242 15.242 6.758 1 97.31 144 ILE B O 1
ATOM 3405 N N . TRP B 1 145 ? -13.734 13.727 6.207 1 96.81 145 TRP B N 1
ATOM 3406 C CA . TRP B 1 145 ? -14.406 12.617 6.875 1 96.81 145 TRP B CA 1
ATOM 3407 C C . TRP B 1 145 ? -13.438 11.844 7.754 1 96.81 145 TRP B C 1
ATOM 3409 O O . TRP B 1 145 ? -12.234 11.797 7.477 1 96.81 145 TRP B O 1
ATOM 3419 N N . LYS B 1 146 ? -14.031 11.281 8.758 1 95 146 LYS B N 1
ATOM 3420 C CA . LYS B 1 146 ? -13.258 10.422 9.648 1 95 146 LYS B CA 1
ATOM 3421 C C . LYS B 1 146 ? -13.898 9.039 9.773 1 95 146 LYS B C 1
ATOM 3423 O O . LYS B 1 146 ? -15.125 8.93 9.859 1 95 146 LYS B O 1
ATOM 3428 N N . ILE B 1 147 ? -13.086 8.039 9.602 1 91.31 147 ILE B N 1
ATOM 3429 C CA . ILE B 1 147 ? -13.484 6.668 9.906 1 91.31 147 ILE B CA 1
ATOM 3430 C C . ILE B 1 147 ? -12.602 6.109 11.023 1 91.31 147 ILE B C 1
ATOM 3432 O O . ILE B 1 147 ? -11.375 6.047 10.875 1 91.31 147 ILE B O 1
ATOM 3436 N N . ALA B 1 148 ? -13.164 5.82 12.094 1 85.19 148 ALA B N 1
ATOM 3437 C CA . ALA B 1 148 ? -12.438 5.23 13.211 1 85.19 148 ALA B CA 1
ATOM 3438 C C . ALA B 1 148 ? -13.125 3.967 13.719 1 85.19 148 ALA B C 1
ATOM 3440 O O . ALA B 1 148 ? -14.359 3.912 13.789 1 85.19 148 ALA B O 1
ATOM 3441 N N . MET B 1 149 ? -12.289 3.086 14 1 77 149 MET B N 1
ATOM 3442 C CA . MET B 1 149 ? -12.828 1.822 14.492 1 77 149 MET B CA 1
ATOM 3443 C C . MET B 1 149 ? -13.547 2.021 15.82 1 77 149 MET B C 1
ATOM 3445 O O . MET B 1 149 ? -13.039 2.693 16.719 1 77 149 MET B O 1
ATOM 3449 N N . ASP B 1 150 ? -14.805 1.538 15.828 1 73.31 150 ASP B N 1
ATOM 3450 C CA . ASP B 1 150 ? -15.555 1.378 17.078 1 73.31 150 ASP B CA 1
ATOM 3451 C C . ASP B 1 150 ? -15.359 -0.022 17.656 1 73.31 150 ASP B C 1
ATOM 3453 O O . ASP B 1 150 ? -15.961 -0.986 17.172 1 73.31 150 ASP B O 1
ATOM 3457 N N . ARG B 1 151 ? -14.594 -0.124 18.641 1 64.5 151 ARG B N 1
ATOM 3458 C CA . ARG B 1 151 ? -14.188 -1.41 19.203 1 64.5 151 ARG B CA 1
ATOM 3459 C C . ARG B 1 151 ? -15.391 -2.209 19.688 1 64.5 151 ARG B C 1
ATOM 3461 O O . ARG B 1 151 ? -15.469 -3.418 19.453 1 64.5 151 ARG B O 1
ATOM 3468 N N . GLN B 1 152 ? -16.141 -1.51 20.375 1 63.34 152 GLN B N 1
ATOM 3469 C CA . GLN B 1 152 ? -17.281 -2.184 20.984 1 63.34 152 GLN B CA 1
ATOM 3470 C C . GLN B 1 152 ? -18.25 -2.709 19.922 1 63.34 152 GLN B C 1
ATOM 3472 O O . GLN B 1 152 ? -18.75 -3.824 20.047 1 63.34 152 GLN B O 1
ATOM 3477 N N . GLY B 1 153 ? -18.344 -1.983 18.922 1 61.91 153 GLY B N 1
ATOM 3478 C CA . GLY B 1 153 ? -19.328 -2.322 17.922 1 61.91 153 GLY B CA 1
ATOM 3479 C C . GLY B 1 153 ? -18.734 -3.047 16.719 1 61.91 153 GLY B C 1
ATOM 3480 O O . GLY B 1 153 ? -19.469 -3.475 15.828 1 61.91 153 GLY B O 1
ATOM 3481 N N . ARG B 1 154 ? -17.406 -3.215 16.781 1 66.25 154 ARG B N 1
ATOM 3482 C CA . ARG B 1 154 ? -16.734 -3.82 15.633 1 66.25 154 ARG B CA 1
ATOM 3483 C C . ARG B 1 154 ? -17.156 -3.15 14.328 1 66.25 154 ARG B C 1
ATOM 3485 O O . ARG B 1 154 ? -17.469 -3.83 13.352 1 66.25 154 ARG B O 1
ATOM 3492 N N . ARG B 1 155 ? -17.328 -1.881 14.453 1 75.19 155 ARG B N 1
ATOM 3493 C CA . ARG B 1 155 ? -17.781 -1.08 13.32 1 75.19 155 ARG B CA 1
ATOM 3494 C C . ARG B 1 155 ? -16.797 0.04 13.016 1 75.19 155 ARG B C 1
ATOM 3496 O O . ARG B 1 155 ? -15.938 0.361 13.844 1 75.19 155 ARG B O 1
ATOM 3503 N N . PHE B 1 156 ? -16.906 0.503 11.773 1 84.19 156 PHE B N 1
ATOM 3504 C CA . PHE B 1 156 ? -16.141 1.652 11.312 1 84.19 156 PHE B CA 1
ATOM 3505 C C . PHE B 1 156 ? -17.062 2.783 10.875 1 84.19 156 PHE B C 1
ATOM 3507 O O . PHE B 1 156 ? -17.219 3.043 9.68 1 84.19 156 PHE B O 1
ATOM 3514 N N . PRO B 1 157 ? -17.547 3.441 11.898 1 88 157 PRO B N 1
ATOM 3515 C CA . PRO B 1 157 ? -18.5 4.496 11.531 1 88 157 PRO B CA 1
ATOM 3516 C C . PRO B 1 157 ? -17.828 5.648 10.781 1 88 157 PRO B C 1
ATOM 3518 O O . PRO B 1 157 ? -16.703 6.023 11.086 1 88 157 PRO B O 1
ATOM 3521 N N . LEU B 1 158 ? -18.625 6.113 9.836 1 92.69 158 LEU B N 1
ATOM 3522 C CA . LEU B 1 158 ? -18.234 7.312 9.109 1 92.69 158 LEU B CA 1
ATOM 3523 C C . LEU B 1 158 ? -18.719 8.57 9.82 1 92.69 158 LEU B C 1
ATOM 3525 O O . LEU B 1 158 ? -19.891 8.68 10.172 1 92.69 158 LEU B O 1
ATOM 3529 N N . GLU B 1 159 ? -17.812 9.438 10.086 1 94.75 159 GLU B N 1
ATOM 3530 C CA . GLU B 1 159 ? -18.125 10.711 10.719 1 94.75 159 GLU B CA 1
ATOM 3531 C C . GLU B 1 159 ? -17.828 11.883 9.789 1 94.75 159 GLU B C 1
ATOM 3533 O O . GLU B 1 159 ? -16.734 11.984 9.234 1 94.75 159 GLU B O 1
ATOM 3538 N N . ASP B 1 160 ? -18.797 12.695 9.617 1 95.12 160 ASP B N 1
ATOM 3539 C CA . ASP B 1 160 ? -18.578 13.953 8.914 1 95.12 160 ASP B CA 1
ATOM 3540 C C . ASP B 1 160 ? -17.906 14.984 9.82 1 95.12 160 ASP B C 1
ATOM 3542 O O . ASP B 1 160 ? -18.391 15.266 10.914 1 95.12 160 ASP B O 1
ATOM 3546 N N . ILE B 1 161 ? -16.812 15.492 9.336 1 96.81 161 ILE B N 1
ATOM 3547 C CA . ILE B 1 161 ? -16.125 16.531 10.094 1 96.81 161 ILE B CA 1
ATOM 3548 C C . ILE B 1 161 ? -16.609 17.906 9.641 1 96.81 161 ILE B C 1
ATOM 3550 O O . ILE B 1 161 ? -16.359 18.312 8.5 1 96.81 161 ILE B O 1
ATOM 3554 N N . ASN B 1 162 ? -17.297 18.578 10.492 1 93.62 162 ASN B N 1
ATOM 3555 C CA . ASN B 1 162 ? -17.828 19.891 10.164 1 93.62 162 ASN B CA 1
ATOM 3556 C C . ASN B 1 162 ? -16.859 21 10.531 1 93.62 162 ASN B C 1
ATOM 3558 O O . ASN B 1 162 ? -17.203 22.188 10.5 1 93.62 162 ASN B O 1
ATOM 3562 N N . ARG B 1 163 ? -15.703 20.703 10.82 1 95.38 163 ARG B N 1
ATOM 3563 C CA . ARG B 1 163 ? -14.609 21.641 11.07 1 95.38 163 ARG B CA 1
ATOM 3564 C C . ARG B 1 163 ? -13.68 21.719 9.867 1 95.38 163 ARG B C 1
ATOM 3566 O O . ARG B 1 163 ? -13.805 20.938 8.922 1 95.38 163 ARG B O 1
ATOM 3573 N N . ARG B 1 164 ? -12.859 22.75 9.906 1 96.94 164 ARG B N 1
ATOM 3574 C CA . ARG B 1 164 ? -11.938 22.953 8.789 1 96.94 164 ARG B CA 1
ATOM 3575 C C . ARG B 1 164 ? -10.68 22.109 8.969 1 96.94 164 ARG B C 1
ATOM 3577 O O . ARG B 1 164 ? -9.781 22.141 8.125 1 96.94 164 ARG B O 1
ATOM 3584 N N . TYR B 1 165 ? -10.648 21.391 10.086 1 98.06 165 TYR B N 1
ATOM 3585 C CA . TYR B 1 165 ? -9.492 20.516 10.312 1 98.06 165 TYR B CA 1
ATOM 3586 C C . TYR B 1 165 ? -9.867 19.344 11.195 1 98.06 165 TYR B C 1
ATOM 3588 O O . TYR B 1 165 ? -10.891 19.375 11.883 1 98.06 165 TYR B O 1
ATOM 3596 N N . ALA B 1 166 ? -9.07 18.312 11.164 1 97.81 166 ALA B N 1
ATOM 3597 C CA . ALA B 1 166 ? -9.156 17.172 12.07 1 97.81 166 ALA B CA 1
ATOM 3598 C C . ALA B 1 166 ? -7.781 16.547 12.281 1 97.81 166 ALA B C 1
ATOM 3600 O O . ALA B 1 166 ? -6.977 16.469 11.344 1 97.81 166 ALA B O 1
ATOM 3601 N N . PHE B 1 167 ? -7.543 16.172 13.539 1 96.94 167 PHE B N 1
ATOM 3602 C CA . PHE B 1 167 ? -6.344 15.422 13.883 1 96.94 167 PHE B CA 1
ATOM 3603 C C . PHE B 1 167 ? -6.68 13.977 14.203 1 96.94 167 PHE B C 1
ATOM 3605 O O . PHE B 1 167 ? -7.746 13.688 14.758 1 96.94 167 PHE B O 1
ATOM 3612 N N . ILE B 1 168 ? -5.773 13.055 13.805 1 93 168 ILE B N 1
ATOM 3613 C CA . ILE B 1 168 ? -5.797 11.68 14.289 1 93 168 ILE B CA 1
ATOM 3614 C C . ILE B 1 168 ? -4.395 11.258 14.719 1 93 168 ILE B C 1
ATOM 3616 O O . ILE B 1 168 ? -3.402 11.828 14.266 1 93 168 ILE B O 1
ATOM 3620 N N . GLY B 1 169 ? -4.355 10.32 15.602 1 89.5 169 GLY B N 1
ATOM 3621 C CA . GLY B 1 169 ? -3.047 9.852 16.031 1 89.5 169 GLY B CA 1
ATOM 3622 C C . GLY B 1 169 ? -3.043 9.312 17.453 1 89.5 169 GLY B C 1
ATOM 3623 O O . GLY B 1 169 ? -4.066 8.828 17.938 1 89.5 169 GLY B O 1
ATOM 3624 N N . THR B 1 170 ? -1.845 9.344 17.984 1 84.81 170 THR B N 1
ATOM 3625 C CA . THR B 1 170 ? -1.614 8.883 19.344 1 84.81 170 THR B CA 1
ATOM 3626 C C . THR B 1 170 ? -2.477 9.664 20.328 1 84.81 170 THR B C 1
ATOM 3628 O O . THR B 1 170 ? -2.492 10.898 20.312 1 84.81 170 THR B O 1
ATOM 3631 N N . ALA B 1 171 ? -3.088 8.945 21.188 1 84.06 171 ALA B N 1
ATOM 3632 C CA . ALA B 1 171 ? -4.059 9.523 22.109 1 84.06 171 ALA B CA 1
ATOM 3633 C C . ALA B 1 171 ? -3.412 10.602 22.969 1 84.06 171 ALA B C 1
ATOM 3635 O O . ALA B 1 171 ? -4.035 11.633 23.266 1 84.06 171 ALA B O 1
ATOM 3636 N N . GLU B 1 172 ? -2.213 10.453 23.328 1 87.62 172 GLU B N 1
ATOM 3637 C CA . GLU B 1 172 ? -1.524 11.391 24.219 1 87.62 172 GLU B CA 1
ATOM 3638 C C . GLU B 1 172 ? -1.132 12.664 23.469 1 87.62 172 GLU B C 1
ATOM 3640 O O . GLU B 1 172 ? -0.989 13.727 24.094 1 87.62 172 GLU B O 1
ATOM 3645 N N . ALA B 1 173 ? -0.988 12.523 22.219 1 92.38 173 ALA B N 1
ATOM 3646 C CA . ALA B 1 173 ? -0.489 13.656 21.438 1 92.38 173 ALA B CA 1
ATOM 3647 C C . ALA B 1 173 ? -1.637 14.531 20.938 1 92.38 173 ALA B C 1
ATOM 3649 O O . ALA B 1 173 ? -1.438 15.703 20.625 1 92.38 173 ALA B O 1
ATOM 3650 N N . LEU B 1 174 ? -2.814 13.984 20.906 1 94.06 174 LEU B N 1
ATOM 3651 C CA . LEU B 1 174 ? -3.941 14.664 20.281 1 94.06 174 LEU B CA 1
ATOM 3652 C C . LEU B 1 174 ? -4.332 15.906 21.062 1 94.06 174 LEU B C 1
ATOM 3654 O O . LEU B 1 174 ? -4.496 16.984 20.484 1 94.06 174 LEU B O 1
ATOM 3658 N N . PRO B 1 175 ? -4.438 15.805 22.391 1 95.94 175 PRO B N 1
ATOM 3659 C CA . PRO B 1 175 ? -4.75 17.016 23.141 1 95.94 175 PRO B CA 1
ATOM 3660 C C . PRO B 1 175 ? -3.689 18.109 22.969 1 95.94 175 PRO B C 1
ATOM 3662 O O . PRO B 1 175 ? -4.023 19.281 22.859 1 95.94 175 PRO B O 1
ATOM 3665 N N . GLU B 1 176 ? -2.508 17.703 22.938 1 96.75 176 GLU B N 1
ATOM 3666 C CA . GLU B 1 176 ? -1.436 18.672 22.734 1 96.75 176 GLU B CA 1
ATOM 3667 C C . GLU B 1 176 ? -1.552 19.344 21.359 1 96.75 176 GLU B C 1
ATOM 3669 O O . GLU B 1 176 ? -1.349 20.562 21.25 1 96.75 176 GLU B O 1
ATOM 3674 N N . ALA B 1 177 ? -1.837 18.594 20.359 1 97.62 177 ALA B N 1
ATOM 3675 C CA . ALA B 1 177 ? -1.988 19.141 19.016 1 97.62 177 ALA B CA 1
ATOM 3676 C C . ALA B 1 177 ? -3.105 20.188 18.969 1 97.62 177 ALA B C 1
ATOM 3678 O O . ALA B 1 177 ? -2.93 21.266 18.422 1 97.62 177 ALA B O 1
ATOM 3679 N N . GLU B 1 178 ? -4.18 19.844 19.609 1 97.75 178 GLU B N 1
ATOM 3680 C CA . GLU B 1 178 ? -5.316 20.75 19.656 1 97.75 178 GLU B CA 1
ATOM 3681 C C . GLU B 1 178 ? -4.973 22.031 20.406 1 97.75 178 GLU B C 1
ATOM 3683 O O . GLU B 1 178 ? -5.309 23.141 19.969 1 97.75 178 GLU B O 1
ATOM 3688 N N . GLU B 1 179 ? -4.312 21.859 21.484 1 98.19 179 GLU B N 1
ATOM 3689 C CA . GLU B 1 179 ? -3.934 23 22.312 1 98.19 179 GLU B CA 1
ATOM 3690 C C . GLU B 1 179 ? -2.941 23.906 21.594 1 98.19 179 GLU B C 1
ATOM 3692 O O . GLU B 1 179 ? -3.072 25.125 21.625 1 98.19 179 GLU B O 1
ATOM 3697 N N . ARG B 1 180 ? -1.996 23.328 20.984 1 98.19 180 ARG B N 1
ATOM 3698 C CA . ARG B 1 180 ? -1.005 24.094 20.234 1 98.19 180 ARG B CA 1
ATOM 3699 C C . ARG B 1 180 ? -1.655 24.859 19.094 1 98.19 180 ARG B C 1
ATOM 3701 O O . ARG B 1 180 ? -1.299 26 18.828 1 98.19 180 ARG B O 1
ATOM 3708 N N . LEU B 1 181 ? -2.57 24.203 18.438 1 98.44 181 LEU B N 1
ATOM 3709 C CA . LEU B 1 181 ? -3.246 24.859 17.312 1 98.44 181 LEU B CA 1
ATOM 3710 C C . LEU B 1 181 ? -4.051 26.062 17.812 1 98.44 181 LEU B C 1
ATOM 3712 O O . LEU B 1 181 ? -3.961 27.156 17.25 1 98.44 181 LEU B O 1
ATOM 3716 N N . ALA B 1 182 ? -4.793 25.844 18.859 1 97.94 182 ALA B N 1
ATOM 3717 C CA . ALA B 1 182 ? -5.598 26.922 19.422 1 97.94 182 ALA B CA 1
ATOM 3718 C C . ALA B 1 182 ? -4.723 28.094 19.859 1 97.94 182 ALA B C 1
ATOM 3720 O O . ALA B 1 182 ? -5.051 29.25 19.594 1 97.94 182 ALA B O 1
ATOM 3721 N N . ALA B 1 183 ? -3.672 27.75 20.516 1 98.25 183 ALA B N 1
ATOM 3722 C CA . ALA B 1 183 ? -2.746 28.781 20.984 1 98.25 183 ALA B CA 1
ATOM 3723 C C . ALA B 1 183 ? -2.146 29.547 19.812 1 98.25 183 ALA B C 1
ATOM 3725 O O . ALA B 1 183 ? -2.004 30.766 19.875 1 98.25 183 ALA B O 1
ATOM 3726 N N . MET B 1 184 ? -1.771 28.844 18.797 1 98 184 MET B N 1
ATOM 3727 C CA . MET B 1 184 ? -1.169 29.438 17.609 1 98 184 MET B CA 1
ATOM 3728 C C . MET B 1 184 ? -2.16 30.359 16.906 1 98 184 MET B C 1
ATOM 3730 O O . MET B 1 184 ? -1.803 31.469 16.5 1 98 184 MET B O 1
ATOM 3734 N N . LEU B 1 185 ? -3.355 29.922 16.75 1 97.44 185 LEU B N 1
ATOM 3735 C CA . LEU B 1 185 ? -4.387 30.75 16.125 1 97.44 185 LEU B CA 1
ATOM 3736 C C . LEU B 1 185 ? -4.664 32 16.938 1 97.44 185 LEU B C 1
ATOM 3738 O O . LEU B 1 185 ? -4.742 33.094 16.391 1 97.44 185 LEU B O 1
ATOM 3742 N N . ASN B 1 186 ? -4.777 31.844 18.219 1 97.69 186 ASN B N 1
ATOM 3743 C CA . ASN B 1 186 ? -5.012 32.969 19.109 1 97.69 186 ASN B CA 1
ATOM 3744 C C . ASN B 1 186 ? -3.885 34 19.016 1 97.69 186 ASN B C 1
ATOM 3746 O O . ASN B 1 186 ? -4.137 35.219 18.938 1 97.69 186 ASN B O 1
ATOM 3750 N N . ALA B 1 187 ? -2.742 33.5 19.062 1 98 187 ALA B N 1
ATOM 3751 C CA . ALA B 1 187 ? -1.574 34.375 19.016 1 98 187 ALA B CA 1
ATOM 3752 C C . ALA B 1 187 ? -1.542 35.156 17.703 1 98 187 ALA B C 1
ATOM 3754 O O . ALA B 1 187 ? -1.04 36.281 17.656 1 98 187 ALA B O 1
ATOM 3755 N N . ARG B 1 188 ? -2.104 34.594 16.703 1 96.69 188 ARG B N 1
ATOM 3756 C CA . ARG B 1 188 ? -2.066 35.219 15.391 1 96.69 188 ARG B CA 1
ATOM 3757 C C . ARG B 1 188 ? -3.367 35.938 15.094 1 96.69 188 ARG B C 1
ATOM 3759 O O . ARG B 1 188 ? -3.564 36.438 13.984 1 96.69 188 ARG B O 1
ATOM 3766 N N . GLY B 1 189 ? -4.262 36 16.016 1 96.25 189 GLY B N 1
ATOM 3767 C CA . GLY B 1 189 ? -5.547 36.656 15.836 1 96.25 189 GLY B CA 1
ATOM 3768 C C . GLY B 1 189 ? -6.418 36 14.781 1 96.25 189 GLY B C 1
ATOM 3769 O O . GLY B 1 189 ? -7.141 36.688 14.055 1 96.25 189 GLY B O 1
ATOM 3770 N N . LYS B 1 190 ? -6.238 34.688 14.633 1 95 190 LYS B N 1
ATOM 3771 C CA . LYS B 1 190 ? -6.977 33.938 13.617 1 95 190 LYS B CA 1
ATOM 3772 C C . LYS B 1 190 ? -8.008 33.031 14.258 1 95 190 LYS B C 1
ATOM 3774 O O . LYS B 1 190 ? -7.922 32.719 15.453 1 95 190 LYS B O 1
ATOM 3779 N N . THR B 1 191 ? -8.961 32.719 13.461 1 94.31 191 THR B N 1
ATOM 3780 C CA . THR B 1 191 ? -9.93 31.688 13.812 1 94.31 191 THR B CA 1
ATOM 3781 C C . THR B 1 191 ? -9.789 30.484 12.883 1 94.31 191 THR B C 1
ATOM 3783 O O . THR B 1 191 ? -8.969 30.484 11.969 1 94.31 191 THR B O 1
ATOM 3786 N N . GLU B 1 192 ? -10.516 29.438 13.141 1 93.62 192 GLU B N 1
ATOM 3787 C CA . GLU B 1 192 ? -10.523 28.234 12.305 1 93.62 192 GLU B CA 1
ATOM 3788 C C . GLU B 1 192 ? -10.883 28.578 10.859 1 93.62 192 GLU B C 1
ATOM 3790 O O . GLU B 1 192 ? -10.43 27.922 9.922 1 93.62 192 GLU B O 1
ATOM 3795 N N . GLN B 1 193 ? -11.664 29.656 10.641 1 90.94 193 GLN B N 1
ATOM 3796 C CA . GLN B 1 193 ? -12.109 30.062 9.312 1 90.94 193 GLN B CA 1
ATOM 3797 C C . GLN B 1 193 ? -10.953 30.641 8.5 1 90.94 193 GLN B C 1
ATOM 3799 O O . GLN B 1 193 ? -10.992 30.656 7.27 1 90.94 193 GLN B O 1
ATOM 3804 N N . ASP B 1 194 ? -9.922 31.047 9.227 1 90.81 194 ASP B N 1
ATOM 3805 C CA . ASP B 1 194 ? -8.773 31.688 8.586 1 90.81 194 ASP B CA 1
ATOM 3806 C C . ASP B 1 194 ? -7.574 30.734 8.555 1 90.81 194 ASP B C 1
ATOM 3808 O O . ASP B 1 194 ? -6.438 31.156 8.344 1 90.81 194 ASP B O 1
ATOM 3812 N N . LEU B 1 195 ? -7.844 29.516 8.711 1 95.38 195 LEU B N 1
ATOM 3813 C CA . LEU B 1 195 ? -6.805 28.516 8.867 1 95.38 195 LEU B CA 1
ATOM 3814 C C . LEU B 1 195 ? -5.883 28.484 7.652 1 95.38 195 LEU B C 1
ATOM 3816 O O . LEU B 1 195 ? -6.355 28.484 6.516 1 95.38 195 LEU B O 1
ATOM 3820 N N . ASP B 1 196 ? -4.684 28.609 7.859 1 95.69 196 ASP B N 1
ATOM 3821 C CA . ASP B 1 196 ? -3.664 28.422 6.836 1 95.69 196 ASP B CA 1
ATOM 3822 C C . ASP B 1 196 ? -2.793 27.203 7.16 1 95.69 196 ASP B C 1
ATOM 3824 O O . ASP B 1 196 ? -3.295 26.078 7.27 1 95.69 196 ASP B O 1
ATOM 3828 N N . MET B 1 197 ? -1.553 27.375 7.43 1 97.31 197 MET B N 1
ATOM 3829 C CA . MET B 1 197 ? -0.641 26.234 7.578 1 97.31 197 MET B CA 1
ATOM 3830 C C . MET B 1 197 ? -0.427 25.906 9.047 1 97.31 197 MET B C 1
ATOM 3832 O O . MET B 1 197 ? 0.415 25.062 9.383 1 97.31 197 MET B O 1
ATOM 3836 N N . GLU B 1 198 ? -1.211 26.453 9.938 1 98 198 GLU B N 1
ATOM 3837 C CA . GLU B 1 198 ? -1.02 26.281 11.375 1 98 198 GLU B CA 1
ATOM 3838 C C . GLU B 1 198 ? -1.064 24.812 11.766 1 98 198 GLU B C 1
ATOM 3840 O O . GLU B 1 198 ? -0.234 24.344 12.555 1 98 198 GLU B O 1
ATOM 3845 N N . PRO B 1 199 ? -2.002 23.984 11.219 1 98.19 199 PRO B N 1
ATOM 3846 C CA . PRO B 1 199 ? -1.983 22.578 11.594 1 98.19 199 PRO B CA 1
ATOM 3847 C C . PRO B 1 199 ? -0.688 21.875 11.188 1 98.19 199 PRO B C 1
ATOM 3849 O O . PRO B 1 199 ? -0.2 21 11.914 1 98.19 199 PRO B O 1
ATOM 3852 N N . PHE B 1 200 ? -0.168 22.281 10.086 1 98.5 200 PHE B N 1
ATOM 3853 C CA . PHE B 1 200 ? 1.121 21.734 9.68 1 98.5 200 PHE B CA 1
ATOM 3854 C C . PHE B 1 200 ? 2.205 22.094 10.688 1 98.5 200 PHE B C 1
ATOM 3856 O O . PHE B 1 200 ? 3.008 21.25 11.078 1 98.5 200 PHE B O 1
ATOM 3863 N N . GLU B 1 201 ? 2.238 23.344 10.984 1 98.56 201 GLU B N 1
ATOM 3864 C CA . GLU B 1 201 ? 3.244 23.812 11.922 1 98.56 201 GLU B CA 1
ATOM 3865 C C . GLU B 1 201 ? 3.16 23.062 13.25 1 98.56 201 GLU B C 1
ATOM 3867 O O . GLU B 1 201 ? 4.184 22.766 13.867 1 98.56 201 GLU B O 1
ATOM 3872 N N . VAL B 1 202 ? 1.977 22.797 13.656 1 98.44 202 VAL B N 1
ATOM 3873 C CA . VAL B 1 202 ? 1.776 22.047 14.898 1 98.44 202 VAL B CA 1
ATOM 3874 C C . VAL B 1 202 ? 2.418 20.672 14.781 1 98.44 202 VAL B C 1
ATOM 3876 O O . VAL B 1 202 ? 3.188 20.266 15.656 1 98.44 202 VAL B O 1
ATOM 3879 N N . ILE B 1 203 ? 2.178 19.969 13.711 1 97.81 203 ILE B N 1
ATOM 3880 C CA . ILE 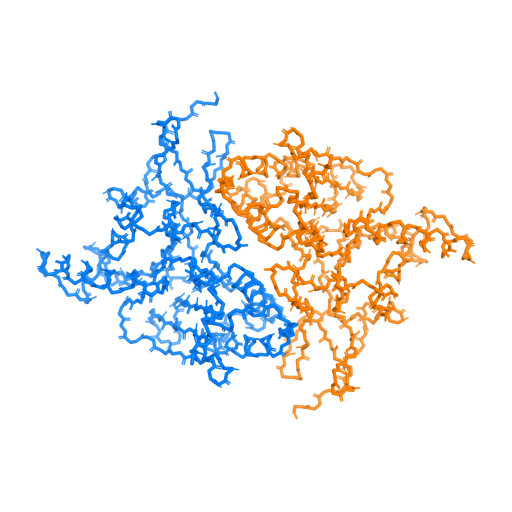B 1 203 ? 2.709 18.625 13.516 1 97.81 203 ILE B CA 1
ATOM 3881 C C . ILE B 1 203 ? 4.23 18.688 13.383 1 97.81 203 ILE B C 1
ATOM 3883 O O . ILE B 1 203 ? 4.945 17.891 14 1 97.81 203 ILE B O 1
ATOM 3887 N N . ARG B 1 204 ? 4.676 19.625 12.594 1 98 204 ARG B N 1
ATOM 3888 C CA . ARG B 1 204 ? 6.113 19.828 12.438 1 98 204 ARG B CA 1
ATOM 3889 C C . ARG B 1 204 ? 6.797 20.016 13.781 1 98 204 ARG B C 1
ATOM 3891 O O . ARG B 1 204 ? 7.816 19.375 14.062 1 98 204 ARG B O 1
ATOM 3898 N N . ASP B 1 205 ? 6.242 20.875 14.594 1 98 205 ASP B N 1
ATOM 3899 C CA . ASP B 1 205 ? 6.859 21.219 15.875 1 98 205 ASP B CA 1
ATOM 3900 C C . ASP B 1 205 ? 6.828 20.031 16.828 1 98 205 ASP B C 1
ATOM 3902 O O . ASP B 1 205 ? 7.77 19.828 17.609 1 98 205 ASP B O 1
ATOM 3906 N N . ILE B 1 206 ? 5.789 19.281 16.812 1 97.06 206 ILE B N 1
ATOM 3907 C CA . ILE B 1 206 ? 5.703 18.109 17.656 1 97.06 206 ILE B CA 1
ATOM 3908 C C . ILE B 1 206 ? 6.75 17.078 17.219 1 97.06 206 ILE B C 1
ATOM 3910 O O . ILE B 1 206 ? 7.414 16.469 18.062 1 97.06 206 ILE B O 1
ATOM 3914 N N . ILE B 1 207 ? 6.906 16.891 15.961 1 95.31 207 ILE B N 1
ATOM 3915 C CA . ILE B 1 207 ? 7.93 15.984 15.438 1 95.31 207 ILE B CA 1
ATOM 3916 C C . ILE B 1 207 ? 9.305 16.438 15.906 1 95.31 207 ILE B C 1
ATOM 3918 O O . ILE B 1 207 ? 10.102 15.633 16.406 1 95.31 207 ILE B O 1
ATOM 3922 N N . ARG B 1 208 ? 9.562 17.703 15.828 1 96.06 208 ARG B N 1
ATOM 3923 C CA . ARG B 1 208 ? 10.867 18.266 16.172 1 96.06 208 ARG B CA 1
ATOM 3924 C C . ARG B 1 208 ? 11.125 18.172 17.672 1 96.06 208 ARG B C 1
ATOM 3926 O O . ARG B 1 208 ? 12.266 17.969 18.109 1 96.06 208 ARG B O 1
ATOM 3933 N N . ALA B 1 209 ? 10.078 18.312 18.422 1 95.62 209 ALA B N 1
ATOM 3934 C CA . ALA B 1 209 ? 10.219 18.234 19.875 1 95.62 209 ALA B CA 1
ATOM 3935 C C . ALA B 1 209 ? 10.633 16.828 20.297 1 95.62 209 ALA B C 1
ATOM 3937 O O . ALA B 1 209 ? 11.289 16.656 21.328 1 95.62 209 ALA B O 1
ATOM 3938 N N . GLY B 1 210 ? 10.18 15.797 19.609 1 91.5 210 GLY B N 1
ATOM 3939 C CA . GLY B 1 210 ? 10.594 14.43 19.891 1 91.5 210 GLY B CA 1
ATOM 3940 C C . GLY B 1 210 ? 10.047 13.898 21.203 1 91.5 210 GLY B C 1
ATOM 3941 O O . GLY B 1 210 ? 10.688 13.062 21.844 1 91.5 210 GLY B O 1
ATOM 3942 N N . LYS B 1 211 ? 8.992 14.406 21.609 1 91.25 211 LYS B N 1
ATOM 3943 C CA . LYS B 1 211 ? 8.406 14.047 22.891 1 91.25 211 LYS B CA 1
ATOM 3944 C C . LYS B 1 211 ? 7.773 12.656 22.844 1 91.25 211 LYS B C 1
ATOM 3946 O O . LYS B 1 211 ? 7.746 11.938 23.844 1 91.25 211 LYS B O 1
ATOM 3951 N N . TYR B 1 212 ? 7.238 12.312 21.703 1 88.38 212 TYR B N 1
ATOM 3952 C CA . TYR B 1 212 ? 6.523 11.047 21.547 1 88.38 212 TYR B CA 1
ATOM 3953 C C . TYR B 1 212 ? 7.328 10.07 20.688 1 88.38 212 TYR B C 1
ATOM 3955 O O . TYR B 1 212 ? 7.711 10.391 19.562 1 88.38 212 TYR B O 1
ATOM 3963 N N . ASP B 1 213 ? 7.543 8.898 21.141 1 81.56 213 ASP B N 1
ATOM 3964 C CA . ASP B 1 213 ? 8.367 7.906 20.469 1 81.56 213 ASP B CA 1
ATOM 3965 C C . ASP B 1 213 ? 7.711 7.426 19.172 1 81.56 213 ASP B C 1
ATOM 3967 O O . ASP B 1 213 ? 8.398 7 18.234 1 81.56 213 ASP B O 1
ATOM 3971 N N . ASP B 1 214 ? 6.387 7.523 19.156 1 83.62 214 ASP B N 1
ATOM 3972 C CA . ASP B 1 214 ? 5.668 6.961 18.016 1 83.62 214 ASP B CA 1
ATOM 3973 C C . ASP B 1 214 ? 5.305 8.047 17 1 83.62 214 ASP B C 1
ATOM 3975 O O . ASP B 1 214 ? 4.555 7.797 16.062 1 83.62 214 ASP B O 1
ATOM 3979 N N . ILE B 1 215 ? 5.762 9.25 17.25 1 90.38 215 ILE B N 1
ATOM 3980 C CA . ILE B 1 215 ? 5.609 10.359 16.312 1 90.38 215 ILE B CA 1
ATOM 3981 C C . ILE B 1 215 ? 6.984 10.867 15.883 1 90.38 215 ILE B C 1
ATOM 3983 O O . ILE B 1 215 ? 7.82 11.203 16.719 1 90.38 215 ILE B O 1
ATOM 3987 N N . GLY B 1 216 ? 7.211 10.789 14.617 1 91.19 216 GLY B N 1
ATOM 3988 C CA . GLY B 1 216 ? 8.531 11.203 14.188 1 91.19 216 GLY B CA 1
ATOM 3989 C C . GLY B 1 216 ? 8.727 11.109 12.68 1 91.19 216 GLY B C 1
ATOM 3990 O O . GLY B 1 216 ? 7.754 11.141 11.922 1 91.19 216 GLY B O 1
ATOM 3991 N N . GLY B 1 217 ? 9.977 11.148 12.32 1 91.19 217 GLY B N 1
ATOM 3992 C CA . GLY B 1 217 ? 10.312 11.164 10.906 1 91.19 217 GLY B CA 1
ATOM 3993 C C . GLY B 1 217 ? 10.188 12.539 10.273 1 91.19 217 GLY B C 1
ATOM 3994 O O . GLY B 1 217 ? 10.523 13.547 10.898 1 91.19 217 GLY B O 1
ATOM 3995 N N . VAL B 1 218 ? 9.82 12.492 8.984 1 94.06 218 VAL B N 1
ATOM 3996 C CA . VAL B 1 218 ? 9.688 13.719 8.195 1 94.06 218 VAL B CA 1
ATOM 3997 C C . VAL B 1 218 ? 8.219 13.984 7.898 1 94.06 218 VAL B C 1
ATOM 3999 O O . VAL B 1 218 ? 7.504 13.094 7.43 1 94.06 218 VAL B O 1
ATOM 4002 N N . PRO B 1 219 ? 7.773 15.195 8.234 1 96.62 219 PRO B N 1
ATOM 4003 C CA . PRO B 1 219 ? 6.375 15.461 7.891 1 96.62 219 PRO B CA 1
ATOM 4004 C C . PRO B 1 219 ? 6.102 15.312 6.395 1 96.62 219 PRO B C 1
ATOM 4006 O O . PRO B 1 219 ? 6.828 15.875 5.57 1 96.62 219 PRO B O 1
ATOM 4009 N N . GLN B 1 220 ? 5.113 14.555 6.09 1 94.88 220 GLN B N 1
ATOM 4010 C CA . GLN B 1 220 ? 4.637 14.453 4.715 1 94.88 220 GLN B CA 1
ATOM 4011 C C . GLN B 1 220 ? 3.447 15.375 4.473 1 94.88 220 GLN B C 1
ATOM 4013 O O . GLN B 1 220 ? 2.627 15.586 5.371 1 94.88 220 GLN B O 1
ATOM 4018 N N . ILE B 1 221 ? 3.393 15.844 3.248 1 97.19 221 ILE B N 1
ATOM 4019 C CA . ILE B 1 221 ? 2.34 16.812 2.973 1 97.19 221 ILE B CA 1
ATOM 4020 C C . ILE B 1 221 ? 1.845 16.656 1.538 1 97.19 221 ILE B C 1
ATOM 4022 O O . ILE B 1 221 ? 2.629 16.344 0.635 1 97.19 221 ILE B O 1
ATOM 4026 N N . ALA B 1 222 ? 0.592 16.719 1.356 1 96.12 222 ALA B N 1
ATOM 4027 C CA . ALA B 1 222 ? -0.065 16.688 0.053 1 96.12 222 ALA B CA 1
ATOM 4028 C C . ALA B 1 222 ? -1.293 17.594 0.033 1 96.12 222 ALA B C 1
ATOM 4030 O O . ALA B 1 222 ? -1.809 17.969 1.086 1 96.12 222 ALA B O 1
ATOM 4031 N N . LYS B 1 223 ? -1.662 17.969 -1.142 1 96.12 223 LYS B N 1
ATOM 4032 C CA . LYS B 1 223 ? -2.797 18.875 -1.305 1 96.12 223 LYS B CA 1
ATOM 4033 C C . LYS B 1 223 ? -3.83 18.297 -2.266 1 96.12 223 LYS B C 1
ATOM 4035 O O . LYS B 1 223 ? -3.494 17.484 -3.125 1 96.12 223 LYS B O 1
ATOM 4040 N N . VAL B 1 224 ? -5.016 18.656 -1.974 1 94.62 224 VAL B N 1
ATOM 4041 C CA . VAL B 1 224 ? -6.109 18.469 -2.928 1 94.62 224 VAL B CA 1
ATOM 4042 C C . VAL B 1 224 ? -6.57 19.828 -3.443 1 94.62 224 VAL B C 1
ATOM 4044 O O . VAL B 1 224 ? -6.781 20.766 -2.658 1 94.62 224 VAL B O 1
ATOM 4047 N N . PHE B 1 225 ? -6.707 19.922 -4.738 1 90.5 225 PHE B N 1
ATOM 4048 C CA . PHE B 1 225 ? -7.109 21.188 -5.348 1 90.5 225 PHE B CA 1
ATOM 4049 C C . PHE B 1 225 ? -8.562 21.125 -5.812 1 90.5 225 PHE B C 1
ATOM 4051 O O . PHE B 1 225 ? -9.133 20.031 -5.938 1 90.5 225 PHE B O 1
ATOM 4058 N N . ARG B 1 226 ? -9.109 22.234 -6.164 1 87 226 ARG B N 1
ATOM 4059 C CA . ARG B 1 226 ? -10.508 22.328 -6.59 1 87 226 ARG B CA 1
ATOM 4060 C C . ARG B 1 226 ? -10.711 21.672 -7.949 1 87 226 ARG B C 1
ATOM 4062 O O . ARG B 1 226 ? -11.82 21.25 -8.273 1 87 226 ARG B O 1
ATOM 4069 N N . TYR B 1 227 ? -9.711 21.641 -8.734 1 80.25 227 TYR B N 1
ATOM 4070 C CA . TYR B 1 227 ? -9.859 21.016 -10.039 1 80.25 227 TYR B CA 1
ATOM 4071 C C . TYR B 1 227 ? -9.609 19.516 -9.945 1 80.25 227 TYR B C 1
ATOM 4073 O O . TYR B 1 227 ? -9.188 18.875 -10.922 1 80.25 227 TYR B O 1
ATOM 4081 N N . MET B 1 228 ? -9.719 18.984 -8.727 1 78.88 228 MET B N 1
ATOM 4082 C CA . MET B 1 228 ? -9.852 17.562 -8.406 1 78.88 228 MET B CA 1
ATOM 4083 C C . MET B 1 228 ? -8.555 16.812 -8.711 1 78.88 228 MET B C 1
ATOM 4085 O O . MET B 1 228 ? -8.578 15.75 -9.32 1 78.88 228 MET B O 1
ATOM 4089 N N . THR B 1 229 ? -7.508 17.469 -8.438 1 83.75 229 THR B N 1
ATOM 4090 C CA . THR B 1 229 ? -6.203 16.812 -8.531 1 83.75 229 THR B CA 1
ATOM 4091 C C . THR B 1 229 ? -5.465 16.891 -7.199 1 83.75 229 THR B C 1
ATOM 4093 O O . THR B 1 229 ? -5.715 17.781 -6.391 1 83.75 229 THR B O 1
ATOM 4096 N N . THR B 1 230 ? -4.723 15.891 -7.031 1 90.19 230 THR B N 1
ATOM 4097 C CA . THR B 1 230 ? -3.904 15.844 -5.824 1 90.19 230 THR B CA 1
ATOM 4098 C C . THR B 1 230 ? -2.43 16.047 -6.164 1 90.19 230 THR B C 1
ATOM 4100 O O . THR B 1 230 ? -1.994 15.734 -7.273 1 90.19 230 THR B O 1
ATOM 4103 N N . HIS B 1 231 ? -1.757 16.672 -5.254 1 91.06 231 HIS B N 1
ATOM 4104 C CA . HIS B 1 231 ? -0.325 16.875 -5.434 1 91.06 231 HIS B CA 1
ATOM 4105 C C . HIS B 1 231 ? 0.446 16.547 -4.164 1 91.06 231 HIS B C 1
ATOM 4107 O O . HIS B 1 231 ? 0.1 17.016 -3.078 1 91.06 231 HIS B O 1
ATOM 4113 N N . PHE B 1 232 ? 1.431 15.688 -4.395 1 91.94 232 PHE B N 1
ATOM 4114 C CA . PHE B 1 232 ? 2.35 15.375 -3.307 1 91.94 232 PHE B CA 1
ATOM 4115 C C . PHE B 1 232 ? 3.584 16.266 -3.367 1 91.94 232 PHE B C 1
ATOM 4117 O O . PHE B 1 232 ? 4.016 16.672 -4.449 1 91.94 232 PHE B O 1
ATOM 4124 N N . TYR B 1 233 ? 4.109 16.578 -2.215 1 94.25 233 TYR B N 1
ATOM 4125 C CA . TYR B 1 233 ? 5.301 17.406 -2.141 1 94.25 233 TYR B CA 1
ATOM 4126 C C . TYR B 1 233 ? 6.43 16.688 -1.417 1 94.25 233 TYR B C 1
ATOM 4128 O O . TYR B 1 233 ? 6.188 15.922 -0.485 1 94.25 233 TYR B O 1
ATOM 4136 N N . ALA B 1 234 ? 7.633 16.938 -1.901 1 93.62 234 ALA B N 1
ATOM 4137 C CA . ALA B 1 234 ? 8.805 16.5 -1.154 1 93.62 234 ALA B CA 1
ATOM 4138 C C . ALA B 1 234 ? 9.188 17.516 -0.086 1 93.62 234 ALA B C 1
ATOM 4140 O O . ALA B 1 234 ? 9.383 18.703 -0.386 1 93.62 234 ALA B O 1
ATOM 4141 N N . THR B 1 235 ? 9.266 17.062 1.107 1 96.44 235 THR B N 1
ATOM 4142 C CA . THR B 1 235 ? 9.547 17.984 2.211 1 96.44 235 THR B CA 1
ATOM 4143 C C . THR B 1 235 ? 11.055 18.109 2.43 1 96.44 235 THR B C 1
ATOM 4145 O O . THR B 1 235 ? 11.766 17.109 2.545 1 96.44 235 THR B O 1
ATOM 4148 N N . LEU B 1 236 ? 11.516 19.359 2.43 1 96.62 236 LEU B N 1
ATOM 4149 C CA . LEU B 1 236 ? 12.906 19.578 2.814 1 96.62 236 LEU B CA 1
ATOM 4150 C C . LEU B 1 236 ? 13.102 19.328 4.305 1 96.62 236 LEU B C 1
ATOM 4152 O O . LEU B 1 236 ? 12.367 19.875 5.137 1 96.62 236 LEU B O 1
ATOM 4156 N N . TRP B 1 237 ? 14.062 18.469 4.605 1 96.19 237 TRP B N 1
ATOM 4157 C CA . TRP B 1 237 ? 14.273 18.078 5.992 1 96.19 237 TRP B CA 1
ATOM 4158 C C . TRP B 1 237 ? 15.742 17.75 6.25 1 96.19 237 TRP B C 1
ATOM 4160 O O . TRP B 1 237 ? 16.422 17.203 5.375 1 96.19 237 TRP B O 1
ATOM 4170 N N . PRO B 1 238 ? 16.234 18.094 7.402 1 93.25 238 PRO B N 1
ATOM 4171 C CA . PRO B 1 238 ? 17.641 17.781 7.707 1 93.25 238 PRO B CA 1
ATOM 4172 C C . PRO B 1 238 ? 17.906 16.281 7.789 1 93.25 238 PRO B C 1
ATOM 4174 O O . PRO B 1 238 ? 17.078 15.531 8.305 1 93.25 238 PRO B O 1
ATOM 4177 N N . CYS B 1 239 ? 19.047 15.883 7.277 1 89.5 239 CYS B N 1
ATOM 4178 C CA . CYS B 1 239 ? 19.5 14.5 7.328 1 89.5 239 CYS B CA 1
ATOM 4179 C C . CYS B 1 239 ? 20.578 14.312 8.398 1 89.5 239 CYS B C 1
ATOM 4181 O O . CYS B 1 239 ? 21.141 15.297 8.883 1 89.5 239 CYS B O 1
ATOM 4183 N N . PRO B 1 240 ? 20.797 13.07 8.734 1 82.12 240 PRO B N 1
ATOM 4184 C CA . PRO B 1 240 ? 21.812 12.805 9.758 1 82.12 240 PRO B CA 1
ATOM 4185 C C . PRO B 1 240 ? 23.203 13.305 9.352 1 82.12 240 PRO B C 1
ATOM 4187 O O . PRO B 1 240 ? 24.016 13.633 10.219 1 82.12 240 PRO B O 1
ATOM 4190 N N . ASP B 1 241 ? 23.516 13.336 8.156 1 83.94 241 ASP B N 1
ATOM 4191 C CA . ASP B 1 241 ? 24.828 13.773 7.691 1 83.94 241 ASP B CA 1
ATOM 4192 C C . ASP B 1 241 ? 24.938 15.297 7.68 1 83.94 241 ASP B C 1
ATOM 4194 O O . ASP B 1 241 ? 25.922 15.852 7.211 1 83.94 241 ASP B O 1
ATOM 4198 N N . GLY B 1 242 ? 23.875 16.047 8.109 1 85.75 242 GLY B N 1
ATOM 4199 C CA . GLY B 1 242 ? 23.906 17.484 8.234 1 85.75 242 GLY B CA 1
ATOM 4200 C C . GLY B 1 242 ? 23.344 18.203 7.023 1 85.75 242 GLY B C 1
ATOM 4201 O O . GLY B 1 242 ? 23.141 19.422 7.051 1 85.75 242 GLY B O 1
ATOM 4202 N N . ARG B 1 243 ? 23.047 17.438 6.055 1 90 243 ARG B N 1
ATOM 4203 C CA . ARG B 1 243 ? 22.516 18.047 4.848 1 90 243 ARG B CA 1
ATOM 4204 C C . ARG B 1 243 ? 21 18.047 4.855 1 90 243 ARG B C 1
ATOM 4206 O O . ARG B 1 243 ? 20.375 17.219 5.516 1 90 243 ARG B O 1
ATOM 4213 N N . THR B 1 244 ? 20.516 19.078 4.176 1 93.12 244 THR B N 1
ATOM 4214 C CA . THR B 1 244 ? 19.078 19.109 3.938 1 93.12 244 THR B CA 1
ATOM 4215 C C . THR B 1 244 ? 18.734 18.516 2.568 1 93.12 244 THR B C 1
ATOM 4217 O O . THR B 1 244 ? 19.359 18.891 1.564 1 93.12 244 THR B O 1
ATOM 4220 N N . ARG B 1 245 ? 17.891 17.625 2.535 1 92.5 245 ARG B N 1
ATOM 4221 C CA . ARG B 1 245 ? 17.453 16.984 1.296 1 92.5 245 ARG B CA 1
ATOM 4222 C C . ARG B 1 245 ? 15.938 16.906 1.229 1 92.5 245 ARG B C 1
ATOM 4224 O O . ARG B 1 245 ? 15.258 16.938 2.258 1 92.5 245 ARG B O 1
ATOM 4231 N N . PRO B 1 246 ? 15.438 16.922 -0.003 1 92.5 246 PRO B N 1
ATOM 4232 C CA . PRO B 1 246 ? 14.008 16.594 -0.123 1 92.5 246 PRO B CA 1
ATOM 4233 C C . PRO B 1 246 ? 13.695 15.156 0.282 1 92.5 246 PRO B C 1
ATOM 4235 O O . PRO B 1 246 ? 14.477 14.242 -0 1 92.5 246 PRO B O 1
ATOM 4238 N N . HIS B 1 247 ? 12.617 15.008 0.972 1 91.81 247 HIS B N 1
ATO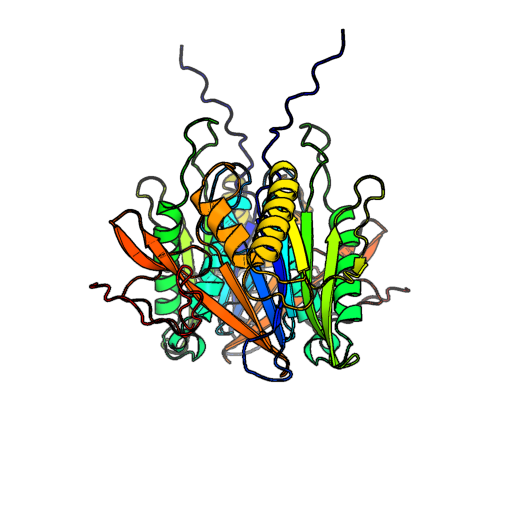M 4239 C CA . HIS B 1 247 ? 12.156 13.695 1.41 1 91.81 247 HIS B CA 1
ATOM 4240 C C . HIS B 1 247 ? 10.805 13.352 0.798 1 91.81 247 HIS B C 1
ATOM 4242 O O . HIS B 1 247 ? 9.898 14.188 0.777 1 91.81 247 HIS B O 1
ATOM 4248 N N . ALA B 1 248 ? 10.734 12.188 0.269 1 87.25 248 ALA B N 1
ATOM 4249 C CA . ALA B 1 248 ? 9.469 11.617 -0.179 1 87.25 248 ALA B CA 1
ATOM 4250 C C . ALA B 1 248 ? 9.008 10.492 0.749 1 87.25 248 ALA B C 1
ATOM 4252 O O . ALA B 1 248 ? 9.695 9.477 0.89 1 87.25 248 ALA B O 1
ATOM 4253 N N . PHE B 1 249 ? 7.895 10.727 1.432 1 83.69 249 PHE B N 1
ATOM 4254 C CA . PHE B 1 249 ? 7.348 9.766 2.387 1 83.69 249 PHE B CA 1
ATOM 4255 C C . PHE B 1 249 ? 8.391 9.383 3.428 1 83.69 249 PHE B C 1
ATOM 4257 O O . PHE B 1 249 ? 8.555 8.203 3.746 1 83.69 249 PHE B O 1
ATOM 4264 N N . GLY B 1 250 ? 9.172 10.375 3.771 1 86.81 250 GLY B N 1
ATOM 4265 C CA . GLY B 1 250 ? 10.125 10.18 4.848 1 86.81 250 GLY B CA 1
ATOM 4266 C C . GLY B 1 250 ? 11.5 9.758 4.359 1 86.81 250 GLY B C 1
ATOM 4267 O O . GLY B 1 250 ? 12.477 9.805 5.113 1 86.81 250 GLY B O 1
ATOM 4268 N N . ARG B 1 251 ? 11.609 9.344 3.213 1 85.06 251 ARG B N 1
ATOM 4269 C CA . ARG B 1 251 ? 12.891 8.906 2.666 1 85.06 251 ARG B CA 1
ATOM 4270 C C . ARG B 1 251 ? 13.609 10.062 1.97 1 85.06 251 ARG B C 1
ATOM 4272 O O . ARG B 1 251 ? 13.023 10.742 1.124 1 85.06 251 ARG B O 1
ATOM 4279 N N . PRO B 1 252 ? 14.844 10.18 2.289 1 87.44 252 PRO B N 1
ATOM 4280 C CA . PRO B 1 252 ? 15.586 11.234 1.593 1 87.44 252 PRO B CA 1
ATOM 4281 C C . PRO B 1 252 ? 15.82 10.914 0.117 1 87.44 252 PRO B C 1
ATOM 4283 O O . PRO B 1 252 ? 16.078 9.766 -0.236 1 87.44 252 PRO B O 1
ATOM 4286 N N . LEU B 1 253 ? 15.609 11.93 -0.661 1 85.19 253 LEU B N 1
ATOM 4287 C CA . LEU B 1 253 ? 15.914 11.828 -2.082 1 85.19 253 LEU B CA 1
ATOM 4288 C C . LEU B 1 253 ? 17.344 12.289 -2.365 1 85.19 253 LEU B C 1
ATOM 4290 O O . LEU B 1 253 ? 17.656 13.469 -2.191 1 85.19 253 LEU B O 1
ATOM 4294 N N . HIS B 1 254 ? 18.031 11.352 -2.865 1 79.19 254 HIS B N 1
ATOM 4295 C CA . HIS B 1 254 ? 19.438 11.68 -3.143 1 79.19 254 HIS B CA 1
ATOM 4296 C C . HIS B 1 254 ? 19.578 12.398 -4.48 1 79.19 254 HIS B C 1
ATOM 4298 O O . HIS B 1 254 ? 18.625 12.453 -5.266 1 79.19 254 HIS B O 1
ATOM 4304 N N . GLY B 1 255 ? 20.75 12.953 -4.676 1 74.19 255 GLY B N 1
ATOM 4305 C CA . GLY B 1 255 ? 21 13.805 -5.828 1 74.19 255 GLY B CA 1
ATOM 4306 C C . GLY B 1 255 ? 20.688 13.125 -7.152 1 74.19 255 GLY B C 1
ATOM 4307 O O . GLY B 1 255 ? 20.281 13.781 -8.109 1 74.19 255 GLY B O 1
ATOM 4308 N N . TRP B 1 256 ? 20.812 11.875 -7.195 1 70.44 256 TRP B N 1
ATOM 4309 C CA . TRP B 1 256 ? 20.625 11.164 -8.453 1 70.44 256 TRP B CA 1
ATOM 4310 C C . TRP B 1 256 ? 19.141 10.836 -8.664 1 70.44 256 TRP B C 1
ATOM 4312 O O . TRP B 1 256 ? 18.75 10.43 -9.766 1 70.44 256 TRP B O 1
ATOM 4322 N N . GLU B 1 257 ? 18.391 11.07 -7.652 1 73.56 257 GLU B N 1
ATOM 4323 C CA . GLU B 1 257 ? 16.969 10.812 -7.789 1 73.56 257 GLU B CA 1
ATOM 4324 C C . GLU B 1 257 ? 16.219 12.055 -8.25 1 73.56 257 GLU B C 1
ATOM 4326 O O . GLU B 1 257 ? 16.062 13.008 -7.48 1 73.56 257 GLU B O 1
ATOM 4331 N N . LYS B 1 258 ? 15.859 12.039 -9.492 1 71.44 258 LYS B N 1
ATOM 4332 C CA . LYS B 1 258 ? 15.07 13.156 -10 1 71.44 258 LYS B CA 1
ATOM 4333 C C . LYS B 1 258 ? 13.578 12.93 -9.758 1 71.44 258 LYS B C 1
ATOM 4335 O O . LYS B 1 258 ? 13.047 11.875 -10.094 1 71.44 258 LYS B O 1
ATOM 4340 N N . THR B 1 259 ? 13.008 13.828 -8.961 1 75.81 259 THR B N 1
ATOM 4341 C CA . THR B 1 259 ? 11.586 13.711 -8.672 1 75.81 259 THR B CA 1
ATOM 4342 C C . THR B 1 259 ? 10.805 14.82 -9.367 1 75.81 259 THR B C 1
ATOM 4344 O O . THR B 1 259 ? 11.312 15.922 -9.562 1 75.81 259 THR B O 1
ATOM 4347 N N . SER B 1 260 ? 9.578 14.453 -9.742 1 78.69 260 SER B N 1
ATOM 4348 C CA . SER B 1 260 ? 8.672 15.438 -10.312 1 78.69 260 SER B CA 1
ATOM 4349 C C . SER B 1 260 ? 7.941 16.219 -9.219 1 78.69 260 SER B C 1
ATOM 4351 O O . SER B 1 260 ? 7.273 17.219 -9.508 1 78.69 260 SER B O 1
ATOM 4353 N N . TRP B 1 261 ? 8.125 15.828 -8.008 1 86.25 261 TRP B N 1
ATOM 4354 C CA . TRP B 1 261 ? 7.441 16.5 -6.914 1 86.25 261 TRP B CA 1
ATOM 4355 C C . TRP B 1 261 ? 8.086 17.859 -6.625 1 86.25 261 TRP B C 1
ATOM 4357 O O . TRP B 1 261 ? 9.312 17.984 -6.637 1 86.25 261 TRP B O 1
ATOM 4367 N N . THR B 1 262 ? 7.203 18.797 -6.43 1 90.75 262 THR B N 1
ATOM 4368 C CA . THR B 1 262 ? 7.691 20.094 -5.973 1 90.75 262 THR B CA 1
ATOM 4369 C C . THR B 1 262 ? 8.156 20.016 -4.523 1 90.75 262 THR B C 1
ATOM 4371 O O . THR B 1 262 ? 7.66 19.188 -3.746 1 90.75 262 THR B O 1
ATOM 4374 N N . MET B 1 263 ? 9.078 20.875 -4.254 1 93.88 263 MET B N 1
ATOM 4375 C CA . MET B 1 263 ? 9.656 20.844 -2.914 1 93.88 263 MET B CA 1
ATOM 4376 C C . MET B 1 263 ? 8.898 21.766 -1.972 1 93.88 263 MET B C 1
ATOM 4378 O O . MET B 1 263 ? 8.477 22.859 -2.369 1 93.88 263 MET B O 1
ATOM 4382 N N . PHE B 1 264 ? 8.703 21.266 -0.795 1 97.12 264 PHE B N 1
ATOM 4383 C CA . PHE B 1 264 ? 8.07 22.031 0.277 1 97.12 264 PHE B CA 1
ATOM 4384 C C . PHE B 1 264 ? 9.07 22.328 1.388 1 97.12 264 PHE B C 1
ATOM 4386 O O . PHE B 1 264 ? 9.758 21.438 1.87 1 97.12 264 PHE B O 1
ATOM 4393 N N . ASP B 1 265 ? 9.156 23.562 1.732 1 97.56 265 ASP B N 1
ATOM 4394 C CA . ASP B 1 265 ? 10 23.969 2.854 1 97.56 265 ASP B CA 1
ATOM 4395 C C . ASP B 1 265 ? 9.18 24.094 4.137 1 97.56 265 ASP B C 1
ATOM 4397 O O . ASP B 1 265 ? 8.367 25 4.285 1 97.56 265 ASP B O 1
ATOM 4401 N N . PRO B 1 266 ? 9.445 23.219 5.059 1 97.69 266 PRO B N 1
ATOM 4402 C CA . PRO B 1 266 ? 8.625 23.203 6.273 1 97.69 266 PRO B CA 1
ATOM 4403 C C . PRO B 1 266 ? 8.867 24.422 7.164 1 97.69 266 PRO B C 1
ATOM 4405 O O . PRO B 1 266 ? 8.086 24.688 8.078 1 97.69 266 PRO B O 1
ATOM 4408 N N . ASP B 1 267 ? 9.93 25.188 6.973 1 96.38 267 ASP B N 1
ATOM 4409 C CA . ASP B 1 267 ? 10.242 26.344 7.809 1 96.38 267 ASP B CA 1
ATOM 4410 C C . ASP B 1 267 ? 9.609 27.609 7.246 1 96.38 267 ASP B C 1
ATOM 4412 O O . ASP B 1 267 ? 9.047 28.406 7.988 1 96.38 267 ASP B O 1
ATOM 4416 N N . THR B 1 268 ? 9.68 27.75 5.934 1 95.94 268 THR B N 1
ATOM 4417 C CA . THR B 1 268 ? 9.094 28.938 5.309 1 95.94 268 THR B CA 1
ATOM 4418 C C . THR B 1 268 ? 7.664 28.656 4.852 1 95.94 268 THR B C 1
ATOM 4420 O O . THR B 1 268 ? 6.922 29.578 4.523 1 95.94 268 THR B O 1
ATOM 4423 N N . LEU B 1 269 ? 7.262 27.391 4.781 1 96.19 269 LEU B N 1
ATOM 4424 C CA . LEU B 1 269 ? 5.934 26.922 4.398 1 96.19 269 LEU B CA 1
ATOM 4425 C C . LEU B 1 269 ? 5.664 27.203 2.926 1 96.19 269 LEU B C 1
ATOM 4427 O O . LEU B 1 269 ? 4.508 27.375 2.523 1 96.19 269 LEU B O 1
ATOM 4431 N N . HIS B 1 270 ? 6.773 27.25 2.156 1 94.19 270 HIS B N 1
ATOM 4432 C CA . HIS B 1 270 ? 6.645 27.469 0.72 1 94.19 270 HIS B CA 1
ATOM 4433 C C . HIS B 1 270 ? 6.586 26.156 -0.037 1 94.19 270 HIS B C 1
ATOM 4435 O O . HIS B 1 270 ? 7.379 25.25 0.227 1 94.19 270 HIS B O 1
ATOM 4441 N N . PHE B 1 271 ? 5.68 26.016 -1.025 1 93.88 271 PHE B N 1
ATOM 4442 C CA . PHE B 1 271 ? 5.461 24.781 -1.777 1 93.88 271 PHE B CA 1
ATOM 4443 C C . PHE B 1 271 ? 6.305 24.766 -3.047 1 93.88 271 PHE B C 1
ATOM 4445 O O . PHE B 1 271 ? 6.266 23.797 -3.811 1 93.88 271 PHE B O 1
ATOM 4452 N N . ASN B 1 272 ? 7.109 25.656 -3.33 1 91.5 272 ASN B N 1
ATOM 4453 C CA . ASN B 1 272 ? 8.016 25.719 -4.473 1 91.5 272 ASN B CA 1
ATOM 4454 C C . ASN B 1 272 ? 9.43 26.094 -4.047 1 91.5 272 ASN B C 1
ATOM 4456 O O . ASN B 1 272 ? 10.031 27 -4.609 1 91.5 272 ASN B O 1
ATOM 4460 N N . ALA B 1 273 ? 9.852 25.297 -3.141 1 89.88 273 ALA B N 1
ATOM 4461 C CA . ALA B 1 273 ? 11.203 25.547 -2.646 1 89.88 273 ALA B CA 1
ATOM 4462 C C . ALA B 1 273 ? 12.25 25.016 -3.615 1 89.88 273 ALA B C 1
ATOM 4464 O O . ALA B 1 273 ? 11.977 24.094 -4.391 1 89.88 273 ALA B O 1
ATOM 4465 N N . VAL B 1 274 ? 13.375 25.656 -3.557 1 83.81 274 VAL B N 1
ATOM 4466 C CA . VAL B 1 274 ? 14.469 25.25 -4.43 1 83.81 274 VAL B CA 1
ATOM 4467 C C . VAL B 1 274 ? 15.188 24.047 -3.834 1 83.81 274 VAL B C 1
ATOM 4469 O O . VAL B 1 274 ? 15.43 23.984 -2.625 1 83.81 274 VAL B O 1
ATOM 4472 N N . ARG B 1 275 ? 15.461 23.125 -4.688 1 83.88 275 ARG B N 1
ATOM 4473 C CA . ARG B 1 275 ? 16.219 21.969 -4.234 1 83.88 275 ARG B CA 1
ATOM 4474 C C . ARG B 1 275 ? 17.641 22.375 -3.818 1 83.88 275 ARG B C 1
ATOM 4476 O O . ARG B 1 275 ? 18.344 23.031 -4.582 1 83.88 275 ARG B O 1
ATOM 4483 N N . PRO B 1 276 ? 17.953 21.984 -2.621 1 83.75 276 PRO B N 1
ATOM 4484 C CA . PRO B 1 276 ? 19.328 22.266 -2.207 1 83.75 276 PRO B CA 1
ATOM 4485 C C . PRO B 1 276 ? 20.375 21.469 -2.998 1 83.75 276 PRO B C 1
ATOM 4487 O O . PRO B 1 276 ? 20.062 20.391 -3.49 1 83.75 276 PRO B O 1
ATOM 4490 N N . PRO B 1 277 ? 21.531 22.156 -3.256 1 76.5 277 PRO B N 1
ATOM 4491 C CA . PRO B 1 277 ? 22.578 21.406 -3.953 1 76.5 277 PRO B CA 1
ATOM 4492 C C . PRO B 1 277 ? 22.984 20.125 -3.227 1 76.5 277 PRO B C 1
ATOM 4494 O O . PRO B 1 277 ? 23.047 20.109 -1.993 1 76.5 277 PRO B O 1
ATOM 4497 N N . ASP B 1 278 ? 22.781 18.938 -3.797 1 71.12 278 ASP B N 1
ATOM 4498 C CA . ASP B 1 278 ? 23.203 17.656 -3.219 1 71.12 278 ASP B CA 1
ATOM 4499 C C . ASP B 1 278 ? 24.188 16.938 -4.129 1 71.12 278 ASP B C 1
ATOM 4501 O O . ASP B 1 278 ? 23.797 16.312 -5.109 1 71.12 278 ASP B O 1
ATOM 4505 N N . PRO B 1 279 ? 25.516 17.266 -3.99 1 57.34 279 PRO B N 1
ATOM 4506 C CA . PRO B 1 279 ? 26.469 16.578 -4.859 1 57.34 279 PRO B CA 1
ATOM 4507 C C . PRO B 1 279 ? 26.391 15.055 -4.734 1 57.34 279 PRO B C 1
ATOM 4509 O O . PRO B 1 279 ? 26.078 14.539 -3.66 1 57.34 279 PRO B O 1
ATOM 4512 N N . ALA B 1 280 ? 26.234 14.398 -5.875 1 51.25 280 ALA B N 1
ATOM 4513 C CA . ALA B 1 280 ? 26.312 12.938 -5.895 1 51.25 280 ALA B CA 1
ATOM 4514 C C . ALA B 1 280 ? 27.562 12.453 -5.148 1 51.25 280 ALA B C 1
ATOM 4516 O O . ALA B 1 280 ? 28.594 13.133 -5.129 1 51.25 280 ALA B O 1
#

Secondary structure (DSSP, 8-state):
---------GGGS--EEEEEEEE-TTSTT-EEEEEEE---EESSSEES----EEE-TTSSEEEEEEE-HHHHHHHHHHHHHHHHT-HHHHTT-S-HHHHHHHHHHHHHHHHHTEE--STT---S---EEEEEEEEETTTTEEEEEEEE-BTTTTB--EEEE-SSEEEEE-TTHHHHHHHHHHHHHHHTT--GGG--SHHHHHHHHHHHHT--TTS-S--EEEEE-TTS-EEEEEEEEE-TTS-EEEEETTEEPPTT----SEEEETTTTEEEEPPPP---/---------GGGS--EEEEEEEE-TTSTT-EEEEEEE---EESSSEES----EEE-TTSSEEEEEEE-HHHHHHHHHHHHHHHHT-HHHHTT-S-HHHHHHHHHHHHHHHHHTEE--STT---S---EEEEEEEEETTTTEEEEEEEE-BTTTTB--EEEE-SSEEEEE-TTHHHHHHHHHHHHHHHTT--GGG--SHHHHHHHHHHHHT--TTS-S--EEEEE-TTS-EEEEEEEEE-TTS-EEEEETTEEPPTT----SEEEETTTTEEEEPPPP---